Protein AF-0000000075453552 (afdb_homodimer)

InterPro domains:
  IPR003220 InsA N-terminal zinc ribbon domain [PF03811] (4-36)
  IPR005063 Transposase, IS1 [PF03400] (104-220)
  IPR051354 Transposase 27 family, IS1 element [PTHR33293] (7-219)

Sequence (466 aa):
MLITITLHCPNCQCTKIVKNGNKKNKKQNYLCKTCKRQFIGDHNLTYKGWASHMAAKILLLLARNVGIRDIAEIEKVSVKKVLSVLVNFNREIKPKQNKYKSLQVDELWTFVGKKKNKKWLIYAYCAETKEIVAWVWGKRNIKTAQKLREKLKKLGVSFDEICTDNWEAFASVFQEYTHKVGKKYTTDIEGNNTLLRHRIRRAVRKTCCFSKKFENHIKAFEIVFFYINFGWIMLITITLHCPNCQCTKIVKNGNKKNKKQNYLCKTCKRQFIGDHNLTYKGWASHMAAKILLLLARNVGIRDIAEIEKVSVKKVLSVLVNFNREIKPKQNKYKSLQVDELWTFVGKKKNKKWLIYAYCAETKEIVAWVWGKRNIKTAQKLREKLKKLGVSFDEICTDNWEAFASVFQEYTHKVGKKYTTDIEGNNTLLRHRIRRAVRKTCCFSKKFENHIKAFEIVFFYINFGWI

Radius of gyration: 28.23 Å; Cα contacts (8 Å, |Δi|>4): 791; chains: 2; bounding box: 71×66×53 Å

Organism: Capnocytophaga canimorsus (strain 5) (NCBI:txid860228)

Structure (mmCIF, N/CA/C/O backbone):
data_AF-0000000075453552-model_v1
#
loop_
_entity.id
_entity.type
_entity.pdbx_description
1 polymer 'Insertion element IS1 1/5/6 protein insB'
#
loop_
_atom_site.group_PDB
_atom_site.id
_atom_site.type_symbol
_atom_site.label_atom_id
_atom_site.label_alt_id
_atom_site.label_comp_id
_atom_site.label_asym_id
_atom_site.label_entity_id
_atom_site.label_seq_id
_atom_site.pdbx_PDB_ins_code
_atom_site.Cartn_x
_atom_site.Cartn_y
_atom_site.Cartn_z
_atom_site.occupancy
_atom_site.B_iso_or_equiv
_atom_site.auth_seq_id
_atom_site.auth_comp_id
_atom_site.auth_asym_id
_atom_site.auth_atom_id
_atom_site.pdbx_PDB_model_num
ATOM 1 N N . MET A 1 1 ? -44.406 4.773 19.406 1 23.64 1 MET A N 1
ATOM 2 C CA . MET A 1 1 ? -43.781 5.992 18.922 1 23.64 1 MET A CA 1
ATOM 3 C C . MET A 1 1 ? -43.375 5.863 17.453 1 23.64 1 MET A C 1
ATOM 5 O O . MET A 1 1 ? -42.719 4.898 17.078 1 23.64 1 MET A O 1
ATOM 9 N N . LEU A 1 2 ? -44.25 6.336 16.531 1 30.88 2 LEU A N 1
ATOM 10 C CA . LEU A 1 2 ? -44.062 6.352 15.078 1 30.88 2 LEU A CA 1
ATOM 11 C C . LEU A 1 2 ? -42.719 6.945 14.703 1 30.88 2 LEU A C 1
ATOM 13 O O . LEU A 1 2 ? -42.375 8.055 15.125 1 30.88 2 LEU A O 1
ATOM 17 N N . ILE A 1 3 ? -41.688 6.176 14.648 1 32.75 3 ILE A N 1
ATOM 18 C CA . ILE A 1 3 ? -40.438 6.699 14.164 1 32.75 3 ILE A CA 1
ATOM 19 C C . ILE A 1 3 ? -40.656 7.539 12.906 1 32.75 3 ILE A C 1
ATOM 21 O O . ILE A 1 3 ? -41.094 7.023 11.883 1 32.75 3 ILE A O 1
ATOM 25 N N . THR A 1 4 ? -41.094 8.805 12.992 1 38.81 4 THR A N 1
ATOM 26 C CA . THR A 1 4 ? -41.281 9.758 11.906 1 38.81 4 THR A CA 1
ATOM 27 C C . THR A 1 4 ? -39.969 10.047 11.195 1 38.81 4 THR A C 1
ATOM 29 O O . THR A 1 4 ? -39 10.523 11.82 1 38.81 4 THR A O 1
ATOM 32 N N . ILE A 1 5 ? -39.5 9.219 10.383 1 49.25 5 ILE A N 1
ATOM 33 C CA . ILE A 1 5 ? -38.344 9.555 9.547 1 49.25 5 ILE A CA 1
ATOM 34 C C . ILE A 1 5 ? -38.625 10.859 8.797 1 49.25 5 ILE A C 1
ATOM 36 O O . ILE A 1 5 ? -39.625 10.984 8.078 1 49.25 5 ILE A O 1
ATOM 40 N N . THR A 1 6 ? -38.156 11.953 9.258 1 54.62 6 THR A N 1
ATOM 41 C CA . THR A 1 6 ? -38.25 13.25 8.602 1 54.62 6 THR A CA 1
ATOM 42 C C . THR A 1 6 ? -37.469 13.25 7.293 1 54.62 6 THR A C 1
ATOM 44 O O . THR A 1 6 ? -36.25 13.023 7.289 1 54.62 6 THR A O 1
ATOM 47 N N . LEU A 1 7 ? -38.031 13.094 6.188 1 62.66 7 LEU A N 1
ATOM 48 C CA . LEU A 1 7 ? -37.469 13.109 4.848 1 62.66 7 LEU A CA 1
ATOM 49 C C . LEU A 1 7 ? -37.062 14.523 4.449 1 62.66 7 LEU A C 1
ATOM 51 O O . LEU A 1 7 ? -37.781 15.484 4.703 1 62.66 7 LEU A O 1
ATOM 55 N N . HIS A 1 8 ? -35.812 14.789 4.133 1 66.44 8 HIS A N 1
ATOM 56 C CA . HIS A 1 8 ? -35.344 16.062 3.604 1 66.44 8 HIS A CA 1
ATOM 57 C C . HIS A 1 8 ? -35.188 16 2.088 1 66.44 8 HIS A C 1
ATOM 59 O O . HIS A 1 8 ? -34.875 14.953 1.527 1 66.44 8 HIS A O 1
ATOM 65 N N . CYS A 1 9 ? -35.531 17.172 1.477 1 65.38 9 CYS A N 1
ATOM 66 C CA . CYS A 1 9 ? -35.344 17.281 0.034 1 65.38 9 CYS A CA 1
ATOM 67 C C . CYS A 1 9 ? -33.875 17.203 -0.334 1 65.38 9 CYS A C 1
ATOM 69 O O . CYS A 1 9 ? -33.031 17.922 0.236 1 65.38 9 CYS A O 1
ATOM 71 N N . PRO A 1 10 ? -33.469 16.344 -1.15 1 68.62 10 PRO A N 1
ATOM 72 C CA . PRO A 1 10 ? -32.062 16.219 -1.531 1 68.62 10 PRO A CA 1
ATOM 73 C C . PRO A 1 10 ? -31.516 17.484 -2.209 1 68.62 10 PRO A C 1
ATOM 75 O O . PRO A 1 10 ? -30.297 17.719 -2.205 1 68.62 10 PRO A O 1
ATOM 78 N N . ASN A 1 11 ? -32.375 18.281 -2.682 1 65.38 11 ASN A N 1
ATOM 79 C CA . ASN A 1 11 ? -31.953 19.484 -3.381 1 65.38 11 ASN A CA 1
ATOM 80 C C . ASN A 1 11 ? -31.906 20.688 -2.441 1 65.38 11 ASN A C 1
ATOM 82 O O . ASN A 1 11 ? -30.875 21.375 -2.354 1 65.38 11 ASN A O 1
ATOM 86 N N . CYS A 1 12 ? -32.969 21 -1.806 1 62.94 12 CYS A N 1
ATOM 87 C CA . CYS A 1 12 ? -33 22.219 -1.012 1 62.94 12 CYS A CA 1
ATOM 88 C C . CYS A 1 12 ? -33 21.906 0.479 1 62.94 12 CYS A C 1
ATOM 90 O O . CYS A 1 12 ? -33.062 22.812 1.311 1 62.94 12 CYS A O 1
ATOM 92 N N . GLN A 1 13 ? -32.906 20.703 0.905 1 71.31 13 GLN A N 1
ATOM 93 C CA . GLN A 1 13 ? -32.812 20.219 2.277 1 71.31 13 GLN A CA 1
ATOM 94 C C . GLN A 1 13 ? -33.969 20.734 3.135 1 71.31 13 GLN A C 1
ATOM 96 O O . GLN A 1 13 ? -33.875 20.703 4.363 1 71.31 13 GLN A O 1
ATOM 101 N N . CYS A 1 14 ? -35.062 21.109 2.52 1 70.75 14 CYS A N 1
ATOM 102 C CA . CYS A 1 14 ? -36.25 21.547 3.238 1 70.75 14 CYS A CA 1
ATOM 103 C C . CYS A 1 14 ? -37.062 20.359 3.74 1 70.75 14 CYS A C 1
ATOM 105 O O . CYS A 1 14 ? -36.969 19.266 3.184 1 70.75 14 CYS A O 1
ATOM 107 N N . THR A 1 15 ? -37.781 20.422 4.824 1 75.12 15 THR A N 1
ATOM 108 C CA . THR A 1 15 ? -38.531 19.344 5.457 1 75.12 15 THR A CA 1
ATOM 109 C C . THR A 1 15 ? -39.969 19.359 4.965 1 75.12 15 THR A C 1
ATOM 111 O O . THR A 1 15 ? -40.781 18.516 5.359 1 75.12 15 THR A O 1
ATOM 114 N N . LYS A 1 16 ? -40.406 20.281 4.195 1 80.56 16 LYS A N 1
ATOM 115 C CA . LYS A 1 16 ? -41.75 20.312 3.678 1 80.56 16 LYS A CA 1
ATOM 116 C C . LYS A 1 16 ? -41.906 19.359 2.5 1 80.56 16 LYS A C 1
ATOM 118 O O . LYS A 1 16 ? -41.906 19.781 1.343 1 80.56 16 LYS A O 1
ATOM 123 N N . ILE A 1 17 ? -41.938 18 2.762 1 76.56 17 ILE A N 1
ATOM 124 C CA . ILE A 1 17 ? -42.031 16.938 1.761 1 76.56 17 ILE A CA 1
ATOM 125 C C . ILE A 1 17 ? -43.375 16.234 1.865 1 76.56 17 ILE A C 1
ATOM 127 O O . ILE A 1 17 ? -43.844 15.938 2.967 1 76.56 17 ILE A O 1
ATOM 131 N N . VAL A 1 18 ? -44.188 16.156 0.805 1 81.94 18 VAL A N 1
ATOM 132 C CA . VAL A 1 18 ? -45.469 15.477 0.777 1 81.94 18 VAL A CA 1
ATOM 133 C C . VAL A 1 18 ? -45.406 14.242 -0.115 1 81.94 18 VAL A C 1
ATOM 135 O O . VAL A 1 18 ? -44.594 14.188 -1.038 1 81.94 18 VAL A O 1
ATOM 138 N N . LYS A 1 19 ? -46.156 13.156 0.148 1 77.56 19 LYS A N 1
ATOM 139 C CA . LYS A 1 19 ? -46.25 11.969 -0.692 1 77.56 19 LYS A CA 1
ATOM 140 C C . LYS A 1 19 ? -46.875 12.305 -2.047 1 77.56 19 LYS A C 1
ATOM 142 O O . LYS A 1 19 ? -47.875 13.039 -2.121 1 77.56 19 LYS A O 1
ATOM 147 N N . ASN A 1 20 ? -46.031 12.086 -2.963 1 78.69 20 ASN A N 1
ATOM 148 C CA . ASN A 1 20 ? -46.5 12.375 -4.312 1 78.69 20 ASN A CA 1
ATOM 149 C C . ASN A 1 20 ? -46.688 11.094 -5.129 1 78.69 20 ASN A C 1
ATOM 151 O O . ASN A 1 20 ? -46.062 10.938 -6.188 1 78.69 20 ASN A O 1
ATOM 155 N N . GLY A 1 21 ? -47.344 10.117 -4.641 1 76.62 21 GLY A N 1
ATOM 156 C CA . GLY A 1 21 ? -47.688 8.891 -5.355 1 76.62 21 GLY A CA 1
ATOM 157 C C . GLY A 1 21 ? -46.562 7.895 -5.402 1 76.62 21 GLY A C 1
ATOM 158 O O . GLY A 1 21 ? -45.562 8.055 -4.703 1 76.62 21 GLY A O 1
ATOM 159 N N . ASN A 1 22 ? -46.781 6.766 -5.969 1 72 22 ASN A N 1
ATOM 160 C CA . ASN A 1 22 ? -45.781 5.73 -6.207 1 72 22 ASN A CA 1
ATOM 161 C C . ASN A 1 22 ? -45.281 5.754 -7.648 1 72 22 ASN A C 1
ATOM 163 O O . ASN A 1 22 ? -46.031 6.062 -8.57 1 72 22 ASN A O 1
ATOM 167 N N . LYS A 1 23 ? -44 5.836 -7.789 1 69.88 23 LYS A N 1
ATOM 168 C CA . LYS A 1 23 ? -43.469 5.723 -9.141 1 69.88 23 LYS A CA 1
ATOM 169 C C . LYS A 1 23 ? -43.781 4.355 -9.742 1 69.88 23 LYS A C 1
ATOM 171 O O . LYS A 1 23 ? -44.312 3.479 -9.062 1 69.88 23 LYS A O 1
ATOM 176 N N . LYS A 1 24 ? -43.562 4.207 -11.016 1 67.38 24 LYS A N 1
ATOM 177 C CA . LYS A 1 24 ? -43.875 2.979 -11.742 1 67.38 24 LYS A CA 1
ATOM 178 C C . LYS A 1 24 ? -43.344 1.754 -11 1 67.38 24 LYS A C 1
ATOM 180 O O . LYS A 1 24 ? -43.969 0.68 -11.055 1 67.38 24 LYS A O 1
ATOM 185 N N . ASN A 1 25 ? -42.344 1.978 -10.281 1 62.12 25 ASN A N 1
ATOM 186 C CA . ASN A 1 25 ? -41.719 0.858 -9.578 1 62.12 25 ASN A CA 1
ATOM 187 C C . ASN A 1 25 ? -42.281 0.677 -8.18 1 62.12 25 ASN A C 1
ATOM 189 O O . ASN A 1 25 ? -41.688 0.03 -7.328 1 62.12 25 ASN A O 1
ATOM 193 N N . LYS A 1 26 ? -43.406 1.298 -7.789 1 67.12 26 LYS A N 1
ATOM 194 C CA . LYS A 1 26 ? -44.219 1.161 -6.574 1 67.12 26 LYS A CA 1
ATOM 195 C C . LYS A 1 26 ? -43.5 1.768 -5.371 1 67.12 26 LYS A C 1
ATOM 197 O O . LYS A 1 26 ? -43.844 1.486 -4.227 1 67.12 26 LYS A O 1
ATOM 202 N N . LYS A 1 27 ? -42.438 2.449 -5.688 1 70.69 27 LYS A N 1
ATOM 203 C CA . LYS A 1 27 ? -41.781 3.154 -4.586 1 70.69 27 LYS A CA 1
ATOM 204 C C . LYS A 1 27 ? -42.406 4.523 -4.359 1 70.69 27 LYS A C 1
ATOM 206 O O . LYS A 1 27 ? -42.875 5.168 -5.305 1 70.69 27 LYS A O 1
ATOM 211 N N . GLN A 1 28 ? -42.438 4.887 -3.125 1 70.56 28 GLN A N 1
ATOM 212 C CA . GLN A 1 28 ? -43.125 6.113 -2.717 1 70.56 28 GLN A CA 1
ATOM 213 C C . GLN A 1 28 ? -42.375 7.348 -3.215 1 70.56 28 GLN A C 1
ATOM 215 O O . GLN A 1 28 ? -41.188 7.508 -2.943 1 70.56 28 GLN A O 1
ATOM 220 N N . ASN A 1 29 ? -42.906 8.039 -4.164 1 76.06 29 ASN A N 1
ATOM 221 C CA . ASN A 1 29 ? -42.406 9.32 -4.66 1 76.06 29 ASN A CA 1
ATOM 222 C C . ASN A 1 29 ? -42.781 10.461 -3.721 1 76.06 29 ASN A C 1
ATOM 224 O O . ASN A 1 29 ? -43.875 10.5 -3.182 1 76.06 29 ASN A O 1
ATOM 228 N N . TYR A 1 30 ? -41.688 11.25 -3.41 1 77.69 30 TYR A N 1
ATOM 229 C CA . TYR A 1 30 ? -41.906 12.422 -2.566 1 77.69 30 TYR A CA 1
ATOM 230 C C . TYR A 1 30 ? -41.688 13.711 -3.355 1 77.69 30 TYR A C 1
ATOM 232 O O . TYR A 1 30 ? -40.938 13.727 -4.332 1 77.69 30 TYR A O 1
ATOM 240 N N . LEU A 1 31 ? -42.5 14.648 -3.053 1 80.5 31 LEU A N 1
ATOM 241 C CA . LEU A 1 31 ? -42.438 15.969 -3.664 1 80.5 31 LEU A CA 1
ATOM 242 C C . LEU A 1 31 ? -42.125 17.031 -2.623 1 80.5 31 LEU A C 1
ATOM 244 O O . LEU A 1 31 ? -42.75 17.094 -1.572 1 80.5 31 LEU A O 1
ATOM 248 N N . CYS A 1 32 ? -41 17.75 -2.947 1 76.75 32 CYS A N 1
ATOM 249 C CA . CYS A 1 32 ? -40.688 18.922 -2.123 1 76.75 32 CYS A CA 1
ATOM 250 C C . CYS A 1 32 ? -41.594 20.094 -2.477 1 76.75 32 CYS A C 1
ATOM 252 O O . CYS A 1 32 ? -41.656 20.5 -3.637 1 76.75 32 CYS A O 1
ATOM 254 N N . LYS A 1 33 ? -42.25 20.688 -1.575 1 84.12 33 LYS A N 1
ATOM 255 C CA . LYS A 1 33 ? -43.156 21.797 -1.823 1 84.12 33 LYS A CA 1
ATOM 256 C C . LYS A 1 33 ? -42.406 23.094 -2.061 1 84.12 33 LYS A C 1
ATOM 258 O O . LYS A 1 33 ? -42.938 24.031 -2.637 1 84.12 33 LYS A O 1
ATOM 263 N N . THR A 1 34 ? -41.156 23.031 -1.679 1 79.81 34 THR A N 1
ATOM 264 C CA . THR A 1 34 ? -40.375 24.25 -1.818 1 79.81 34 THR A CA 1
ATOM 265 C C . THR A 1 34 ? -39.75 24.328 -3.201 1 79.81 34 THR A C 1
ATOM 267 O O . THR A 1 34 ? -39.906 25.328 -3.908 1 79.81 34 THR A O 1
ATOM 270 N N . CYS A 1 35 ? -39 23.391 -3.557 1 74.5 35 CYS A N 1
ATOM 271 C CA . CYS A 1 35 ? -38.312 23.469 -4.84 1 74.5 35 CYS A CA 1
ATOM 272 C C . CYS A 1 35 ? -39.031 22.625 -5.895 1 74.5 35 CYS A C 1
ATOM 274 O O . CYS A 1 35 ? -38.625 22.625 -7.059 1 74.5 35 CYS A O 1
ATOM 276 N N . LYS A 1 36 ? -40.062 21.906 -5.523 1 81.31 36 LYS A N 1
ATOM 277 C CA . LYS A 1 36 ? -40.906 21.109 -6.41 1 81.31 36 LYS A CA 1
ATOM 278 C C . LYS A 1 36 ? -40.125 19.938 -6.996 1 81.31 36 LYS A C 1
ATOM 280 O O . LYS A 1 36 ? -40.531 19.375 -8.016 1 81.31 36 LYS A O 1
ATOM 285 N N . ARG A 1 37 ? -39 19.656 -6.395 1 78.19 37 ARG A N 1
ATOM 286 C CA . ARG A 1 37 ? -38.25 18.484 -6.836 1 78.19 37 ARG A CA 1
ATOM 287 C C . ARG A 1 37 ? -38.906 17.203 -6.352 1 78.19 37 ARG A C 1
ATOM 289 O O . ARG A 1 37 ? -39.344 17.125 -5.203 1 78.19 37 ARG A O 1
ATOM 296 N N . GLN A 1 38 ? -39.094 16.188 -7.246 1 77.81 38 GLN A N 1
ATOM 297 C CA . GLN A 1 38 ? -39.625 14.875 -6.883 1 77.81 38 GLN A CA 1
ATOM 298 C C . GLN A 1 38 ? -38.5 13.875 -6.625 1 77.81 38 GLN A C 1
ATOM 300 O O . GLN A 1 38 ? -37.438 13.945 -7.25 1 77.81 38 GLN A O 1
ATOM 305 N N . PHE A 1 39 ? -38.5 13.266 -5.523 1 71.94 39 PHE A N 1
ATOM 306 C CA . PHE A 1 39 ? -37.5 12.25 -5.242 1 71.94 39 PHE A CA 1
ATOM 307 C C . PHE A 1 39 ? -38.125 11.023 -4.59 1 71.94 39 PHE A C 1
ATOM 309 O O . PHE A 1 39 ? -39.25 11.102 -4.086 1 71.94 39 PHE A O 1
ATOM 316 N N . ILE A 1 40 ? -37.656 9.828 -4.77 1 66.62 40 ILE A N 1
ATOM 317 C CA . ILE A 1 40 ? -38.156 8.602 -4.164 1 66.62 40 ILE A CA 1
ATOM 318 C C . ILE A 1 40 ? -37.719 8.523 -2.707 1 66.62 40 ILE A C 1
ATOM 320 O O . ILE A 1 40 ? -36.594 8.867 -2.377 1 66.62 40 ILE A O 1
ATOM 324 N N . GLY A 1 41 ? -38.625 8.414 -1.752 1 56.62 41 GLY A N 1
ATOM 325 C CA . GLY A 1 41 ? -38.438 8.414 -0.31 1 56.62 41 GLY A CA 1
ATOM 326 C C . GLY A 1 41 ? -37.25 7.602 0.131 1 56.62 41 GLY A C 1
ATOM 327 O O . GLY A 1 41 ? -36.531 7.992 1.058 1 56.62 41 GLY A O 1
ATOM 328 N N . ASP A 1 42 ? -37.156 6.414 -0.288 1 50.19 42 ASP A N 1
ATOM 329 C CA . ASP A 1 42 ? -36.094 5.52 0.151 1 50.19 42 ASP A CA 1
ATOM 330 C C . ASP A 1 42 ? -34.719 6.043 -0.278 1 50.19 42 ASP A C 1
ATOM 332 O O . ASP A 1 42 ? -33.688 5.691 0.323 1 50.19 42 ASP A O 1
ATOM 336 N N . HIS A 1 43 ? -34.75 6.891 -1.245 1 46.94 43 HIS A N 1
ATOM 337 C CA . HIS A 1 43 ? -33.469 7.348 -1.804 1 46.94 43 HIS A CA 1
ATOM 338 C C . HIS A 1 43 ? -32.844 8.398 -0.906 1 46.94 43 HIS A C 1
ATOM 340 O O . HIS A 1 43 ? -31.594 8.492 -0.848 1 46.94 43 HIS A O 1
ATOM 346 N N . ASN A 1 44 ? -33.562 9.328 -0.44 1 43.97 44 ASN A N 1
ATOM 347 C CA . ASN A 1 44 ? -33.031 10.477 0.263 1 43.97 44 ASN A CA 1
ATOM 348 C C . ASN A 1 44 ? -32.281 10.055 1.538 1 43.97 44 ASN A C 1
ATOM 350 O O . ASN A 1 44 ? -31.234 10.602 1.863 1 43.97 44 ASN A O 1
ATOM 354 N N . LEU A 1 45 ? -33.031 9.406 2.391 1 42.19 45 LEU A N 1
ATOM 355 C CA . LEU A 1 45 ? -32.438 9.031 3.666 1 42.19 45 LEU A CA 1
ATOM 356 C C . LEU A 1 45 ? -31.234 8.133 3.449 1 42.19 45 LEU A C 1
ATOM 358 O O . LEU A 1 45 ? -30.234 8.25 4.16 1 42.19 45 LEU A O 1
ATOM 362 N N . THR A 1 46 ? -31.422 7.164 2.545 1 41.59 46 THR A N 1
ATOM 363 C CA . THR A 1 46 ? -30.438 6.098 2.365 1 41.59 46 THR A CA 1
ATOM 364 C C . THR A 1 46 ? -29.234 6.594 1.565 1 41.59 46 THR A C 1
ATOM 366 O O . THR A 1 46 ? -28.109 6.18 1.816 1 41.59 46 THR A O 1
ATOM 369 N N . TYR A 1 47 ? -29.609 7.539 0.723 1 40.22 47 TYR A N 1
ATOM 370 C CA . TYR A 1 47 ? -28.531 7.941 -0.165 1 40.22 47 TYR A CA 1
ATOM 371 C C . TYR A 1 47 ? -27.562 8.875 0.546 1 40.22 47 TYR A C 1
ATOM 373 O O . TYR A 1 47 ? -26.344 8.711 0.449 1 40.22 47 TYR A O 1
ATOM 381 N N . LYS A 1 48 ? -28.234 10 1.2 1 45.12 48 LYS A N 1
ATOM 382 C CA . LYS A 1 48 ? -27.312 10.906 1.867 1 45.12 48 LYS A CA 1
ATOM 383 C C . LYS A 1 48 ? -26.5 10.172 2.934 1 45.12 48 LYS A C 1
ATOM 385 O O . LYS A 1 48 ? -25.297 10.391 3.066 1 45.12 48 LYS A O 1
ATOM 390 N N . GLY A 1 49 ? -27.328 9.43 3.748 1 43.88 49 GLY A N 1
ATOM 391 C CA . GLY A 1 49 ? -26.625 8.617 4.73 1 43.88 49 GLY A CA 1
ATOM 392 C C . GLY A 1 49 ? -25.609 7.676 4.113 1 43.88 49 GLY A C 1
ATOM 393 O O . GLY A 1 49 ? -24.5 7.539 4.625 1 43.88 49 GLY A O 1
ATOM 394 N N . TRP A 1 50 ? -26.141 7.102 3.018 1 48.22 50 TRP A N 1
ATOM 395 C CA . TRP A 1 50 ? -25.25 6.215 2.293 1 48.22 50 TRP A CA 1
ATOM 396 C C . TRP A 1 50 ? -24.062 6.988 1.712 1 48.22 50 TRP A C 1
ATOM 398 O O . TRP A 1 50 ? -22.922 6.547 1.803 1 48.22 50 TRP A O 1
ATOM 408 N N . ALA A 1 51 ? -24.469 8.219 1.207 1 56.72 51 ALA A N 1
ATOM 409 C CA . ALA A 1 51 ? -23.406 9.023 0.625 1 56.72 51 ALA A CA 1
ATOM 410 C C . ALA A 1 51 ? -22.391 9.453 1.689 1 56.72 51 ALA A C 1
ATOM 412 O O . ALA A 1 51 ? -21.188 9.43 1.45 1 56.72 51 ALA A O 1
ATOM 413 N N . SER A 1 52 ? -23.062 9.789 2.84 1 70 52 SER A N 1
ATOM 414 C CA . SER A 1 52 ? -22.156 10.211 3.906 1 70 52 SER A CA 1
ATOM 415 C C . SER A 1 52 ? -21.328 9.047 4.422 1 70 52 SER A C 1
ATOM 417 O O . SER A 1 52 ? -20.125 9.188 4.648 1 70 52 SER A O 1
ATOM 419 N N . HIS A 1 53 ? -22 7.953 4.457 1 78.5 53 HIS A N 1
ATOM 420 C CA . HIS A 1 53 ? -21.281 6.777 4.93 1 78.5 53 HIS A CA 1
ATOM 421 C C . HIS A 1 53 ? -20.219 6.332 3.922 1 78.5 53 HIS A C 1
ATOM 423 O O . HIS A 1 53 ? -19.109 5.984 4.301 1 78.5 53 HIS A O 1
ATOM 429 N N . MET A 1 54 ? -20.531 6.539 2.732 1 87.81 54 MET A N 1
ATOM 430 C CA . MET A 1 54 ? -19.609 6.137 1.675 1 87.81 54 MET A CA 1
ATOM 431 C C . MET A 1 54 ? -18.391 7.059 1.635 1 87.81 54 MET A C 1
ATOM 433 O O . MET A 1 54 ? -17.25 6.59 1.495 1 87.81 54 MET A O 1
ATOM 437 N N . ALA A 1 55 ? -18.625 8.305 1.77 1 91.12 55 ALA A N 1
ATOM 438 C CA . ALA A 1 55 ? -17.531 9.258 1.775 1 91.12 55 ALA A CA 1
ATOM 439 C C . ALA A 1 55 ? -16.594 9.008 2.957 1 91.12 55 ALA A C 1
ATOM 441 O O . ALA A 1 55 ? -15.367 9.055 2.812 1 91.12 55 ALA A O 1
ATOM 442 N N . ALA A 1 56 ? -17.219 8.727 4.023 1 90.94 56 ALA A N 1
ATOM 443 C CA . ALA A 1 56 ? -16.422 8.453 5.219 1 90.94 56 ALA A CA 1
ATOM 444 C C . ALA A 1 56 ? -15.57 7.199 5.031 1 90.94 56 ALA A C 1
ATOM 446 O O . ALA A 1 56 ? -14.406 7.172 5.438 1 90.94 56 ALA A O 1
ATOM 447 N N . LYS A 1 57 ? -16.156 6.254 4.434 1 92.94 57 LYS A N 1
ATOM 448 C CA . LYS A 1 57 ? -15.43 5.016 4.18 1 92.94 57 LYS A CA 1
ATOM 449 C C . LYS A 1 57 ? -14.297 5.246 3.189 1 92.94 57 LYS A C 1
ATOM 451 O O . LYS A 1 57 ? -13.188 4.746 3.383 1 92.94 57 LYS A O 1
ATOM 456 N N . ILE A 1 58 ? -14.578 5.992 2.221 1 95.88 58 ILE A N 1
ATOM 457 C CA . ILE A 1 58 ? -13.562 6.305 1.22 1 95.88 58 ILE A CA 1
ATOM 458 C C . ILE A 1 58 ? -12.414 7.062 1.874 1 95.88 58 ILE A C 1
ATOM 460 O O . ILE A 1 58 ? -11.242 6.762 1.62 1 95.88 58 ILE A O 1
ATOM 464 N N . LEU A 1 59 ? -12.742 7.953 2.732 1 96.06 59 LEU A N 1
ATOM 465 C CA . LEU A 1 59 ? -11.711 8.727 3.416 1 96.06 59 LEU A CA 1
ATOM 466 C C . LEU A 1 59 ? -10.859 7.828 4.305 1 96.06 59 LEU A C 1
ATOM 468 O O . LEU A 1 59 ? -9.633 7.988 4.359 1 96.06 59 LEU A O 1
ATOM 472 N N . LEU A 1 60 ? -11.5 6.949 4.926 1 95.44 60 LEU A N 1
ATOM 473 C CA . LEU A 1 60 ? -10.758 6.027 5.781 1 95.44 60 LEU A CA 1
ATOM 474 C C . LEU A 1 60 ? -9.82 5.152 4.953 1 95.44 60 LEU A C 1
ATOM 476 O O . LEU A 1 60 ? -8.672 4.93 5.344 1 95.44 60 LEU A O 1
ATOM 480 N N . LEU A 1 61 ? -10.328 4.672 3.857 1 96.94 61 LEU A N 1
ATOM 481 C CA . LEU A 1 61 ? -9.5 3.863 2.969 1 96.94 61 LEU A CA 1
ATOM 482 C C . LEU A 1 61 ? -8.305 4.668 2.453 1 96.94 61 LEU A C 1
ATOM 484 O O . LEU A 1 61 ? -7.18 4.168 2.426 1 96.94 61 LEU A O 1
ATOM 488 N N . LEU A 1 62 ? -8.547 5.922 2.131 1 96.5 62 LEU A N 1
ATOM 489 C CA . LEU A 1 62 ? -7.469 6.793 1.667 1 96.5 62 LEU A CA 1
ATOM 490 C C . LEU A 1 62 ? -6.445 7.023 2.771 1 96.5 62 LEU A C 1
ATOM 492 O O . LEU A 1 62 ? -5.242 7.062 2.51 1 96.5 62 LEU A O 1
ATOM 496 N N . ALA A 1 63 ? -6.926 7.113 3.965 1 96.31 63 ALA A N 1
ATOM 497 C CA . ALA A 1 63 ? -6.051 7.375 5.105 1 96.31 63 ALA A CA 1
ATOM 498 C C . ALA A 1 63 ? -5.234 6.137 5.461 1 96.31 63 ALA A C 1
ATOM 500 O O . ALA A 1 63 ? -4.23 6.23 6.172 1 96.31 63 ALA A O 1
ATOM 501 N N . ARG A 1 64 ? -5.715 5.027 5.008 1 93.56 64 ARG A N 1
ATOM 502 C CA . ARG A 1 64 ? -5.059 3.777 5.367 1 93.56 64 ARG A CA 1
ATOM 503 C C . ARG A 1 64 ? -4.363 3.156 4.156 1 93.56 64 ARG A C 1
ATOM 505 O O . ARG A 1 64 ? -4.348 1.934 4.004 1 93.56 64 ARG A O 1
ATOM 512 N N . ASN A 1 65 ? -3.926 3.969 3.273 1 91.94 65 ASN A N 1
ATOM 513 C CA . ASN A 1 65 ? -2.975 3.621 2.225 1 91.94 65 ASN A CA 1
ATOM 514 C C . ASN A 1 65 ? -3.625 2.773 1.135 1 91.94 65 ASN A C 1
ATOM 516 O O . ASN A 1 65 ? -3.021 1.822 0.638 1 91.94 65 ASN A O 1
ATOM 520 N N . VAL A 1 66 ? -4.867 3.018 0.865 1 94.5 66 VAL A N 1
ATOM 521 C CA . VAL A 1 66 ? -5.504 2.326 -0.25 1 94.5 66 VAL A CA 1
ATOM 522 C C . VAL A 1 66 ? -5.57 3.252 -1.464 1 94.5 66 VAL A C 1
ATOM 524 O O . VAL A 1 66 ? -5.93 4.426 -1.339 1 94.5 66 VAL A O 1
ATOM 527 N N . GLY A 1 67 ? -5.238 2.746 -2.621 1 93.12 67 GLY A N 1
ATOM 528 C CA . GLY A 1 67 ? -5.219 3.537 -3.84 1 93.12 67 GLY A CA 1
ATOM 529 C C . GLY A 1 67 ? -6.602 3.871 -4.359 1 93.12 67 GLY A C 1
ATOM 530 O O . GLY A 1 67 ? -7.574 3.186 -4.035 1 93.12 67 GLY A O 1
ATOM 531 N N . ILE A 1 68 ? -6.602 4.855 -5.215 1 94.69 68 ILE A N 1
ATOM 532 C CA . ILE A 1 68 ? -7.859 5.367 -5.742 1 94.69 68 ILE A CA 1
ATOM 533 C C . ILE A 1 68 ? -8.57 4.273 -6.539 1 94.69 68 ILE A C 1
ATOM 535 O O . ILE A 1 68 ? -9.758 4.02 -6.328 1 94.69 68 ILE A O 1
ATOM 539 N N . ARG A 1 69 ? -7.84 3.613 -7.395 1 93.44 69 ARG A N 1
ATOM 540 C CA . ARG A 1 69 ? -8.445 2.564 -8.211 1 93.44 69 ARG A CA 1
ATOM 541 C C . ARG A 1 69 ? -8.852 1.369 -7.355 1 93.44 69 ARG A C 1
ATOM 543 O O . ARG A 1 69 ? -9.867 0.726 -7.617 1 93.44 69 ARG A O 1
ATOM 550 N N . ASP A 1 70 ? -8.055 1.093 -6.379 1 94.81 70 ASP A N 1
ATOM 551 C CA . ASP A 1 70 ? -8.375 -0.004 -5.473 1 94.81 70 ASP A CA 1
ATOM 552 C C . ASP A 1 70 ? -9.648 0.288 -4.68 1 94.81 70 ASP A C 1
ATOM 554 O O . ASP A 1 70 ? -10.492 -0.594 -4.504 1 94.81 70 ASP A O 1
ATOM 558 N N . ILE A 1 71 ? -9.75 1.479 -4.25 1 96.44 71 ILE A N 1
ATOM 559 C CA . ILE A 1 71 ? -10.945 1.863 -3.51 1 96.44 71 ILE A CA 1
ATOM 560 C C . ILE A 1 71 ? -12.18 1.725 -4.402 1 96.44 71 ILE A C 1
ATOM 562 O O . ILE A 1 71 ? -13.211 1.214 -3.971 1 96.44 71 ILE A O 1
ATOM 566 N N . ALA A 1 72 ? -12.023 2.188 -5.625 1 95.06 72 ALA A N 1
ATOM 567 C CA . ALA A 1 72 ? -13.133 2.098 -6.57 1 95.06 72 ALA A CA 1
ATOM 568 C C . ALA A 1 72 ? -13.586 0.65 -6.75 1 95.06 72 ALA A C 1
ATOM 570 O O . ALA A 1 72 ? -14.781 0.367 -6.773 1 95.06 72 ALA A O 1
ATOM 571 N N . GLU A 1 73 ? -12.641 -0.239 -6.809 1 93.5 73 GLU A N 1
ATOM 572 C CA . GLU A 1 73 ? -12.945 -1.653 -7 1 93.5 73 GLU A CA 1
ATOM 573 C C . GLU A 1 73 ? -13.531 -2.268 -5.73 1 93.5 73 GLU A C 1
ATOM 575 O O . GLU A 1 73 ? -14.539 -2.98 -5.785 1 93.5 73 GLU A O 1
ATOM 580 N N . ILE A 1 74 ? -12.953 -1.946 -4.621 1 92.81 74 ILE A N 1
ATOM 581 C CA . ILE A 1 74 ? -13.352 -2.535 -3.348 1 92.81 74 ILE A CA 1
ATOM 582 C C . ILE A 1 74 ? -14.758 -2.072 -2.979 1 92.81 74 ILE A C 1
ATOM 584 O O . ILE A 1 74 ? -15.594 -2.875 -2.547 1 92.81 74 ILE A O 1
ATOM 588 N N . GLU A 1 75 ? -15.023 -0.789 -3.193 1 92.19 75 GLU A N 1
ATOM 589 C CA . GLU A 1 75 ? -16.281 -0.211 -2.756 1 92.19 75 GLU A CA 1
ATOM 590 C C . GLU A 1 75 ? -17.297 -0.173 -3.896 1 92.19 75 GLU A C 1
ATOM 592 O O . GLU A 1 75 ? -18.453 0.234 -3.703 1 92.19 75 GLU A O 1
ATOM 597 N N . LYS A 1 76 ? -16.875 -0.649 -5.027 1 91.25 76 LYS A N 1
ATOM 598 C CA . LYS A 1 76 ? -17.75 -0.687 -6.203 1 91.25 76 LYS A CA 1
ATOM 599 C C . LYS A 1 76 ? -18.312 0.694 -6.508 1 91.25 76 LYS A C 1
ATOM 601 O O . LYS A 1 76 ? -19.531 0.844 -6.68 1 91.25 76 LYS A O 1
ATOM 606 N N . VAL A 1 77 ? -17.484 1.699 -6.52 1 92.25 77 VAL A N 1
ATOM 607 C CA . VAL A 1 77 ? -17.812 3.068 -6.902 1 92.25 77 VAL A CA 1
ATOM 608 C C . VAL A 1 77 ? -16.906 3.52 -8.039 1 92.25 77 VAL A C 1
ATOM 610 O O . VAL A 1 77 ? -15.93 2.846 -8.367 1 92.25 77 VAL A O 1
ATOM 613 N N . SER A 1 78 ? -17.297 4.543 -8.648 1 93.69 78 SER A N 1
ATOM 614 C CA . SER A 1 78 ? -16.484 5.055 -9.75 1 93.69 78 SER A CA 1
ATOM 615 C C . SER A 1 78 ? -15.234 5.746 -9.234 1 93.69 78 SER A C 1
ATOM 617 O O . SER A 1 78 ? -15.219 6.266 -8.117 1 93.69 78 SER A O 1
ATOM 619 N N . VAL A 1 79 ? -14.289 5.746 -10.047 1 95.31 79 VAL A N 1
ATOM 620 C CA . VAL A 1 79 ? -13.055 6.461 -9.75 1 95.31 79 VAL A CA 1
ATOM 621 C C . VAL A 1 79 ? -13.352 7.941 -9.523 1 95.31 79 VAL A C 1
ATOM 623 O O . VAL A 1 79 ? -12.766 8.57 -8.641 1 95.31 79 VAL A O 1
ATOM 626 N N . LYS A 1 80 ? -14.25 8.438 -10.25 1 94.69 80 LYS A N 1
ATOM 627 C CA . LYS A 1 80 ? -14.617 9.844 -10.148 1 94.69 80 LYS A CA 1
ATOM 628 C C . LYS A 1 80 ? -15.18 10.172 -8.766 1 94.69 80 LYS A C 1
ATOM 630 O O . LYS A 1 80 ? -14.914 11.242 -8.219 1 94.69 80 LYS A O 1
ATOM 635 N N . LYS A 1 81 ? -15.906 9.273 -8.297 1 93.06 81 LYS A N 1
ATOM 636 C CA . LYS A 1 81 ? -16.469 9.477 -6.965 1 93.06 81 LYS A CA 1
ATOM 637 C C . LYS A 1 81 ? -15.367 9.5 -5.906 1 93.06 81 LYS A C 1
ATOM 639 O O . LYS A 1 81 ? -15.383 10.352 -5.008 1 93.06 81 LYS A O 1
ATOM 644 N N . VAL A 1 82 ? -14.422 8.617 -5.992 1 95.94 82 VAL A N 1
ATOM 645 C CA . VAL A 1 82 ? -13.305 8.586 -5.055 1 95.94 82 VAL A CA 1
ATOM 646 C C . VAL A 1 82 ? -12.508 9.891 -5.152 1 95.94 82 VAL A C 1
ATOM 648 O O . VAL A 1 82 ? -12.172 10.492 -4.133 1 95.94 82 VAL A O 1
ATOM 651 N N . LEU A 1 83 ? -12.328 10.305 -6.355 1 95.56 83 LEU A N 1
ATOM 652 C CA . LEU A 1 83 ? -11.578 11.539 -6.578 1 95.56 83 LEU A CA 1
ATOM 653 C C . LEU A 1 83 ? -12.336 12.742 -6.012 1 95.56 83 LEU A C 1
ATOM 655 O O . LEU A 1 83 ? -11.727 13.656 -5.461 1 95.56 83 LEU A O 1
ATOM 659 N N . SER A 1 84 ? -13.57 12.672 -6.176 1 95.12 84 SER A N 1
ATOM 660 C CA . SER A 1 84 ? -14.391 13.758 -5.645 1 95.12 84 SER A CA 1
ATOM 661 C C . SER A 1 84 ? -14.266 13.852 -4.129 1 95.12 84 SER A C 1
ATOM 663 O O . SER A 1 84 ? -14.148 14.945 -3.576 1 95.12 84 SER A O 1
ATOM 665 N N . VAL A 1 85 ? -14.289 12.742 -3.521 1 94.94 85 VAL A N 1
ATOM 666 C CA . VAL A 1 85 ? -14.156 12.711 -2.07 1 94.94 85 VAL A CA 1
ATOM 667 C C . VAL A 1 85 ? -12.781 13.242 -1.67 1 94.94 85 VAL A C 1
ATOM 669 O O . VAL A 1 85 ? -12.656 14 -0.708 1 94.94 85 VAL A O 1
ATOM 672 N N . LEU A 1 86 ? -11.797 12.914 -2.412 1 95.94 86 LEU A N 1
ATOM 673 C CA . LEU A 1 86 ? -10.422 13.352 -2.158 1 95.94 86 LEU A CA 1
ATOM 674 C C . LEU A 1 86 ? -10.297 14.859 -2.293 1 95.94 86 LEU A C 1
ATOM 676 O O . LEU A 1 86 ? -9.781 15.531 -1.396 1 95.94 86 LEU A O 1
ATOM 680 N N . VAL A 1 87 ? -10.812 15.367 -3.322 1 94.75 87 VAL A N 1
ATOM 681 C CA . VAL A 1 87 ? -10.641 16.781 -3.652 1 94.75 87 VAL A CA 1
ATOM 682 C C . VAL A 1 87 ? -11.469 17.641 -2.697 1 94.75 87 VAL A C 1
ATOM 684 O O . VAL A 1 87 ? -11.07 18.75 -2.355 1 94.75 87 VAL A O 1
ATOM 687 N N . ASN A 1 88 ? -12.492 17.062 -2.203 1 93 88 ASN A N 1
ATOM 688 C CA . ASN A 1 88 ? -13.406 17.844 -1.375 1 93 88 ASN A CA 1
ATOM 689 C C . ASN A 1 88 ? -13.055 17.734 0.106 1 93 88 ASN A C 1
ATOM 691 O O . ASN A 1 88 ? -13.719 18.328 0.954 1 93 88 ASN A O 1
ATOM 695 N N . PHE A 1 89 ? -12.094 17 0.255 1 93.44 89 PHE A N 1
ATOM 696 C CA . PHE A 1 89 ? -11.656 16.969 1.645 1 93.44 89 PHE A CA 1
ATOM 697 C C . PHE A 1 89 ? -11.195 18.344 2.102 1 93.44 89 PHE A C 1
ATOM 699 O O . PHE A 1 89 ? -10.289 18.938 1.502 1 93.44 89 PHE A O 1
ATOM 706 N N . ASN A 1 90 ? -11.75 18.922 3.148 1 88.62 90 ASN A N 1
ATOM 707 C CA . ASN A 1 90 ? -11.414 20.281 3.574 1 88.62 90 ASN A CA 1
ATOM 708 C C . ASN A 1 90 ? -11.445 20.406 5.094 1 88.62 90 ASN A C 1
ATOM 710 O O . ASN A 1 90 ? -11.719 21.484 5.625 1 88.62 90 ASN A O 1
ATOM 714 N N . ARG A 1 91 ? -11.07 19.453 5.719 1 87.62 91 ARG A N 1
ATOM 715 C CA . ARG A 1 91 ? -11 19.562 7.172 1 87.62 91 ARG A CA 1
ATOM 716 C C . ARG A 1 91 ? -9.75 20.328 7.598 1 87.62 91 ARG A C 1
ATOM 718 O O . ARG A 1 91 ? -8.672 20.141 7.035 1 87.62 91 ARG A O 1
ATOM 725 N N . GLU A 1 92 ? -9.984 21.219 8.484 1 84.44 92 GLU A N 1
ATOM 726 C CA . GLU A 1 92 ? -8.883 22.047 8.961 1 84.44 92 GLU A CA 1
ATOM 727 C C . GLU A 1 92 ? -7.992 21.281 9.938 1 84.44 92 GLU A C 1
ATOM 729 O O . GLU A 1 92 ? -8.492 20.562 10.805 1 84.44 92 GLU A O 1
ATOM 734 N N . ILE A 1 93 ? -6.754 21.375 9.711 1 89.31 93 ILE A N 1
ATOM 735 C CA . ILE A 1 93 ? -5.766 20.781 10.609 1 89.31 93 ILE A CA 1
ATOM 736 C C . ILE A 1 93 ? -5.074 21.891 11.406 1 89.31 93 ILE A C 1
ATOM 738 O O . ILE A 1 93 ? -4.215 22.609 10.883 1 89.31 93 ILE A O 1
ATOM 742 N N . LYS A 1 94 ? -5.559 22.078 12.586 1 86.69 94 LYS A N 1
ATOM 743 C CA . LYS A 1 94 ? -4.965 23.078 13.477 1 86.69 94 LYS A CA 1
ATOM 744 C C . LYS A 1 94 ? -4.141 22.422 14.578 1 86.69 94 LYS A C 1
ATOM 746 O O . LYS A 1 94 ? -4.457 21.312 15.016 1 86.69 94 LYS A O 1
ATOM 751 N N . PRO A 1 95 ? -3.113 23.219 14.922 1 91.56 95 PRO A N 1
ATOM 752 C CA . PRO A 1 95 ? -2.326 22.688 16.031 1 91.56 95 PRO A CA 1
ATOM 753 C C . PRO A 1 95 ? -3.156 22.484 17.297 1 91.56 95 PRO A C 1
ATOM 755 O O . PRO A 1 95 ? -4.051 23.281 17.594 1 91.56 95 PRO A O 1
ATOM 758 N N . LYS A 1 96 ? -2.828 21.484 18 1 88.81 96 LYS A N 1
ATOM 759 C CA . LYS A 1 96 ? -3.568 21.125 19.219 1 88.81 96 LYS A CA 1
ATOM 760 C C . LYS A 1 96 ? -3.23 22.078 20.359 1 88.81 96 LYS A C 1
ATOM 762 O O . LYS A 1 96 ? -4.043 22.281 21.266 1 88.81 96 LYS A O 1
ATOM 767 N N . GLN A 1 97 ? -1.982 22.562 20.297 1 90.5 97 GLN A N 1
ATOM 768 C CA . GLN A 1 97 ? -1.499 23.469 21.344 1 90.5 97 GLN A CA 1
ATOM 769 C C . GLN A 1 97 ? -0.857 24.703 20.734 1 90.5 97 GLN A C 1
ATOM 771 O O . GLN A 1 97 ? -0.537 24.734 19.547 1 90.5 97 GLN A O 1
ATOM 776 N N . ASN A 1 98 ? -0.757 25.703 21.625 1 90.94 98 ASN A N 1
ATOM 777 C CA . ASN A 1 98 ? -0.131 26.938 21.172 1 90.94 98 ASN A CA 1
ATOM 778 C C . ASN A 1 98 ? 1.354 26.984 21.516 1 90.94 98 ASN A C 1
ATOM 780 O O . ASN A 1 98 ? 2.139 27.656 20.859 1 90.94 98 ASN A O 1
ATOM 784 N N . LYS A 1 99 ? 1.621 26.266 22.562 1 94.69 99 LYS A N 1
ATOM 785 C CA . LYS A 1 99 ? 3.02 26.234 22.984 1 94.69 99 LYS A CA 1
ATOM 786 C C . LYS A 1 99 ? 3.545 24.797 23.016 1 94.69 99 LYS A C 1
ATOM 788 O O . LYS A 1 99 ? 2.945 23.922 23.656 1 94.69 99 LYS A O 1
ATOM 793 N N . TYR A 1 100 ? 4.645 24.625 22.328 1 96.19 100 TYR A N 1
ATOM 794 C CA . TYR A 1 100 ? 5.297 23.328 22.312 1 96.19 100 TYR A CA 1
ATOM 795 C C . TYR A 1 100 ? 6.676 23.391 22.953 1 96.19 100 TYR A C 1
ATOM 797 O O . TYR A 1 100 ? 7.34 24.422 22.922 1 96.19 100 TYR A O 1
ATOM 805 N N . LYS A 1 101 ? 7.051 22.328 23.578 1 95.19 101 LYS A N 1
ATOM 806 C CA . LYS A 1 101 ? 8.391 22.297 24.156 1 95.19 101 LYS A CA 1
ATOM 807 C C . LYS A 1 101 ? 9.453 22.156 23.078 1 95.19 101 LYS A C 1
ATOM 809 O O . LYS A 1 101 ? 10.406 22.938 23.031 1 95.19 101 LYS A O 1
ATOM 814 N N . SER A 1 102 ? 9.234 21.141 22.266 1 96.44 102 SER A N 1
ATOM 815 C CA . SER A 1 102 ? 10.211 20.859 21.219 1 96.44 102 SER A CA 1
ATOM 816 C C . SER A 1 102 ? 9.523 20.484 19.906 1 96.44 102 SER A C 1
ATOM 818 O O . SER A 1 102 ? 8.531 19.75 19.906 1 96.44 102 SER A O 1
ATOM 820 N N . LEU A 1 103 ? 10.078 21.078 18.844 1 97.25 103 LEU A N 1
ATOM 821 C CA . LEU A 1 103 ? 9.617 20.734 17.516 1 97.25 103 LEU A CA 1
ATOM 822 C C . LEU A 1 103 ? 10.766 20.188 16.672 1 97.25 103 LEU A C 1
ATOM 824 O O . LEU A 1 103 ? 11.898 20.656 16.766 1 97.25 103 LEU A O 1
ATOM 828 N N . GLN A 1 104 ? 10.461 19.188 15.914 1 98 104 GLN A N 1
ATOM 829 C CA . GLN A 1 104 ? 11.422 18.641 14.961 1 98 104 GLN A CA 1
ATOM 830 C C . GLN A 1 104 ? 11.023 18.984 13.531 1 98 104 GLN A C 1
ATOM 832 O O . GLN A 1 104 ? 9.844 18.938 13.18 1 98 104 GLN A O 1
ATOM 837 N N . VAL A 1 105 ? 12.023 19.391 12.734 1 97.56 105 VAL A N 1
ATOM 838 C CA . VAL A 1 105 ? 11.758 19.75 11.344 1 97.56 105 VAL A CA 1
ATOM 839 C C . VAL A 1 105 ? 12.594 18.875 10.414 1 97.56 105 VAL A C 1
ATOM 841 O O . VAL A 1 105 ? 13.781 18.656 10.664 1 97.56 105 VAL A O 1
ATOM 844 N N . ASP A 1 106 ? 11.914 18.391 9.438 1 96.56 106 ASP A N 1
ATOM 845 C CA . ASP A 1 106 ? 12.602 17.594 8.422 1 96.56 106 ASP A CA 1
ATOM 846 C C . ASP A 1 106 ? 11.938 17.766 7.059 1 96.56 106 ASP A C 1
ATOM 848 O O . ASP A 1 106 ? 10.828 18.297 6.961 1 96.56 106 ASP A O 1
ATOM 852 N N . GLU A 1 107 ? 12.734 17.375 6.09 1 95.19 107 GLU A N 1
ATOM 853 C CA . GLU A 1 107 ? 12.234 17.453 4.719 1 95.19 107 GLU A CA 1
ATOM 854 C C . GLU A 1 107 ? 12.125 16.062 4.09 1 95.19 107 GLU A C 1
ATOM 856 O O . GLU A 1 107 ? 12.906 15.164 4.422 1 95.19 107 GLU A O 1
ATOM 861 N N . LEU A 1 108 ? 11.086 15.891 3.305 1 94.69 108 LEU A N 1
ATOM 862 C CA . LEU A 1 108 ? 10.938 14.703 2.469 1 94.69 108 LEU A CA 1
ATOM 863 C C . LEU A 1 108 ? 10.508 15.086 1.057 1 94.69 108 LEU A C 1
ATOM 865 O O . LEU A 1 108 ? 9.758 16.047 0.869 1 94.69 108 LEU A O 1
ATOM 869 N N . TRP A 1 109 ? 11.008 14.367 0.084 1 95.31 109 TRP A N 1
ATOM 870 C CA . TRP A 1 109 ? 10.602 14.734 -1.268 1 95.31 109 TRP A CA 1
ATOM 871 C C . TRP A 1 109 ? 9.773 13.625 -1.908 1 95.31 109 TRP A C 1
ATOM 873 O O . TRP A 1 109 ? 9.938 12.445 -1.575 1 95.31 109 TRP A O 1
ATOM 883 N N . THR A 1 110 ? 8.875 14.031 -2.594 1 96.75 110 THR A N 1
ATOM 884 C CA . THR A 1 110 ? 8.016 13.211 -3.445 1 96.75 110 THR A CA 1
ATOM 885 C C . THR A 1 110 ? 7.984 13.766 -4.867 1 96.75 110 THR A C 1
ATOM 887 O O . THR A 1 110 ? 8.789 14.633 -5.223 1 96.75 110 THR A O 1
ATOM 890 N N . PHE A 1 111 ? 7.188 13.125 -5.723 1 96.94 111 PHE A N 1
ATOM 891 C CA . PHE A 1 111 ? 7.109 13.625 -7.09 1 96.94 111 PHE A CA 1
ATOM 892 C C . PHE A 1 111 ? 5.688 13.539 -7.621 1 96.94 111 PHE A C 1
ATOM 894 O O . PHE A 1 111 ? 4.867 12.781 -7.094 1 96.94 111 PHE A O 1
ATOM 901 N N . VAL A 1 112 ? 5.434 14.406 -8.57 1 96.25 112 VAL A N 1
ATOM 902 C CA . VAL A 1 112 ? 4.137 14.43 -9.242 1 96.25 112 VAL A CA 1
ATOM 903 C C . VAL A 1 112 ? 4.324 14.227 -10.742 1 96.25 112 VAL A C 1
ATOM 905 O O . VAL A 1 112 ? 5.109 14.938 -11.375 1 96.25 112 VAL A O 1
ATOM 908 N N . GLY A 1 113 ? 3.621 13.297 -11.328 1 94.19 113 GLY A N 1
ATOM 909 C CA . GLY A 1 113 ? 3.717 13.008 -12.75 1 94.19 113 GLY A CA 1
ATOM 910 C C . GLY A 1 113 ? 4.973 12.242 -13.125 1 94.19 113 GLY A C 1
ATOM 911 O O . GLY A 1 113 ? 4.914 11.047 -13.414 1 94.19 113 GLY A O 1
ATOM 912 N N . LYS A 1 114 ? 6.098 12.922 -13.078 1 94.69 114 LYS A N 1
ATOM 913 C CA . LYS A 1 114 ? 7.395 12.32 -13.367 1 94.69 114 LYS A CA 1
ATOM 914 C C . LYS A 1 114 ? 8.383 12.57 -12.234 1 94.69 114 LYS A C 1
ATOM 916 O O . LYS A 1 114 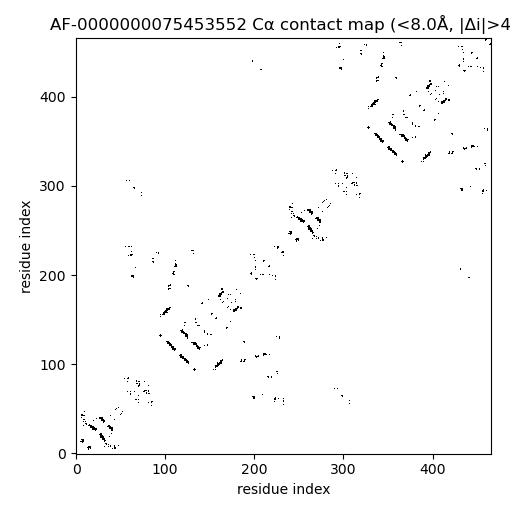? 8.289 13.586 -11.531 1 94.69 114 LYS A O 1
ATOM 921 N N . LYS A 1 115 ? 9.359 11.742 -12.133 1 93.12 115 LYS A N 1
ATOM 922 C CA . LYS A 1 115 ? 10.297 11.797 -11.016 1 93.12 115 LYS A CA 1
ATOM 923 C C . LYS A 1 115 ? 11.102 13.094 -11.031 1 93.12 115 LYS A C 1
ATOM 925 O O . LYS A 1 115 ? 11.523 13.578 -9.984 1 93.12 115 LYS A O 1
ATOM 930 N N . LYS A 1 116 ? 11.281 13.609 -12.125 1 94.25 116 LYS A N 1
ATOM 931 C CA . LYS A 1 116 ? 12.039 14.852 -12.242 1 94.25 116 LYS A CA 1
ATOM 932 C C . LYS A 1 116 ? 11.289 16.016 -11.594 1 94.25 116 LYS A C 1
ATOM 934 O O . LYS A 1 116 ? 11.906 17 -11.18 1 94.25 116 LYS A O 1
ATOM 939 N N . ASN A 1 117 ? 9.969 15.891 -11.539 1 95.69 117 ASN A N 1
ATOM 940 C CA . ASN A 1 117 ? 9.148 16.922 -10.906 1 95.69 117 ASN A CA 1
ATOM 941 C C . ASN A 1 117 ? 9.031 16.688 -9.406 1 95.69 117 ASN A C 1
ATOM 943 O O . ASN A 1 117 ? 7.941 16.391 -8.898 1 95.69 117 ASN A O 1
ATOM 947 N N . LYS A 1 118 ? 10.102 17.016 -8.789 1 96.44 118 LYS A N 1
ATOM 948 C CA . LYS A 1 118 ? 10.195 16.766 -7.355 1 96.44 118 LYS A CA 1
ATOM 949 C C . LYS A 1 118 ? 9.398 17.781 -6.562 1 96.44 118 LYS A C 1
ATOM 951 O O . LYS A 1 118 ? 9.398 18.984 -6.891 1 96.44 118 LYS A O 1
ATOM 956 N N . LYS A 1 119 ? 8.625 17.312 -5.641 1 97.06 119 LYS A N 1
ATOM 957 C CA . LYS A 1 119 ? 7.922 18.141 -4.668 1 97.06 119 LYS A CA 1
ATOM 958 C C . LYS A 1 119 ? 8.43 17.875 -3.254 1 97.06 119 LYS A C 1
ATOM 960 O O . LYS A 1 119 ? 8.359 16.75 -2.764 1 97.06 119 LYS A O 1
ATOM 965 N N . TRP A 1 120 ? 8.883 18.984 -2.646 1 97.06 120 TRP A N 1
ATOM 966 C CA . TRP A 1 120 ? 9.477 18.844 -1.317 1 97.06 120 TRP A CA 1
ATOM 967 C C . TRP A 1 120 ? 8.477 19.266 -0.237 1 97.06 120 TRP A C 1
ATOM 969 O O . TRP A 1 120 ? 7.816 20.297 -0.354 1 97.06 120 TRP A O 1
ATOM 979 N N . LEU A 1 121 ? 8.383 18.375 0.715 1 97.75 121 LEU A N 1
ATOM 980 C CA . LEU A 1 121 ? 7.578 18.625 1.909 1 97.75 121 LEU A CA 1
ATOM 981 C C . LEU A 1 121 ? 8.469 18.938 3.104 1 97.75 121 LEU A C 1
ATOM 983 O O . LEU A 1 121 ? 9.367 18.156 3.441 1 97.75 121 LEU A O 1
ATOM 987 N N . ILE A 1 122 ? 8.297 20.109 3.664 1 97.75 122 ILE A N 1
ATOM 988 C CA . ILE A 1 122 ? 8.93 20.453 4.934 1 97.75 122 ILE A CA 1
ATOM 989 C C . ILE A 1 122 ? 7.863 20.594 6.02 1 97.75 122 ILE A C 1
ATOM 991 O O . ILE A 1 122 ? 6.848 21.25 5.816 1 97.75 122 ILE A O 1
ATOM 995 N N . TYR A 1 123 ? 8.078 19.875 7.062 1 97.88 123 TYR A N 1
ATOM 996 C CA . TYR A 1 123 ? 7.027 19.969 8.07 1 97.88 123 TYR A CA 1
ATOM 997 C C . TYR A 1 123 ? 7.609 19.906 9.477 1 97.88 123 TYR A C 1
ATOM 999 O O . TYR A 1 123 ? 8.75 19.469 9.664 1 97.88 123 TYR A O 1
ATOM 1007 N N . ALA A 1 124 ? 6.863 20.438 10.383 1 97.88 124 ALA A N 1
ATOM 1008 C CA . ALA A 1 124 ? 7.199 20.438 11.805 1 97.88 124 ALA A CA 1
ATOM 1009 C C . ALA A 1 124 ? 6.395 19.391 12.562 1 97.88 124 ALA A C 1
ATOM 1011 O O . ALA A 1 124 ? 5.184 19.266 12.375 1 97.88 124 ALA A O 1
ATOM 1012 N N . TYR A 1 125 ? 7.148 18.672 13.359 1 98.19 125 TYR A N 1
ATOM 1013 C CA . TYR A 1 125 ? 6.574 17.531 14.062 1 98.19 125 TYR A CA 1
ATOM 1014 C C . TYR A 1 125 ? 6.844 17.609 15.562 1 98.19 125 TYR A C 1
ATOM 1016 O O . TYR A 1 125 ? 7.945 17.984 15.984 1 98.19 125 TYR A O 1
ATOM 1024 N N . CYS A 1 126 ? 5.793 17.406 16.328 1 97.69 126 CYS A N 1
ATOM 1025 C CA . CYS A 1 126 ? 5.949 17.328 17.766 1 97.69 126 CYS A CA 1
ATOM 1026 C C . CYS A 1 126 ? 5.961 15.875 18.234 1 97.69 126 CYS A C 1
ATOM 1028 O O . CYS A 1 126 ? 4.957 15.172 18.125 1 97.69 126 CYS A O 1
ATOM 1030 N N . ALA A 1 127 ? 7.008 15.461 18.812 1 96 127 ALA A N 1
ATOM 1031 C CA . ALA A 1 127 ? 7.18 14.078 19.25 1 96 127 ALA A CA 1
ATOM 1032 C C . ALA A 1 127 ? 6.297 13.773 20.453 1 96 127 ALA A C 1
ATOM 1034 O O . ALA A 1 127 ? 5.77 12.664 20.578 1 96 127 ALA A O 1
ATOM 1035 N N . GLU A 1 128 ? 6.184 14.68 21.297 1 94.5 128 GLU A N 1
ATOM 1036 C CA . GLU A 1 128 ? 5.43 14.477 22.531 1 94.5 128 GLU A CA 1
ATOM 1037 C C . GLU A 1 128 ? 3.963 14.164 22.25 1 94.5 128 GLU A C 1
ATOM 1039 O O . GLU A 1 128 ? 3.398 13.227 22.812 1 94.5 128 GLU A O 1
ATOM 1044 N N . THR A 1 129 ? 3.391 14.914 21.391 1 94.06 129 THR A N 1
ATOM 1045 C CA . THR A 1 129 ? 1.976 14.742 21.094 1 94.06 129 THR A CA 1
ATOM 1046 C C . THR A 1 129 ? 1.793 13.914 19.828 1 94.06 129 THR A C 1
ATOM 1048 O O . THR A 1 129 ? 0.665 13.609 19.438 1 94.06 129 THR A O 1
ATOM 1051 N N . LYS A 1 130 ? 2.861 13.539 19.125 1 95.06 130 LYS A N 1
ATOM 1052 C CA . LYS A 1 130 ? 2.818 12.812 17.859 1 95.06 130 LYS A CA 1
ATOM 1053 C C . LYS A 1 130 ? 1.917 13.516 16.844 1 95.06 130 LYS A C 1
ATOM 1055 O O . LYS A 1 130 ? 1.024 12.891 16.266 1 95.06 130 LYS A O 1
ATOM 1060 N N . GLU A 1 131 ? 2.285 14.742 16.719 1 95.75 131 GLU A N 1
ATOM 1061 C CA . GLU A 1 131 ? 1.437 15.617 15.914 1 95.75 131 GLU A CA 1
ATOM 1062 C C . GLU A 1 131 ? 2.248 16.344 14.852 1 95.75 131 GLU A C 1
ATOM 1064 O O . GLU A 1 131 ? 3.365 16.797 15.109 1 95.75 131 GLU A O 1
ATOM 1069 N N . ILE A 1 132 ? 1.611 16.391 13.695 1 97.69 132 ILE A N 1
ATOM 1070 C CA . ILE A 1 132 ? 2.141 17.266 12.648 1 97.69 132 ILE A CA 1
ATOM 1071 C C . ILE A 1 132 ? 1.571 18.672 12.812 1 97.69 132 ILE A C 1
ATOM 1073 O O . ILE A 1 132 ? 0.383 18.906 12.57 1 97.69 132 ILE A O 1
ATOM 1077 N N . VAL A 1 133 ? 2.402 19.562 13.125 1 97.31 133 VAL A N 1
ATOM 1078 C CA . VAL A 1 133 ? 1.956 20.875 13.578 1 97.31 133 VAL A CA 1
ATOM 1079 C C . VAL A 1 133 ? 1.739 21.797 12.375 1 97.31 133 VAL A C 1
ATOM 1081 O O . VAL A 1 133 ? 0.752 22.531 12.32 1 97.31 133 VAL A O 1
ATOM 1084 N N . ALA A 1 134 ? 2.662 21.766 11.453 1 97.19 134 ALA A N 1
ATOM 1085 C CA . ALA A 1 134 ? 2.594 22.578 10.25 1 97.19 134 ALA A CA 1
ATOM 1086 C C . ALA A 1 134 ? 3.434 21.984 9.125 1 97.19 134 ALA A C 1
ATOM 1088 O O . ALA A 1 134 ? 4.352 21.203 9.383 1 97.19 134 ALA A O 1
ATOM 1089 N N . TRP A 1 135 ? 3.066 22.297 7.941 1 97.88 135 TRP A N 1
ATOM 1090 C CA . TRP A 1 135 ? 3.811 21.781 6.789 1 97.88 135 TRP A CA 1
ATOM 1091 C C . TRP A 1 135 ? 3.721 22.75 5.617 1 97.88 135 TRP A C 1
ATOM 1093 O O . TRP A 1 135 ? 2.824 23.594 5.566 1 97.88 135 TRP A O 1
ATOM 1103 N N . VAL A 1 136 ? 4.703 22.656 4.723 1 97.81 136 VAL A N 1
ATOM 1104 C CA . VAL A 1 136 ? 4.734 23.453 3.5 1 97.81 136 VAL A CA 1
ATOM 1105 C C . VAL A 1 136 ? 5.285 22.609 2.352 1 97.81 136 VAL A C 1
ATOM 1107 O O . VAL A 1 136 ? 6.027 21.656 2.578 1 97.81 136 VAL A O 1
ATOM 1110 N N . TRP A 1 137 ? 4.805 22.969 1.198 1 97.81 137 TRP A N 1
ATOM 1111 C CA . TRP A 1 137 ? 5.293 22.328 -0.016 1 97.81 137 TRP A CA 1
ATOM 1112 C C . TRP A 1 137 ? 6.141 23.281 -0.841 1 97.81 137 TRP A C 1
ATOM 1114 O O . TRP A 1 137 ? 5.867 24.484 -0.875 1 97.81 137 TRP A O 1
ATOM 1124 N N . GLY A 1 138 ? 7.137 22.797 -1.511 1 96.25 138 GLY A N 1
ATOM 1125 C CA . GLY A 1 138 ? 7.949 23.625 -2.381 1 96.25 138 GLY A CA 1
ATOM 1126 C C . GLY A 1 138 ? 9.211 22.938 -2.871 1 96.25 138 GLY A C 1
ATOM 1127 O O . GLY A 1 138 ? 9.195 21.734 -3.156 1 96.25 138 GLY A O 1
ATOM 1128 N N . LYS A 1 139 ? 10.203 23.766 -3.182 1 95.12 139 LYS A N 1
ATOM 1129 C CA . LYS A 1 139 ? 11.516 23.25 -3.555 1 95.12 139 LYS A CA 1
ATOM 1130 C C . LYS A 1 139 ? 12.422 23.109 -2.334 1 95.12 139 LYS A C 1
ATOM 1132 O O . LYS A 1 139 ? 12.055 23.531 -1.234 1 95.12 139 LYS A O 1
ATOM 1137 N N . ARG A 1 140 ? 13.516 22.453 -2.672 1 92.75 140 ARG A N 1
ATOM 1138 C CA . ARG A 1 140 ? 14.484 22.312 -1.588 1 92.75 140 ARG A CA 1
ATOM 1139 C C . ARG A 1 140 ? 15.359 23.562 -1.48 1 92.75 140 ARG A C 1
ATOM 1141 O O . ARG A 1 140 ? 16.547 23.531 -1.817 1 92.75 140 ARG A O 1
ATOM 1148 N N . ASN A 1 141 ? 14.789 24.594 -0.997 1 93.81 141 ASN A N 1
ATOM 1149 C CA . ASN A 1 141 ? 15.523 25.844 -0.859 1 93.81 141 ASN A CA 1
ATOM 1150 C C . ASN A 1 141 ? 15.133 26.578 0.422 1 93.81 141 ASN A C 1
ATOM 1152 O O . ASN A 1 141 ? 14.258 26.125 1.159 1 93.81 141 ASN A O 1
ATOM 1156 N N . ILE A 1 142 ? 15.875 27.625 0.634 1 94.75 142 ILE A N 1
ATOM 1157 C CA . ILE A 1 142 ? 15.711 28.406 1.861 1 94.75 142 ILE A CA 1
ATOM 1158 C C . ILE A 1 142 ? 14.336 29.062 1.875 1 94.75 142 ILE A C 1
ATOM 1160 O O . ILE A 1 142 ? 13.719 29.203 2.932 1 94.75 142 ILE A O 1
ATOM 1164 N N . LYS A 1 143 ? 13.891 29.375 0.729 1 95.56 143 LYS A N 1
ATOM 1165 C CA . LYS A 1 143 ? 12.586 30.031 0.627 1 95.56 143 LYS A CA 1
ATOM 1166 C C . LYS A 1 143 ? 11.484 29.125 1.187 1 95.56 143 LYS A C 1
ATOM 1168 O O . LYS A 1 143 ? 10.594 29.609 1.897 1 95.56 143 LYS A O 1
ATOM 1173 N N . THR A 1 144 ? 11.578 27.891 0.893 1 95.94 144 THR A N 1
ATOM 1174 C CA . THR A 1 144 ? 10.578 26.953 1.383 1 95.94 144 THR A CA 1
ATOM 1175 C C . THR A 1 144 ? 10.672 26.812 2.9 1 95.94 144 THR A C 1
ATOM 1177 O O . THR A 1 144 ? 9.648 26.719 3.582 1 95.94 144 THR A O 1
ATOM 1180 N N . ALA A 1 145 ? 11.812 26.797 3.4 1 95.62 145 ALA A N 1
ATOM 1181 C CA . ALA A 1 145 ? 12.016 26.719 4.844 1 95.62 145 ALA A CA 1
ATOM 1182 C C . ALA A 1 145 ? 11.453 27.969 5.539 1 95.62 145 ALA A C 1
ATOM 1184 O O . ALA A 1 145 ? 10.867 27.859 6.621 1 95.62 145 ALA A O 1
ATOM 1185 N N . GLN A 1 146 ? 11.648 29.078 4.922 1 96.81 146 GLN A N 1
ATOM 1186 C CA . GLN A 1 146 ? 11.125 30.328 5.469 1 96.81 146 GLN A CA 1
ATOM 1187 C C . GLN A 1 146 ? 9.602 30.312 5.504 1 96.81 146 GLN A C 1
ATOM 1189 O O . GLN A 1 146 ? 8.992 30.844 6.43 1 96.81 146 GLN A O 1
ATOM 1194 N N . LYS A 1 147 ? 9.086 29.734 4.48 1 97.38 147 LYS A N 1
ATOM 1195 C CA . LYS A 1 147 ? 7.633 29.609 4.438 1 97.38 147 LYS A CA 1
ATOM 1196 C C . LYS A 1 147 ? 7.105 28.828 5.637 1 97.38 147 LYS A C 1
ATOM 1198 O O . LYS A 1 147 ? 6.031 29.141 6.16 1 97.38 147 LYS A O 1
ATOM 1203 N N . LEU A 1 148 ? 7.836 27.844 6.039 1 97.06 148 LEU A N 1
ATOM 1204 C CA . LEU A 1 148 ? 7.414 27.078 7.203 1 97.06 148 LEU A CA 1
ATOM 1205 C C . LEU A 1 148 ? 7.441 27.938 8.461 1 97.06 148 LEU A C 1
ATOM 1207 O O . LEU A 1 148 ? 6.508 27.891 9.266 1 97.06 148 LEU A O 1
ATOM 1211 N N . ARG A 1 149 ? 8.508 28.641 8.648 1 96.06 149 ARG A N 1
ATOM 1212 C CA . ARG A 1 149 ? 8.617 29.531 9.812 1 96.06 149 ARG A CA 1
ATOM 1213 C C . ARG A 1 149 ? 7.473 30.531 9.844 1 96.06 149 ARG A C 1
ATOM 1215 O O . ARG A 1 149 ? 6.871 30.766 10.891 1 96.06 149 ARG A O 1
ATOM 1222 N N . GLU A 1 150 ? 7.18 31.125 8.727 1 96.56 150 GLU A N 1
ATOM 1223 C CA . GLU A 1 150 ? 6.09 32.094 8.625 1 96.56 150 GLU A CA 1
ATOM 1224 C C . GLU A 1 150 ? 4.746 31.453 8.953 1 96.56 150 GLU A C 1
ATOM 1226 O O . GLU A 1 150 ? 3.904 32.062 9.609 1 96.56 150 GLU A O 1
ATOM 1231 N N . LYS A 1 151 ? 4.621 30.281 8.469 1 96.56 151 LYS A N 1
ATOM 1232 C CA . LYS A 1 151 ? 3.373 29.578 8.742 1 96.56 151 LYS A CA 1
ATOM 1233 C C . LYS A 1 151 ? 3.223 29.281 10.234 1 96.56 151 LYS A C 1
ATOM 1235 O O . LYS A 1 151 ? 2.133 29.422 10.789 1 96.56 151 LYS A O 1
ATOM 1240 N N . LEU A 1 152 ? 4.242 28.875 10.875 1 95.56 152 LEU A N 1
ATOM 1241 C CA . LEU A 1 152 ? 4.219 28.625 12.312 1 95.56 152 LEU A CA 1
ATOM 1242 C C . LEU A 1 152 ? 3.84 29.891 13.078 1 95.56 152 LEU A C 1
ATOM 1244 O O . LEU A 1 152 ? 3.049 29.828 14.023 1 95.56 152 LEU A O 1
ATOM 1248 N N . LYS A 1 153 ? 4.391 30.984 12.633 1 94.75 153 LYS A N 1
ATOM 1249 C CA . LYS A 1 153 ? 4.082 32.281 13.258 1 94.75 153 LYS A CA 1
ATOM 1250 C C . LYS A 1 153 ? 2.617 32.625 13.055 1 94.75 153 LYS A C 1
ATOM 1252 O O . LYS A 1 153 ? 1.943 33.062 13.992 1 94.75 153 LYS A O 1
ATOM 1257 N N . LYS A 1 154 ? 2.172 32.438 11.891 1 95.19 154 LYS A N 1
ATOM 1258 C CA . LYS A 1 154 ? 0.792 32.781 11.555 1 95.19 154 LYS A CA 1
ATOM 1259 C C . LYS A 1 154 ? -0.195 31.953 12.359 1 95.19 154 LYS A C 1
ATOM 1261 O O . LYS A 1 154 ? -1.278 32.406 12.711 1 95.19 154 LYS A O 1
ATOM 1266 N N . LEU A 1 155 ? 0.213 30.75 12.609 1 94.25 155 LEU A N 1
ATOM 1267 C CA . LEU A 1 155 ? -0.642 29.844 13.367 1 94.25 155 LEU A CA 1
ATOM 1268 C C . LEU A 1 155 ? -0.574 30.141 14.859 1 94.25 155 LEU A C 1
ATOM 1270 O O . LEU A 1 155 ? -1.335 29.578 15.648 1 94.25 155 LEU A O 1
ATOM 1274 N N . GLY A 1 156 ? 0.29 30.953 15.234 1 92.94 156 GLY A N 1
ATOM 1275 C CA . GLY A 1 156 ? 0.437 31.328 16.625 1 92.94 156 GLY A CA 1
ATOM 1276 C C . GLY A 1 156 ? 1.137 30.266 17.469 1 92.94 156 GLY A C 1
ATOM 1277 O O . GLY A 1 156 ? 0.852 30.109 18.656 1 92.94 156 GLY A O 1
ATOM 1278 N N . VAL A 1 157 ? 1.977 29.531 16.828 1 94.44 157 VAL A N 1
ATOM 1279 C CA . VAL A 1 157 ? 2.654 28.438 17.516 1 94.44 157 VAL A CA 1
ATOM 1280 C C . VAL A 1 157 ? 3.998 28.906 18.062 1 94.44 157 VAL A C 1
ATOM 1282 O O . VAL A 1 157 ? 4.789 29.516 17.328 1 94.44 157 VAL A O 1
ATOM 1285 N N . SER A 1 158 ? 4.172 28.734 19.344 1 94.75 158 SER A N 1
ATOM 1286 C CA . SER A 1 158 ? 5.461 29 19.969 1 94.75 158 SER A CA 1
ATOM 1287 C C . SER A 1 158 ? 6.121 27.703 20.438 1 94.75 158 SER A C 1
ATOM 1289 O O . SER A 1 158 ? 5.438 26.703 20.672 1 94.75 158 SER A O 1
ATOM 1291 N N . PHE A 1 159 ? 7.457 27.719 20.469 1 95.12 159 PHE A N 1
ATOM 1292 C CA . PHE A 1 159 ? 8.203 26.547 20.906 1 95.12 159 PHE A CA 1
ATOM 1293 C C . PHE A 1 159 ? 9.492 26.953 21.609 1 95.12 159 PHE A C 1
ATOM 1295 O O . PHE A 1 159 ? 10.039 28.031 21.344 1 95.12 159 PHE A O 1
ATOM 1302 N N . ASP A 1 160 ? 9.93 26.094 22.469 1 95.12 160 ASP A N 1
ATOM 1303 C CA . ASP A 1 160 ? 11.141 26.391 23.234 1 95.12 160 ASP A CA 1
ATOM 1304 C C . ASP A 1 160 ? 12.391 26.047 22.422 1 95.12 160 ASP A C 1
ATOM 1306 O O . ASP A 1 160 ? 13.398 26.75 22.516 1 95.12 160 ASP A O 1
ATOM 1310 N N . GLU A 1 161 ? 12.289 24.953 21.734 1 96.31 161 GLU A N 1
ATOM 1311 C CA . GLU A 1 161 ? 13.438 24.531 20.938 1 96.31 161 GLU A CA 1
ATOM 1312 C C . GLU A 1 161 ? 12.992 23.906 19.625 1 96.31 161 GLU A C 1
ATOM 1314 O O . GLU A 1 161 ? 11.891 23.359 19.531 1 96.31 161 GLU A O 1
ATOM 1319 N N . ILE A 1 162 ? 13.883 24.031 18.703 1 96.5 162 ILE A N 1
ATOM 1320 C CA . ILE A 1 162 ? 13.648 23.453 17.391 1 96.5 162 ILE A CA 1
ATOM 1321 C C . ILE A 1 162 ? 14.812 22.547 17.016 1 96.5 162 ILE A C 1
ATOM 1323 O O . ILE A 1 162 ? 15.977 22.891 17.219 1 96.5 162 ILE A O 1
ATOM 1327 N N . CYS A 1 163 ? 14.461 21.359 16.594 1 96.88 163 CYS A N 1
ATOM 1328 C CA . CYS A 1 163 ? 15.469 20.375 16.234 1 96.88 163 CYS A CA 1
ATOM 1329 C C . CYS A 1 163 ? 15.461 20.109 14.734 1 96.88 163 CYS A C 1
ATOM 1331 O O . CYS A 1 163 ? 14.414 19.875 14.148 1 96.88 163 CYS A O 1
ATOM 1333 N N . THR A 1 164 ? 16.641 20.188 14.102 1 95.38 164 THR A N 1
ATOM 1334 C CA . THR A 1 164 ? 16.75 19.938 12.672 1 95.38 164 THR A CA 1
ATOM 1335 C C . THR A 1 164 ? 18 19.125 12.359 1 95.38 164 THR A C 1
ATOM 1337 O O . THR A 1 164 ? 18.859 18.922 13.234 1 95.38 164 THR A O 1
ATOM 1340 N N . ASP A 1 165 ? 17.938 18.594 11.133 1 91.75 165 ASP A N 1
ATOM 1341 C CA . ASP A 1 165 ? 19.188 18 10.656 1 91.75 165 ASP A CA 1
ATOM 1342 C C . ASP A 1 165 ? 20.188 19.078 10.234 1 91.75 165 ASP A C 1
ATOM 1344 O O . ASP A 1 165 ? 19.953 20.266 10.453 1 91.75 165 ASP A O 1
ATOM 1348 N N . ASN A 1 166 ? 21.344 18.703 9.648 1 87.75 166 ASN A N 1
ATOM 1349 C CA . ASN A 1 166 ? 22.438 19.641 9.359 1 87.75 166 ASN A CA 1
ATOM 1350 C C . ASN A 1 166 ? 22.219 20.328 8.016 1 87.75 166 ASN A C 1
ATOM 1352 O O . ASN A 1 166 ? 23.188 20.703 7.344 1 87.75 166 ASN A O 1
ATOM 1356 N N . TRP A 1 167 ? 21.062 20.578 7.668 1 87.69 167 TRP A N 1
ATOM 1357 C CA . TRP A 1 167 ? 20.812 21.328 6.449 1 87.69 167 TRP A CA 1
ATOM 1358 C C . TRP A 1 167 ? 21 22.828 6.691 1 87.69 167 TRP A C 1
ATOM 1360 O O . TRP A 1 167 ? 20.391 23.391 7.609 1 87.69 167 TRP A O 1
ATOM 1370 N N . GLU A 1 168 ? 21.766 23.484 5.941 1 89.19 168 GLU A N 1
ATOM 1371 C CA . GLU A 1 168 ? 22.172 24.875 6.129 1 89.19 168 GLU A CA 1
ATOM 1372 C C . GLU A 1 168 ? 20.953 25.797 6.105 1 89.19 168 GLU A C 1
ATOM 1374 O O . GLU A 1 168 ? 20.922 26.797 6.82 1 89.19 168 GLU A O 1
ATOM 1379 N N . ALA A 1 169 ? 20.047 25.547 5.297 1 90.62 169 ALA A N 1
ATOM 1380 C CA . ALA A 1 169 ? 18.844 26.391 5.199 1 90.62 169 ALA A CA 1
ATOM 1381 C C . ALA A 1 169 ? 18.125 26.469 6.543 1 90.62 169 ALA A C 1
ATOM 1383 O O . ALA A 1 169 ? 17.641 27.531 6.922 1 90.62 169 ALA A O 1
ATOM 1384 N N . PHE A 1 170 ? 18.141 25.422 7.293 1 93.12 170 PHE A N 1
ATOM 1385 C CA . PHE A 1 170 ? 17.469 25.406 8.586 1 93.12 170 PHE A CA 1
ATOM 1386 C C . PHE A 1 170 ? 18.203 26.281 9.594 1 93.12 170 PHE A C 1
ATOM 1388 O O . PHE A 1 170 ? 17.578 26.969 10.398 1 93.12 170 PHE A O 1
ATOM 1395 N N . ALA A 1 171 ? 19.453 26.203 9.5 1 89.38 171 ALA A N 1
ATOM 1396 C CA . ALA A 1 171 ? 20.266 27 10.414 1 89.38 171 ALA A CA 1
ATOM 1397 C C . ALA A 1 171 ? 19.984 28.484 10.219 1 89.38 171 ALA A C 1
ATOM 1399 O O . ALA A 1 171 ? 19.906 29.234 11.195 1 89.38 171 ALA A O 1
ATOM 1400 N N . SER A 1 172 ? 19.828 28.828 9 1 91.88 172 SER A N 1
ATOM 1401 C CA . SER A 1 172 ? 19.594 30.234 8.68 1 91.88 172 SER A CA 1
ATOM 1402 C C . SER A 1 172 ? 18.188 30.672 9.07 1 91.88 172 SER A C 1
ATOM 1404 O O . SER A 1 172 ? 17.984 31.766 9.609 1 91.88 172 SER A O 1
ATOM 1406 N N . VAL A 1 173 ? 17.234 29.844 8.82 1 94.19 173 VAL A N 1
ATOM 1407 C CA . VAL A 1 173 ? 15.836 30.188 8.984 1 94.19 173 VAL A CA 1
ATOM 1408 C C . VAL A 1 173 ? 15.469 30.203 10.461 1 94.19 173 VAL A C 1
ATOM 1410 O O . VAL A 1 173 ? 14.672 31.031 10.906 1 94.19 173 VAL A O 1
ATOM 1413 N N . PHE A 1 174 ? 16.156 29.328 11.234 1 93.25 174 PHE A N 1
ATOM 1414 C CA . PHE A 1 174 ? 15.758 29.188 12.633 1 93.25 174 PHE A CA 1
ATOM 1415 C C . PHE A 1 174 ? 16.844 29.734 13.555 1 93.25 174 PHE A C 1
ATOM 1417 O O . PHE A 1 174 ? 16.953 29.297 14.703 1 93.25 174 PHE A O 1
ATOM 1424 N N . GLN A 1 175 ? 17.547 30.641 13.148 1 89 175 GLN A N 1
ATOM 1425 C CA . GLN A 1 175 ? 18.672 31.203 13.883 1 89 175 GLN A CA 1
ATOM 1426 C C . GLN A 1 175 ? 18.203 31.922 15.148 1 89 175 GLN A C 1
ATOM 1428 O O . GLN A 1 175 ? 18.922 31.953 16.156 1 89 175 GLN A O 1
ATOM 1433 N N . GLU A 1 176 ? 17.016 32.438 15.148 1 89.12 176 GLU A N 1
ATOM 1434 C CA . GLU A 1 176 ? 16.516 33.219 16.266 1 89.12 176 GLU A CA 1
ATOM 1435 C C . GLU A 1 176 ? 15.992 32.344 17.391 1 89.12 176 GLU A C 1
ATOM 1437 O O . GLU A 1 176 ? 15.695 32.812 18.484 1 89.12 176 GLU A O 1
ATOM 1442 N N . TYR A 1 177 ? 15.969 31.109 17.125 1 91.69 177 TYR A N 1
ATOM 1443 C CA . TYR A 1 177 ? 15.414 30.172 18.109 1 91.69 177 TYR A CA 1
ATOM 1444 C C . TYR A 1 177 ? 16.516 29.297 18.719 1 91.69 177 TYR A C 1
ATOM 1446 O O . TYR A 1 177 ? 17.641 29.297 18.219 1 91.69 177 TYR A O 1
ATOM 1454 N N . THR A 1 178 ? 16.141 28.719 19.906 1 93 178 THR A N 1
ATOM 1455 C CA . THR A 1 178 ? 17.016 27.672 20.406 1 93 178 THR A CA 1
ATOM 1456 C C . THR A 1 178 ? 17.047 26.484 19.453 1 93 178 THR A C 1
ATOM 1458 O O . THR A 1 178 ? 16.062 25.734 19.359 1 93 178 THR A O 1
ATOM 1461 N N . HIS A 1 179 ? 18.141 26.359 18.828 1 92.94 179 HIS A N 1
ATOM 1462 C CA . HIS A 1 179 ? 18.234 25.422 17.719 1 92.94 179 HIS A CA 1
ATOM 1463 C C . HIS A 1 179 ? 19.172 24.266 18.047 1 92.94 179 HIS A C 1
ATOM 1465 O O . HIS A 1 179 ? 20.359 24.484 18.312 1 92.94 179 HIS A O 1
ATOM 1471 N N . LYS A 1 180 ? 18.625 23.109 18.062 1 92.56 180 LYS A N 1
ATOM 1472 C CA . LYS A 1 180 ? 19.422 21.891 18.25 1 92.56 180 LYS A CA 1
ATOM 1473 C C . LYS A 1 180 ? 19.625 21.156 16.922 1 92.56 180 LYS A C 1
ATOM 1475 O O . LYS A 1 180 ? 18.656 20.703 16.297 1 92.56 180 LYS A O 1
ATOM 1480 N N . VAL A 1 181 ? 20.859 21.016 16.594 1 91.94 181 VAL A N 1
ATOM 1481 C CA . VAL A 1 181 ? 21.172 20.453 15.281 1 91.94 181 VAL A CA 1
ATOM 1482 C C . VAL A 1 181 ? 21.812 19.078 15.461 1 91.94 181 VAL A C 1
ATOM 1484 O O . VAL A 1 181 ? 22.688 18.906 16.297 1 91.94 181 VAL A O 1
ATOM 1487 N N . GLY A 1 182 ? 21.281 18.094 14.734 1 90.75 182 GLY A N 1
ATOM 1488 C CA . GLY A 1 182 ? 21.875 16.766 14.773 1 90.75 182 GLY A CA 1
ATOM 1489 C C . GLY A 1 182 ? 20.875 15.656 14.516 1 90.75 182 GLY A C 1
ATOM 1490 O O . GLY A 1 182 ? 19.688 15.805 14.82 1 90.75 182 GLY A O 1
ATOM 1491 N N . LYS A 1 183 ? 21.406 14.57 14.031 1 89.62 183 LYS A N 1
ATOM 1492 C CA . LYS A 1 183 ? 20.562 13.422 13.711 1 89.62 183 LYS A CA 1
ATOM 1493 C C . LYS A 1 183 ? 19.938 12.836 14.969 1 89.62 183 LYS A C 1
ATOM 1495 O O . LYS A 1 183 ? 18.844 12.266 14.922 1 89.62 183 LYS A O 1
ATOM 1500 N N . LYS A 1 184 ? 20.594 13 16.016 1 92.56 184 LYS A N 1
ATOM 1501 C CA . LYS A 1 184 ? 20.109 12.445 17.281 1 92.56 184 LYS A CA 1
ATOM 1502 C C . LYS A 1 184 ? 18.844 13.156 17.75 1 92.56 184 LYS A C 1
ATOM 1504 O O . LYS A 1 184 ? 18.031 12.578 18.484 1 92.56 184 LYS A O 1
ATOM 1509 N N . TYR A 1 185 ? 18.688 14.391 17.312 1 93.5 185 TYR A N 1
ATOM 1510 C CA . TYR A 1 185 ? 17.562 15.195 17.766 1 93.5 185 TYR A CA 1
ATOM 1511 C C . TYR A 1 185 ? 16.375 15.094 16.812 1 93.5 185 TYR A C 1
ATOM 1513 O O . TYR A 1 185 ? 15.336 15.719 17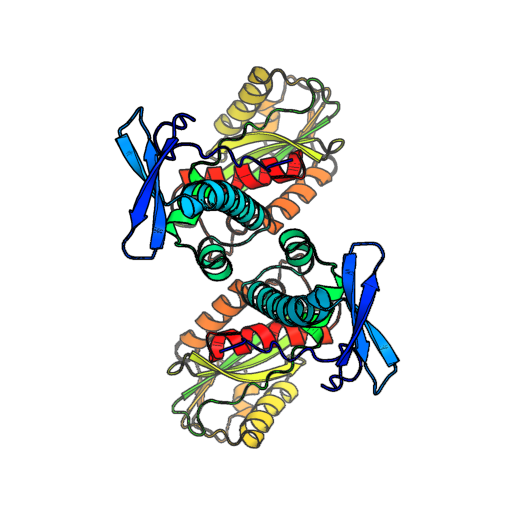.031 1 93.5 185 TYR A O 1
ATOM 1521 N N . THR A 1 186 ? 16.5 14.336 15.711 1 95.25 186 THR A N 1
ATOM 1522 C CA . THR A 1 186 ? 15.438 14.266 14.711 1 95.25 186 THR A CA 1
ATOM 1523 C C . THR A 1 186 ? 14.969 12.828 14.523 1 95.25 186 THR A C 1
ATOM 1525 O O . THR A 1 186 ? 14.398 12.484 13.484 1 95.25 186 THR A O 1
ATOM 1528 N N . THR A 1 187 ? 15.094 11.938 15.477 1 96.31 187 THR A N 1
ATOM 1529 C CA . THR A 1 187 ? 14.758 10.523 15.359 1 96.31 187 THR A CA 1
ATOM 1530 C C . THR A 1 187 ? 13.25 10.328 15.273 1 96.31 187 THR A C 1
ATOM 1532 O O . THR A 1 187 ? 12.773 9.469 14.523 1 96.31 187 THR A O 1
ATOM 1535 N N . ASP A 1 188 ? 12.555 11.141 15.977 1 96.94 188 ASP A N 1
ATOM 1536 C CA . ASP A 1 188 ? 11.109 10.961 16.031 1 96.94 188 ASP A CA 1
ATOM 1537 C C . ASP A 1 188 ? 10.461 11.352 14.703 1 96.94 188 ASP A C 1
ATOM 1539 O O . ASP A 1 188 ? 9.539 10.68 14.227 1 96.94 188 ASP A O 1
ATOM 1543 N N . ILE A 1 189 ? 10.938 12.398 14.148 1 97.62 189 ILE A N 1
ATOM 1544 C CA . ILE A 1 189 ? 10.352 12.812 12.875 1 97.62 189 ILE A CA 1
ATOM 1545 C C . ILE A 1 189 ? 10.742 11.828 11.781 1 97.62 189 ILE A C 1
ATOM 1547 O O . ILE A 1 189 ? 9.984 11.617 10.828 1 97.62 189 ILE A O 1
ATOM 1551 N N . GLU A 1 190 ? 11.922 11.305 11.938 1 95.31 190 GLU A N 1
ATOM 1552 C CA . GLU A 1 190 ? 12.297 10.242 11.016 1 95.31 190 GLU A CA 1
ATOM 1553 C C . GLU A 1 190 ? 11.336 9.062 11.125 1 95.31 190 GLU A C 1
ATOM 1555 O O . GLU A 1 190 ? 10.977 8.453 10.109 1 95.31 190 GLU A O 1
ATOM 1560 N N . GLY A 1 191 ? 10.977 8.711 12.312 1 96.06 191 GLY A N 1
ATOM 1561 C CA . GLY A 1 191 ? 9.953 7.699 12.508 1 96.06 191 GLY A CA 1
ATOM 1562 C C . GLY A 1 191 ? 8.625 8.062 11.867 1 96.06 191 GLY A C 1
ATOM 1563 O O . GLY A 1 191 ? 7.973 7.207 11.258 1 96.06 191 GLY A O 1
ATOM 1564 N N . ASN A 1 192 ? 8.297 9.312 11.953 1 96.94 192 ASN A N 1
ATOM 1565 C CA . ASN A 1 192 ? 7.051 9.75 11.328 1 96.94 192 ASN A CA 1
ATOM 1566 C C . ASN A 1 192 ? 7.145 9.711 9.805 1 96.94 192 ASN A C 1
ATOM 1568 O O . ASN A 1 192 ? 6.152 9.461 9.125 1 96.94 192 ASN A O 1
ATOM 1572 N N . ASN A 1 193 ? 8.344 10.039 9.289 1 96.5 193 ASN A N 1
ATOM 1573 C CA . ASN A 1 193 ? 8.539 9.898 7.848 1 96.5 193 ASN A CA 1
ATOM 1574 C C . ASN A 1 193 ? 8.25 8.477 7.379 1 96.5 193 ASN A C 1
ATOM 1576 O O . ASN A 1 193 ? 7.637 8.273 6.328 1 96.5 193 ASN A O 1
ATOM 1580 N N . THR A 1 194 ? 8.711 7.562 8.156 1 94.94 194 THR A N 1
ATOM 1581 C CA . THR A 1 194 ? 8.438 6.16 7.852 1 94.94 194 THR A CA 1
ATOM 1582 C C . THR A 1 194 ? 6.941 5.879 7.891 1 94.94 194 THR A C 1
ATOM 1584 O O . THR A 1 194 ? 6.414 5.188 7.02 1 94.94 194 THR A O 1
ATOM 1587 N N . LEU A 1 195 ? 6.32 6.469 8.852 1 95.31 195 LEU A N 1
ATOM 1588 C CA . LEU A 1 195 ? 4.879 6.305 8.969 1 95.31 195 LEU A CA 1
ATOM 1589 C C . LEU A 1 195 ? 4.16 6.898 7.762 1 95.31 195 LEU A C 1
ATOM 1591 O O . LEU A 1 195 ? 3.213 6.305 7.242 1 95.31 195 LEU A O 1
ATOM 1595 N N . LEU A 1 196 ? 4.586 8.016 7.355 1 96.38 196 LEU A N 1
ATOM 1596 C CA . LEU A 1 196 ? 3.979 8.648 6.188 1 96.38 196 LEU A CA 1
ATOM 1597 C C . LEU A 1 196 ? 4.121 7.762 4.953 1 96.38 196 LEU A C 1
ATOM 1599 O O . LEU A 1 196 ? 3.178 7.621 4.176 1 96.38 196 LEU A O 1
ATOM 1603 N N . ARG A 1 197 ? 5.242 7.141 4.832 1 93.12 197 ARG A N 1
ATOM 1604 C CA . ARG A 1 197 ? 5.457 6.258 3.689 1 93.12 197 ARG A CA 1
ATOM 1605 C C . ARG A 1 197 ? 4.605 5 3.803 1 93.12 197 ARG A C 1
ATOM 1607 O O . ARG A 1 197 ? 4.184 4.438 2.791 1 93.12 197 ARG A O 1
ATOM 1614 N N . HIS A 1 198 ? 4.367 4.684 4.996 1 92.25 198 HIS A N 1
ATOM 1615 C CA . HIS A 1 198 ? 3.516 3.521 5.238 1 92.25 198 HIS A CA 1
ATOM 1616 C C . HIS A 1 198 ? 2.055 3.834 4.934 1 92.25 198 HIS A C 1
ATOM 1618 O O . HIS A 1 198 ? 1.319 2.971 4.449 1 92.25 198 HIS A O 1
ATOM 1624 N N . ARG A 1 199 ? 1.735 5.051 5.141 1 94 199 ARG A N 1
ATOM 1625 C CA . ARG A 1 199 ? 0.327 5.422 5.051 1 94 199 ARG A CA 1
ATOM 1626 C C . ARG A 1 199 ? -0.003 5.992 3.678 1 94 199 ARG A C 1
ATOM 1628 O O . ARG A 1 199 ? -1.17 6.035 3.281 1 94 199 ARG A O 1
ATOM 1635 N N . ILE A 1 200 ? 1.026 6.453 3.012 1 94.75 200 ILE A N 1
ATOM 1636 C CA . ILE A 1 200 ? 0.809 7.125 1.736 1 94.75 200 ILE A CA 1
ATOM 1637 C C . ILE A 1 200 ? 1.684 6.488 0.66 1 94.75 200 ILE A C 1
ATOM 1639 O O . ILE A 1 200 ? 2.889 6.746 0.596 1 94.75 200 ILE A O 1
ATOM 1643 N N . ARG A 1 201 ? 1.072 5.871 -0.243 1 90.81 201 ARG A N 1
ATOM 1644 C CA . ARG A 1 201 ? 1.816 5.184 -1.294 1 90.81 201 ARG A CA 1
ATOM 1645 C C . ARG A 1 201 ? 2.6 6.176 -2.148 1 90.81 201 ARG A C 1
ATOM 1647 O O . ARG A 1 201 ? 3.688 5.859 -2.635 1 90.81 201 ARG A O 1
ATOM 1654 N N . ARG A 1 202 ? 2.002 7.32 -2.297 1 92.94 202 ARG A N 1
ATOM 1655 C CA . ARG A 1 202 ? 2.643 8.305 -3.162 1 92.94 202 ARG A CA 1
ATOM 1656 C C . ARG A 1 202 ? 3.822 8.969 -2.457 1 92.94 202 ARG A C 1
ATOM 1658 O O . ARG A 1 202 ? 4.578 9.719 -3.074 1 92.94 202 ARG A O 1
ATOM 1665 N N . ALA A 1 203 ? 4.039 8.656 -1.194 1 94.12 203 ALA A N 1
ATOM 1666 C CA . ALA A 1 203 ? 5.199 9.172 -0.469 1 94.12 203 ALA A CA 1
ATOM 1667 C C . ALA A 1 203 ? 6.434 8.312 -0.734 1 94.12 203 ALA A C 1
ATOM 1669 O O . ALA A 1 203 ? 7.555 8.719 -0.424 1 94.12 203 ALA A O 1
ATOM 1670 N N . VAL A 1 204 ? 6.18 7.113 -1.26 1 91.06 204 VAL A N 1
ATOM 1671 C CA . VAL A 1 204 ? 7.285 6.23 -1.612 1 91.06 204 VAL A CA 1
ATOM 1672 C C . VAL A 1 204 ? 7.812 6.59 -3 1 91.06 204 VAL A C 1
ATOM 1674 O O . VAL A 1 204 ? 7.035 6.758 -3.941 1 91.06 204 VAL A O 1
ATOM 1677 N N . ARG A 1 205 ? 9.039 6.656 -3.125 1 86.56 205 ARG A N 1
ATOM 1678 C CA . ARG A 1 205 ? 9.633 7.164 -4.359 1 86.56 205 ARG A CA 1
ATOM 1679 C C . ARG A 1 205 ? 9.578 6.117 -5.465 1 86.56 205 ARG A C 1
ATOM 1681 O O . ARG A 1 205 ? 9.32 6.445 -6.625 1 86.56 205 ARG A O 1
ATOM 1688 N N . LYS A 1 206 ? 9.844 4.895 -5.082 1 87.25 206 LYS A N 1
ATOM 1689 C CA . LYS A 1 206 ? 9.727 3.816 -6.059 1 87.25 206 LYS A CA 1
ATOM 1690 C C . LYS A 1 206 ? 8.312 3.248 -6.086 1 87.25 206 LYS A C 1
ATOM 1692 O O . LYS A 1 206 ? 8.055 2.191 -5.504 1 87.25 206 LYS A O 1
ATOM 1697 N N . THR A 1 207 ? 7.441 4.016 -6.629 1 87.5 207 THR A N 1
ATOM 1698 C CA . THR A 1 207 ? 6.031 3.639 -6.629 1 87.5 207 THR A CA 1
ATOM 1699 C C . THR A 1 207 ? 5.402 3.881 -7.996 1 87.5 207 THR A C 1
ATOM 1701 O O . THR A 1 207 ? 5.863 4.742 -8.75 1 87.5 207 THR A O 1
ATOM 1704 N N . CYS A 1 208 ? 4.418 3.033 -8.211 1 86.44 208 CYS A N 1
ATOM 1705 C CA . CYS A 1 208 ? 3.604 3.264 -9.398 1 86.44 208 CYS A CA 1
ATOM 1706 C C . CYS A 1 208 ? 2.359 4.078 -9.062 1 86.44 208 CYS A C 1
ATOM 1708 O O . CYS A 1 208 ? 1.604 4.465 -9.953 1 86.44 208 CYS A O 1
ATOM 1710 N N . CYS A 1 209 ? 2.182 4.348 -7.809 1 89.38 209 CYS A N 1
ATOM 1711 C CA . CYS A 1 209 ? 0.99 5.047 -7.344 1 89.38 209 CYS A CA 1
ATOM 1712 C C . CYS A 1 209 ? 1.292 6.52 -7.082 1 89.38 209 CYS A C 1
ATOM 1714 O O . CYS A 1 209 ? 1.001 7.031 -6 1 89.38 209 CYS A O 1
ATOM 1716 N N . PHE A 1 210 ? 1.763 7.176 -8.07 1 91.69 210 PHE A N 1
ATOM 1717 C CA . PHE A 1 210 ? 2.094 8.586 -7.91 1 91.69 210 PHE A CA 1
ATOM 1718 C C . PHE A 1 210 ? 0.933 9.469 -8.352 1 91.69 210 PHE A C 1
ATOM 1720 O O . PHE A 1 210 ? 0.057 9.023 -9.094 1 91.69 210 PHE A O 1
ATOM 1727 N N . SER A 1 211 ? 0.97 10.664 -7.852 1 94.25 211 SER A N 1
ATOM 1728 C CA . SER A 1 211 ? -0.06 11.625 -8.219 1 94.25 211 SER A CA 1
ATOM 1729 C C . SER A 1 211 ? 0.221 12.242 -9.586 1 94.25 211 SER A C 1
ATOM 1731 O O . SER A 1 211 ? 1.375 12.516 -9.922 1 94.25 211 SER A O 1
ATOM 1733 N N . LYS A 1 212 ? -0.831 12.461 -10.258 1 92.81 212 LYS A N 1
ATOM 1734 C CA . LYS A 1 212 ? -0.692 13.086 -11.57 1 92.81 212 LYS A CA 1
ATOM 1735 C C . LYS A 1 212 ? -0.912 14.594 -11.477 1 92.81 212 LYS A C 1
ATOM 1737 O O . LYS A 1 212 ? -0.422 15.352 -12.32 1 92.81 212 LYS A O 1
ATOM 1742 N N . LYS A 1 213 ? -1.688 14.992 -10.523 1 95.38 213 LYS A N 1
ATOM 1743 C CA . LYS A 1 213 ? -1.971 16.406 -10.266 1 95.38 213 LYS A CA 1
ATOM 1744 C C . LYS A 1 213 ? -1.502 16.812 -8.867 1 95.38 213 LYS A C 1
ATOM 1746 O O . LYS A 1 213 ? -1.749 16.094 -7.891 1 95.38 213 LYS A O 1
ATOM 1751 N N . PHE A 1 214 ? -0.917 18 -8.852 1 96.69 214 PHE A N 1
ATOM 1752 C CA . PHE A 1 214 ? -0.354 18.453 -7.586 1 96.69 214 PHE A CA 1
ATOM 1753 C C . PHE A 1 214 ? -1.455 18.719 -6.566 1 96.69 214 PHE A C 1
ATOM 1755 O O . PHE A 1 214 ? -1.286 18.422 -5.379 1 96.69 214 PHE A O 1
ATOM 1762 N N . GLU A 1 215 ? -2.561 19.203 -6.93 1 95.44 215 GLU A N 1
ATOM 1763 C CA . GLU A 1 215 ? -3.666 19.469 -6.016 1 95.44 215 GLU A CA 1
ATOM 1764 C C . GLU A 1 215 ? -4.133 18.203 -5.316 1 95.44 215 GLU A C 1
ATOM 1766 O O . GLU A 1 215 ? -4.355 18.203 -4.105 1 95.44 215 GLU A O 1
ATOM 1771 N N . ASN A 1 216 ? -4.25 17.156 -6.125 1 94.88 216 ASN A N 1
ATOM 1772 C CA . ASN A 1 216 ? -4.645 15.883 -5.547 1 94.88 216 ASN A CA 1
ATOM 1773 C C . ASN A 1 216 ? -3.578 15.344 -4.602 1 94.88 216 ASN A C 1
ATOM 1775 O O . ASN A 1 216 ? -3.9 14.703 -3.594 1 94.88 216 ASN A O 1
ATOM 1779 N N . HIS A 1 217 ? -2.355 15.625 -4.973 1 96.88 217 HIS A N 1
ATOM 1780 C CA . HIS A 1 217 ? -1.22 15.203 -4.16 1 96.88 217 HIS A CA 1
ATOM 1781 C C . HIS A 1 217 ? -1.285 15.82 -2.766 1 96.88 217 HIS A C 1
ATOM 1783 O O . HIS A 1 217 ? -1.193 15.109 -1.763 1 96.88 217 HIS A O 1
ATOM 1789 N N . ILE A 1 218 ? -1.593 17.016 -2.775 1 96.75 218 ILE A N 1
ATOM 1790 C CA . ILE A 1 218 ? -1.67 17.766 -1.523 1 96.75 218 ILE A CA 1
ATOM 1791 C C . ILE A 1 218 ? -2.828 17.234 -0.679 1 96.75 218 ILE A C 1
ATOM 1793 O O . ILE A 1 218 ? -2.672 17 0.522 1 96.75 218 ILE A O 1
ATOM 1797 N N . LYS A 1 219 ? -3.891 17 -1.307 1 96.94 219 LYS A N 1
ATOM 1798 C CA . LYS A 1 219 ? -5.078 16.531 -0.596 1 96.94 219 LYS A CA 1
ATOM 1799 C C . LYS A 1 219 ? -4.859 15.148 0.007 1 96.94 219 LYS A C 1
ATOM 1801 O O . LYS A 1 219 ? -5.309 14.875 1.121 1 96.94 219 LYS A O 1
ATOM 1806 N N . ALA A 1 220 ? -4.199 14.344 -0.708 1 96.88 220 ALA A N 1
ATOM 1807 C CA . ALA A 1 220 ? -3.908 13 -0.21 1 96.88 220 ALA A CA 1
ATOM 1808 C C . ALA A 1 220 ? -3.082 13.055 1.071 1 96.88 220 ALA A C 1
ATOM 1810 O O . ALA A 1 220 ? -3.344 12.312 2.02 1 96.88 220 ALA A O 1
ATOM 1811 N N . PHE A 1 221 ? -2.119 13.961 1.113 1 97.81 221 PHE A N 1
ATOM 1812 C CA . PHE A 1 221 ? -1.285 14.102 2.301 1 97.81 221 PHE A CA 1
ATOM 1813 C C . PHE A 1 221 ? -2.08 14.703 3.453 1 97.81 221 PHE A C 1
ATOM 1815 O O . PHE A 1 221 ? -1.938 14.281 4.602 1 97.81 221 PHE A O 1
ATOM 1822 N N . GLU A 1 222 ? -2.91 15.617 3.119 1 97.44 222 GLU A N 1
ATOM 1823 C CA . GLU A 1 222 ? -3.699 16.281 4.156 1 97.44 222 GLU A CA 1
ATOM 1824 C C . GLU A 1 222 ? -4.621 15.289 4.859 1 97.44 222 GLU A C 1
ATOM 1826 O O . GLU A 1 222 ? -4.832 15.375 6.07 1 97.44 222 GLU A O 1
ATOM 1831 N N . ILE A 1 223 ? -5.156 14.422 4.121 1 97.31 223 ILE A N 1
ATOM 1832 C CA . ILE A 1 223 ? -6.023 13.398 4.691 1 97.31 223 ILE A CA 1
ATOM 1833 C C . ILE A 1 223 ? -5.25 12.586 5.73 1 97.31 223 ILE A C 1
ATOM 1835 O O . ILE A 1 223 ? -5.746 12.352 6.836 1 97.31 223 ILE A O 1
ATOM 1839 N N . VAL A 1 224 ? -4.051 12.25 5.414 1 97.69 224 VAL A N 1
ATOM 1840 C CA . VAL A 1 224 ? -3.248 11.422 6.301 1 97.69 224 VAL A CA 1
ATOM 1841 C C . VAL A 1 224 ? -2.754 12.25 7.484 1 97.69 224 VAL A C 1
ATOM 1843 O O . VAL A 1 224 ? -2.693 11.758 8.617 1 97.69 224 VAL A O 1
ATOM 1846 N N . PHE A 1 225 ? -2.402 13.539 7.215 1 97.81 225 PHE A N 1
ATOM 1847 C CA . PHE A 1 225 ? -2.023 14.422 8.32 1 97.81 225 PHE A CA 1
ATOM 1848 C C . PHE A 1 225 ? -3.146 14.508 9.344 1 97.81 225 PHE A C 1
ATOM 1850 O O . PHE A 1 225 ? -2.904 14.391 10.547 1 97.81 225 PHE A O 1
ATOM 1857 N N . PHE A 1 226 ? -4.301 14.695 8.836 1 96.62 226 PHE A N 1
ATOM 1858 C CA . PHE A 1 226 ? -5.465 14.773 9.711 1 96.62 226 PHE A CA 1
ATOM 1859 C C . PHE A 1 226 ? -5.633 13.492 10.516 1 96.62 226 PHE A C 1
ATOM 1861 O O . PHE A 1 226 ? -5.84 13.531 11.727 1 96.62 226 PHE A O 1
ATOM 1868 N N . TYR A 1 227 ? -5.527 12.43 9.805 1 95.94 227 TYR A N 1
ATOM 1869 C CA . TYR A 1 227 ? -5.711 11.133 10.438 1 95.94 227 TYR A CA 1
ATOM 1870 C C . TYR A 1 227 ? -4.656 10.898 11.516 1 95.94 227 TYR A C 1
ATOM 1872 O O . TYR A 1 227 ? -4.957 10.359 12.586 1 95.94 227 TYR A O 1
ATOM 1880 N N . ILE A 1 228 ? -3.473 11.266 11.266 1 95.56 228 ILE A N 1
ATOM 1881 C CA . ILE A 1 228 ? -2.387 11.102 12.227 1 95.56 228 ILE A CA 1
ATOM 1882 C C . ILE A 1 228 ? -2.641 11.977 13.453 1 95.56 228 ILE A C 1
ATOM 1884 O O . ILE A 1 228 ? -2.482 11.523 14.586 1 95.56 228 ILE A O 1
ATOM 1888 N N . ASN A 1 229 ? -3.064 13.188 13.219 1 94.75 229 ASN A N 1
ATOM 1889 C CA . ASN A 1 229 ? -3.23 14.148 14.305 1 94.75 229 ASN A CA 1
ATOM 1890 C C . ASN A 1 229 ? -4.441 13.812 15.172 1 94.75 229 ASN A C 1
ATOM 1892 O O . ASN A 1 229 ? -4.418 14.016 16.391 1 94.75 229 ASN A O 1
ATOM 1896 N N . PHE A 1 230 ? -5.496 13.273 14.555 1 91.69 230 PHE A N 1
ATOM 1897 C CA . PHE A 1 230 ? -6.742 13.18 15.305 1 91.69 230 PHE A CA 1
ATOM 1898 C C . PHE A 1 230 ? -7.145 11.727 15.523 1 91.69 230 PHE A C 1
ATOM 1900 O O . PHE A 1 230 ? -7.965 11.422 16.391 1 91.69 230 PHE A O 1
ATOM 1907 N N . GLY A 1 231 ? -6.699 10.82 14.727 1 86.12 231 GLY A N 1
ATOM 1908 C CA . GLY A 1 231 ? -6.961 9.398 14.914 1 86.12 231 GLY A CA 1
ATOM 1909 C C . GLY A 1 231 ? -8.273 8.953 14.289 1 86.12 231 GLY A C 1
ATOM 1910 O O . GLY A 1 231 ? -8.648 7.785 14.406 1 86.12 231 GLY A O 1
ATOM 1911 N N . TRP A 1 232 ? -8.953 9.906 13.82 1 84.62 232 TRP A N 1
ATOM 1912 C CA . TRP A 1 232 ? -10.203 9.602 13.125 1 84.62 232 TRP A CA 1
ATOM 1913 C C . TRP A 1 232 ? -10.305 10.398 11.828 1 84.62 232 TRP A C 1
ATOM 1915 O O . TRP A 1 232 ? -9.539 11.336 11.602 1 84.62 232 TRP A O 1
ATOM 1925 N N . ILE A 1 233 ? -11.227 9.852 10.984 1 85.75 233 ILE A N 1
ATOM 1926 C CA . ILE A 1 233 ? -11.414 10.617 9.758 1 85.75 233 ILE A CA 1
ATOM 1927 C C . ILE A 1 233 ? -12.844 10.445 9.25 1 85.75 233 ILE A C 1
ATOM 1929 O O . ILE A 1 233 ? -13.477 9.414 9.508 1 85.75 233 ILE A O 1
ATOM 1933 N N . MET B 1 1 ? -45.781 -17 -2.871 1 23.34 1 MET B N 1
ATOM 1934 C CA . MET B 1 1 ? -44.719 -17.969 -2.609 1 23.34 1 MET B CA 1
ATOM 1935 C C . MET B 1 1 ? -43.906 -17.578 -1.37 1 23.34 1 MET B C 1
ATOM 1937 O O . MET B 1 1 ? -43.438 -16.438 -1.267 1 23.34 1 MET B O 1
ATOM 1941 N N . LEU B 1 2 ? -44.281 -18.125 -0.178 1 31.56 2 LEU B N 1
ATOM 1942 C CA . LEU B 1 2 ? -43.625 -17.922 1.117 1 31.56 2 LEU B CA 1
ATOM 1943 C C . LEU B 1 2 ? -42.125 -18.141 1.018 1 31.56 2 LEU B C 1
ATOM 1945 O O . LEU B 1 2 ? -41.688 -19.156 0.489 1 31.56 2 LEU B O 1
ATOM 1949 N N . ILE B 1 3 ? -41.375 -17.156 0.72 1 33.09 3 ILE B N 1
ATOM 1950 C CA . ILE B 1 3 ? -39.906 -17.312 0.751 1 33.09 3 ILE B CA 1
ATOM 1951 C C . ILE B 1 3 ? -39.5 -18.062 2.016 1 33.09 3 ILE B C 1
ATOM 1953 O O . ILE B 1 3 ? -39.719 -17.578 3.129 1 33.09 3 ILE B O 1
ATOM 1957 N N . THR B 1 4 ? -39.562 -19.406 2.092 1 39.31 4 THR B N 1
ATOM 1958 C CA . THR B 1 4 ? -39.156 -20.266 3.182 1 39.31 4 THR B CA 1
ATOM 1959 C C . THR B 1 4 ? -37.625 -20.156 3.396 1 39.31 4 THR B C 1
ATOM 1961 O O . THR B 1 4 ? -36.844 -20.422 2.486 1 39.31 4 THR B O 1
ATOM 1964 N N . ILE B 1 5 ? -37.188 -19.156 4.02 1 49.72 5 ILE B N 1
ATOM 1965 C CA . ILE B 1 5 ? -35.812 -19.109 4.41 1 49.72 5 ILE B CA 1
ATOM 1966 C C . ILE B 1 5 ? -35.438 -20.359 5.219 1 49.72 5 ILE B C 1
ATOM 1968 O O . ILE B 1 5 ? -36.062 -20.641 6.242 1 49.72 5 ILE B O 1
ATOM 1972 N N . THR B 1 6 ? -34.875 -21.344 4.629 1 54.94 6 THR B N 1
ATOM 1973 C CA . THR B 1 6 ? -34.375 -22.547 5.301 1 54.94 6 THR B CA 1
ATOM 1974 C C . THR B 1 6 ? -33.25 -22.219 6.27 1 54.94 6 THR B C 1
ATOM 1976 O O . THR B 1 6 ? -32.219 -21.703 5.859 1 54.94 6 THR B O 1
ATOM 1979 N N . LEU B 1 7 ? -33.469 -22.078 7.512 1 62.88 7 LEU B N 1
ATOM 1980 C CA . LEU B 1 7 ? -32.531 -21.812 8.57 1 62.88 7 LEU B CA 1
ATOM 1981 C C . LEU B 1 7 ? -31.641 -23.031 8.844 1 62.88 7 LEU B C 1
ATOM 1983 O O . LEU B 1 7 ? -32.156 -24.156 8.891 1 62.88 7 LEU B O 1
ATOM 1987 N N . HIS B 1 8 ? -30.344 -22.969 8.695 1 66.81 8 HIS B N 1
ATOM 1988 C CA . HIS B 1 8 ? -29.406 -24.016 9.055 1 66.81 8 HIS B CA 1
ATOM 1989 C C . HIS B 1 8 ? -28.797 -23.75 10.43 1 66.81 8 HIS B C 1
ATOM 1991 O O . HIS B 1 8 ? -28.609 -22.594 10.82 1 66.81 8 HIS B O 1
ATOM 1997 N N . CYS B 1 9 ? -28.625 -24.875 11.156 1 65.56 9 CYS B N 1
ATOM 1998 C CA . CYS B 1 9 ? -27.953 -24.781 12.445 1 65.56 9 CYS B CA 1
ATOM 1999 C C . CYS B 1 9 ? -26.516 -24.312 12.289 1 65.56 9 CYS B C 1
ATOM 2001 O O . CYS B 1 9 ? -25.766 -24.875 11.484 1 65.56 9 CYS B O 1
ATOM 2003 N N . PRO B 1 10 ? -26.094 -23.281 12.898 1 68.75 10 PRO B N 1
ATOM 2004 C CA . PRO B 1 10 ? -24.734 -22.797 12.773 1 68.75 10 PRO B CA 1
ATOM 2005 C C . PRO B 1 10 ? -23.688 -23.797 13.25 1 68.75 10 PRO B C 1
ATOM 2007 O O . PRO B 1 10 ? -22.531 -23.734 12.836 1 68.75 10 PRO B O 1
ATOM 2010 N N . ASN B 1 11 ? -24.109 -24.703 14.008 1 65.38 11 ASN B N 1
ATOM 2011 C CA . ASN B 1 11 ? -23.172 -25.688 14.547 1 65.38 11 ASN B CA 1
ATOM 2012 C C . ASN B 1 11 ? -23.125 -26.938 13.68 1 65.38 11 ASN B C 1
ATOM 2014 O O . ASN B 1 11 ? -22.031 -27.359 13.266 1 65.38 11 ASN B O 1
ATOM 2018 N N . CYS B 1 12 ? -24.203 -27.578 13.453 1 63.25 12 CYS B N 1
ATOM 2019 C CA . CYS B 1 12 ? -24.188 -28.859 12.75 1 63.25 12 CYS B CA 1
ATOM 2020 C C . CYS B 1 12 ? -24.734 -28.719 11.336 1 63.25 12 CYS B C 1
ATOM 2022 O O . CYS B 1 12 ? -24.828 -29.703 10.602 1 63.25 12 CYS B O 1
ATOM 2024 N N . GLN B 1 13 ? -25.141 -27.594 10.883 1 71.44 13 GLN B N 1
ATOM 2025 C CA . GLN B 1 13 ? -25.609 -27.25 9.539 1 71.44 13 GLN B CA 1
ATOM 2026 C C . GLN B 1 13 ? -26.797 -28.125 9.141 1 71.44 13 GLN B C 1
ATOM 2028 O O . GLN B 1 13 ? -27.125 -28.234 7.957 1 71.44 13 GLN B O 1
ATOM 2033 N N . CYS B 1 14 ? -27.484 -28.688 10.094 1 71.19 14 CYS B N 1
ATOM 2034 C CA . CYS B 1 14 ? -28.672 -29.484 9.828 1 71.19 14 CYS B CA 1
ATOM 2035 C C . CYS B 1 14 ? -29.891 -28.578 9.602 1 71.19 14 CYS B C 1
ATOM 2037 O O . CYS B 1 14 ? -29.922 -27.438 10.062 1 71.19 14 CYS B O 1
ATOM 2039 N N . THR B 1 15 ? -30.891 -28.953 8.844 1 75.44 15 THR B N 1
ATOM 2040 C CA . THR B 1 15 ? -32.062 -28.172 8.484 1 75.44 15 THR B CA 1
ATOM 2041 C C . THR B 1 15 ? -33.219 -28.484 9.438 1 75.44 15 THR B C 1
ATOM 2043 O O . THR B 1 15 ? -34.312 -27.891 9.32 1 75.44 15 THR B O 1
ATOM 2046 N N . LYS B 1 16 ? -33.094 -29.359 10.32 1 80.62 16 LYS B N 1
ATOM 2047 C CA . LYS B 1 16 ? -34.156 -29.672 11.266 1 80.62 16 LYS B CA 1
ATOM 2048 C C . LYS B 1 16 ? -34.188 -28.656 12.406 1 80.62 16 LYS B C 1
ATOM 2050 O O . LYS B 1 16 ? -33.688 -28.938 13.5 1 80.62 16 LYS B O 1
ATOM 2055 N N . ILE B 1 17 ? -34.625 -27.375 12.125 1 76.56 17 ILE B N 1
ATOM 2056 C CA . ILE B 1 17 ? -34.656 -26.281 13.07 1 76.56 17 ILE B CA 1
ATOM 2057 C C . ILE B 1 17 ? -36.094 -25.938 13.414 1 76.56 17 ILE B C 1
ATOM 2059 O O . ILE B 1 17 ? -36.969 -25.875 12.531 1 76.56 17 ILE B O 1
ATOM 2063 N N . VAL B 1 18 ? -36.531 -25.922 14.703 1 82.31 18 VAL B N 1
ATOM 2064 C CA . VAL B 1 18 ? -37.875 -25.578 15.148 1 82.31 18 VAL B CA 1
ATOM 2065 C C . VAL B 1 18 ? -37.844 -24.266 15.93 1 82.31 18 VAL B C 1
ATOM 2067 O O . VAL B 1 18 ? -36.844 -23.922 16.516 1 82.31 18 VAL B O 1
ATOM 2070 N N . LYS B 1 19 ? -38.906 -23.438 15.914 1 77.94 19 LYS B N 1
ATOM 2071 C CA . LYS B 1 19 ? -39.062 -22.219 16.703 1 77.94 19 LYS B CA 1
ATOM 2072 C C . LYS B 1 19 ? -39.094 -22.531 18.203 1 77.94 19 LYS B C 1
ATOM 2074 O O . LYS B 1 19 ? -39.781 -23.469 18.625 1 77.94 19 LYS B O 1
ATOM 2079 N N . ASN B 1 20 ? -38.094 -22.031 18.781 1 78.69 20 ASN B N 1
ATOM 2080 C CA . ASN B 1 20 ? -38 -22.266 20.219 1 78.69 20 ASN B CA 1
ATOM 2081 C C . ASN B 1 20 ? -38.25 -20.984 21.016 1 78.69 20 ASN B C 1
ATOM 2083 O O . ASN B 1 20 ? -37.375 -20.562 21.797 1 78.69 20 ASN B O 1
ATOM 2087 N N . GLY B 1 21 ? -39.281 -20.25 20.719 1 76.38 21 GLY B N 1
ATOM 2088 C CA . GLY B 1 21 ? -39.688 -19.078 21.484 1 76.38 21 GLY B CA 1
ATOM 2089 C C . GLY B 1 21 ? -38.875 -17.828 21.125 1 76.38 21 GLY B C 1
ATOM 2090 O O . GLY B 1 21 ? -38.156 -17.812 20.141 1 76.38 21 GLY B O 1
ATOM 2091 N N . ASN B 1 22 ? -39.219 -16.75 21.703 1 73 22 ASN B N 1
ATOM 2092 C CA . ASN B 1 22 ? -38.5 -15.484 21.578 1 73 22 ASN B CA 1
ATOM 2093 C C . ASN B 1 22 ? -37.562 -15.227 22.75 1 73 22 ASN B C 1
ATOM 2095 O O . ASN B 1 22 ? -37.875 -15.594 23.891 1 73 22 ASN B O 1
ATOM 2099 N N . LYS B 1 23 ? -36.375 -15 22.438 1 69.44 23 LYS B N 1
ATOM 2100 C CA . LYS B 1 23 ? -35.5 -14.609 23.531 1 69.44 23 LYS B CA 1
ATOM 2101 C C . LYS B 1 23 ? -35.938 -13.289 24.156 1 69.44 23 LYS B C 1
ATOM 2103 O O . LYS B 1 23 ? -36.875 -12.656 23.672 1 69.44 23 LYS B O 1
ATOM 2108 N N . LYS B 1 24 ? -35.344 -12.961 25.266 1 67.94 24 LYS B N 1
ATOM 2109 C CA . LYS B 1 24 ? -35.75 -11.781 26.031 1 67.94 24 LYS B CA 1
ATOM 2110 C C . LYS B 1 24 ? -35.812 -10.547 25.141 1 67.94 24 LYS B C 1
ATOM 2112 O O . LYS B 1 24 ? -36.656 -9.656 25.391 1 67.94 24 LYS B O 1
ATOM 2117 N N . ASN B 1 25 ? -35.031 -10.57 24.141 1 63.69 25 ASN B N 1
ATOM 2118 C CA . ASN B 1 25 ? -35 -9.422 23.25 1 63.69 25 ASN B CA 1
ATOM 2119 C C . ASN B 1 25 ? -36 -9.547 22.125 1 63.69 25 ASN B C 1
ATOM 2121 O O . ASN B 1 25 ? -35.906 -8.844 21.109 1 63.69 25 ASN B O 1
ATOM 2125 N N . LYS B 1 26 ? -36.969 -10.422 22.188 1 69.31 26 LYS B N 1
ATOM 2126 C CA . LYS B 1 26 ? -38.125 -10.609 21.312 1 69.31 26 LYS B CA 1
ATOM 2127 C C . LYS B 1 26 ? -37.688 -11.148 19.953 1 69.31 26 LYS B C 1
ATOM 2129 O O . LYS B 1 26 ? -38.438 -11.062 18.984 1 69.31 26 LYS B O 1
ATOM 2134 N N . LYS B 1 27 ? -36.469 -11.523 19.922 1 71.06 27 LYS B N 1
ATOM 2135 C CA . LYS B 1 27 ? -36.031 -12.18 18.688 1 71.06 27 LYS B CA 1
ATOM 2136 C C . LYS B 1 27 ? -36.344 -13.672 18.734 1 71.06 27 LYS B C 1
ATOM 2138 O O . LYS B 1 27 ? -36.281 -14.297 19.797 1 71.06 27 LYS B O 1
ATOM 2143 N N . GLN B 1 28 ? -36.656 -14.188 17.547 1 71.38 28 GLN B N 1
ATOM 2144 C CA . GLN B 1 28 ? -37.062 -15.578 17.422 1 71.38 28 GLN B CA 1
ATOM 2145 C C . GLN B 1 28 ? -35.906 -16.531 17.672 1 71.38 28 GLN B C 1
ATOM 2147 O O . GLN B 1 28 ? -34.875 -16.438 17 1 71.38 28 GLN B O 1
ATOM 2152 N N . ASN B 1 29 ? -35.906 -17.234 18.75 1 76.25 29 ASN B N 1
ATOM 2153 C CA . ASN B 1 29 ? -34.969 -18.297 19.062 1 76.25 29 ASN B CA 1
ATOM 2154 C C . ASN B 1 29 ? -35.312 -19.594 18.328 1 76.25 29 ASN B C 1
ATOM 2156 O O . ASN B 1 29 ? -36.469 -19.953 18.188 1 76.25 29 ASN B O 1
ATOM 2160 N N . TYR B 1 30 ? -34.188 -20.109 17.6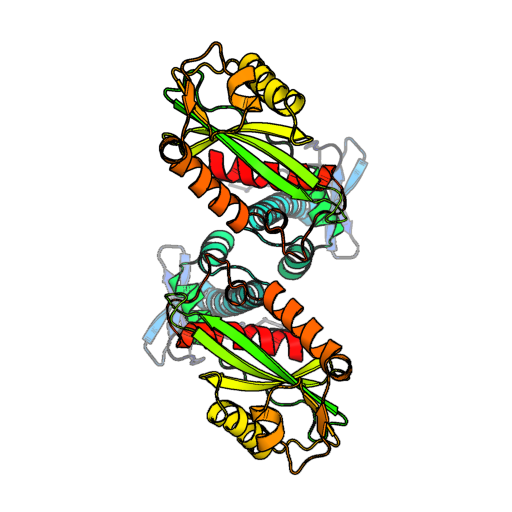88 1 77.94 30 TYR B N 1
ATOM 2161 C CA . TYR B 1 30 ? -34.344 -21.391 17 1 77.94 30 TYR B CA 1
ATOM 2162 C C . TYR B 1 30 ? -33.562 -22.484 17.703 1 77.94 30 TYR B C 1
ATOM 2164 O O . TYR B 1 30 ? -32.562 -22.219 18.375 1 77.94 30 TYR B O 1
ATOM 2172 N N . LEU B 1 31 ? -34.156 -23.641 17.719 1 80.44 31 LEU B N 1
ATOM 2173 C CA . LEU B 1 31 ? -33.531 -24.828 18.312 1 80.44 31 LEU B CA 1
ATOM 2174 C C . LEU B 1 31 ? -33.312 -25.891 17.25 1 80.44 31 LEU B C 1
ATOM 2176 O O . LEU B 1 31 ? -34.219 -26.234 16.469 1 80.44 31 LEU B O 1
ATOM 2180 N N . CYS B 1 32 ? -32 -26.266 17.203 1 76.81 32 CYS B N 1
ATOM 2181 C CA . CYS B 1 32 ? -31.688 -27.406 16.344 1 76.81 32 CYS B CA 1
ATOM 2182 C C . CYS B 1 32 ? -32.062 -28.719 17.016 1 76.81 32 CYS B C 1
ATOM 2184 O O . CYS B 1 32 ? -31.656 -29 18.141 1 76.81 32 CYS B O 1
ATOM 2186 N N . LYS B 1 33 ? -32.812 -29.547 16.406 1 84.06 33 LYS B N 1
ATOM 2187 C CA . LYS B 1 33 ? -33.281 -30.812 16.969 1 84.06 33 LYS B CA 1
ATOM 2188 C C . LYS B 1 33 ? -32.156 -31.859 16.969 1 84.06 33 LYS B C 1
ATOM 2190 O O . LYS B 1 33 ? -32.219 -32.844 17.703 1 84.06 33 LYS B O 1
ATOM 2195 N N . THR B 1 34 ? -31.172 -31.531 16.172 1 79.88 34 THR B N 1
ATOM 2196 C CA . THR B 1 34 ? -30.094 -32.531 16.062 1 79.88 34 THR B CA 1
ATOM 2197 C C . THR B 1 34 ? -29.047 -32.281 17.141 1 79.88 34 THR B C 1
ATOM 2199 O O . THR B 1 34 ? -28.688 -33.219 17.891 1 79.88 34 THR B O 1
ATOM 2202 N N . CYS B 1 35 ? -28.516 -31.141 17.234 1 74.81 35 CYS B N 1
ATOM 2203 C CA . CYS B 1 35 ? -27.453 -30.906 18.203 1 74.81 35 CYS B CA 1
ATOM 2204 C C . CYS B 1 35 ? -27.984 -30.156 19.406 1 74.81 35 CYS B C 1
ATOM 2206 O O . CYS B 1 35 ? -27.234 -29.906 20.375 1 74.81 35 CYS B O 1
ATOM 2208 N N . LYS B 1 36 ? -29.234 -29.781 19.406 1 81.31 36 LYS B N 1
ATOM 2209 C CA . LYS B 1 36 ? -29.938 -29.109 20.516 1 81.31 36 LYS B CA 1
ATOM 2210 C C . LYS B 1 36 ? -29.344 -27.719 20.766 1 81.31 36 LYS B C 1
ATOM 2212 O O . LYS B 1 36 ? -29.531 -27.156 21.859 1 81.31 36 LYS B O 1
ATOM 2217 N N . ARG B 1 37 ? -28.578 -27.25 19.781 1 78.31 37 ARG B N 1
ATOM 2218 C CA . ARG B 1 37 ? -28.078 -25.891 19.922 1 78.31 37 ARG B CA 1
ATOM 2219 C C . ARG B 1 37 ? -29.188 -24.859 19.672 1 78.31 37 ARG B C 1
ATOM 2221 O O . ARG B 1 37 ? -29.984 -25.031 18.75 1 78.31 37 ARG B O 1
ATOM 2228 N N . GLN B 1 38 ? -29.312 -23.844 20.547 1 77.88 38 GLN B N 1
ATOM 2229 C CA . GLN B 1 38 ? -30.266 -22.75 20.359 1 77.88 38 GLN B CA 1
ATOM 2230 C C . GLN B 1 38 ? -29.594 -21.531 19.719 1 77.88 38 GLN B C 1
ATOM 2232 O O . GLN B 1 38 ? -28.406 -21.281 19.953 1 77.88 38 GLN B O 1
ATOM 2237 N N . PHE B 1 39 ? -30.094 -21.078 18.641 1 72 39 PHE B N 1
ATOM 2238 C CA . PHE B 1 39 ? -29.547 -19.891 18.016 1 72 39 PHE B CA 1
ATOM 2239 C C . PHE B 1 39 ? -30.656 -18.938 17.594 1 72 39 PHE B C 1
ATOM 2241 O O . PHE B 1 39 ? -31.828 -19.328 17.5 1 72 39 PHE B O 1
ATOM 2248 N N . ILE B 1 40 ? -30.469 -17.641 17.547 1 66.75 40 ILE B N 1
ATOM 2249 C CA . ILE B 1 40 ? -31.453 -16.641 17.125 1 66.75 40 ILE B CA 1
ATOM 2250 C C . ILE B 1 40 ? -31.547 -16.625 15.602 1 66.75 40 ILE B C 1
ATOM 2252 O O . ILE B 1 40 ? -30.516 -16.719 14.914 1 66.75 40 ILE B O 1
ATOM 2256 N N . GLY B 1 41 ? -32.688 -16.859 15.016 1 57.16 41 GLY B N 1
ATOM 2257 C CA . GLY B 1 41 ? -32.969 -16.984 13.594 1 57.16 41 GLY B CA 1
ATOM 2258 C C . GLY B 1 41 ? -32.25 -15.969 12.75 1 57.16 41 GLY B C 1
ATOM 2259 O O . GLY B 1 41 ? -31.781 -16.281 11.648 1 57.16 41 GLY B O 1
ATOM 2260 N N . ASP B 1 42 ? -32.344 -14.75 13.07 1 50.47 42 ASP B N 1
ATOM 2261 C CA . ASP B 1 42 ? -31.734 -13.68 12.273 1 50.47 42 ASP B CA 1
ATOM 2262 C C . ASP B 1 42 ? -30.219 -13.797 12.25 1 50.47 42 ASP B C 1
ATOM 2264 O O . ASP B 1 42 ? -29.562 -13.258 11.359 1 50.47 42 ASP B O 1
ATOM 2268 N N . HIS B 1 43 ? -29.703 -14.531 13.203 1 47.22 43 HIS B N 1
ATOM 2269 C CA . HIS B 1 43 ? -28.266 -14.602 13.32 1 47.22 43 HIS B CA 1
ATOM 2270 C C . HIS B 1 43 ? -27.672 -15.539 12.281 1 47.22 43 HIS B C 1
ATOM 2272 O O . HIS B 1 43 ? -26.547 -15.32 11.805 1 47.22 43 HIS B O 1
ATOM 2278 N N . ASN B 1 44 ? -28.25 -16.672 12.102 1 44.41 44 ASN B N 1
ATOM 2279 C CA . ASN B 1 44 ? -27.656 -17.703 11.258 1 44.41 44 ASN B CA 1
ATOM 2280 C C . ASN B 1 44 ? -27.531 -17.25 9.805 1 44.41 44 ASN B C 1
ATOM 2282 O O . ASN B 1 44 ? -26.547 -17.531 9.141 1 44.41 44 ASN B O 1
ATOM 2286 N N . LEU B 1 45 ? -28.688 -16.859 9.273 1 42.97 45 LEU B N 1
ATOM 2287 C CA . LEU B 1 45 ? -28.656 -16.453 7.871 1 42.97 45 LEU B CA 1
ATOM 2288 C C . LEU B 1 45 ? -27.719 -15.266 7.668 1 42.97 45 LEU B C 1
ATOM 2290 O O . LEU B 1 45 ? -27.016 -15.195 6.664 1 42.97 45 LEU B O 1
ATOM 2294 N N . THR B 1 46 ? -27.844 -14.305 8.602 1 41.91 46 THR B N 1
ATOM 2295 C CA . THR B 1 46 ? -27.156 -13.023 8.445 1 41.91 46 THR B CA 1
ATOM 2296 C C . THR B 1 46 ? -25.656 -13.172 8.766 1 41.91 46 THR B C 1
ATOM 2298 O O . THR B 1 46 ? -24.828 -12.531 8.141 1 41.91 46 THR B O 1
ATOM 2301 N N . TYR B 1 47 ? -25.5 -14.125 9.688 1 40.34 47 TYR B N 1
ATOM 2302 C CA . TYR B 1 47 ? -24.109 -14.219 10.109 1 40.34 47 TYR B CA 1
ATOM 2303 C C . TYR B 1 47 ? -23.266 -14.953 9.07 1 40.34 47 TYR B C 1
ATOM 2305 O O . TYR B 1 47 ? -22.156 -14.516 8.727 1 40.34 47 TYR B O 1
ATOM 2313 N N . LYS B 1 48 ? -23.859 -16.219 8.656 1 45.53 48 LYS B N 1
ATOM 2314 C CA . LYS B 1 48 ? -23.062 -16.922 7.664 1 45.53 48 LYS B CA 1
ATOM 2315 C C . LYS B 1 48 ? -22.859 -16.078 6.406 1 45.53 48 LYS B C 1
ATOM 2317 O O . LYS B 1 48 ? -21.766 -16.031 5.84 1 45.53 48 LYS B O 1
ATOM 2322 N N . GLY B 1 49 ? -24.062 -15.57 5.977 1 44.12 49 GLY B N 1
ATOM 2323 C CA . GLY B 1 49 ? -23.969 -14.664 4.844 1 44.12 49 GLY B CA 1
ATOM 2324 C C . GLY B 1 49 ? -23.031 -13.5 5.082 1 44.12 49 GLY B C 1
ATOM 2325 O O . GLY B 1 49 ? -22.234 -13.148 4.215 1 44.12 49 GLY B O 1
ATOM 2326 N N . TRP B 1 50 ? -23.25 -13.008 6.324 1 47.94 50 TRP B N 1
ATOM 2327 C CA . TRP B 1 50 ? -22.359 -11.906 6.695 1 47.94 50 TRP B CA 1
ATOM 2328 C C . TRP B 1 50 ? -20.906 -12.375 6.777 1 47.94 50 TRP B C 1
ATOM 2330 O O . TRP B 1 50 ? -20 -11.703 6.289 1 47.94 50 TRP B O 1
ATOM 2340 N N . ALA B 1 51 ? -20.828 -13.641 7.336 1 57.66 51 ALA B N 1
ATOM 2341 C CA . ALA B 1 51 ? -19.469 -14.164 7.461 1 57.66 51 ALA B CA 1
ATOM 2342 C C . ALA B 1 51 ? -18.844 -14.406 6.09 1 57.66 51 ALA B C 1
ATOM 2344 O O . ALA B 1 51 ? -17.672 -14.109 5.875 1 57.66 51 ALA B O 1
ATOM 2345 N N . SER B 1 52 ? -19.797 -14.93 5.246 1 70.62 52 SER B N 1
ATOM 2346 C CA . SER B 1 52 ? -19.266 -15.188 3.91 1 70.62 52 SER B CA 1
ATOM 2347 C C . SER B 1 52 ? -18.969 -13.891 3.172 1 70.62 52 SER B C 1
ATOM 2349 O O . SER B 1 52 ? -17.922 -13.773 2.52 1 70.62 52 SER B O 1
ATOM 2351 N N . HIS B 1 53 ? -19.812 -12.977 3.41 1 78.5 53 HIS B N 1
ATOM 2352 C CA . HIS B 1 53 ? -19.594 -11.695 2.754 1 78.5 53 HIS B CA 1
ATOM 2353 C C . HIS B 1 53 ? -18.375 -10.984 3.324 1 78.5 53 HIS B C 1
ATOM 2355 O O . HIS B 1 53 ? -17.562 -10.422 2.574 1 78.5 53 HIS B O 1
ATOM 2361 N N . MET B 1 54 ? -18.172 -11.188 4.543 1 87.81 54 MET B N 1
ATOM 2362 C CA . MET B 1 54 ? -17.047 -10.547 5.203 1 87.81 54 MET B CA 1
ATOM 2363 C C . MET B 1 54 ? -15.727 -11.18 4.762 1 87.81 54 MET B C 1
ATOM 2365 O O . MET B 1 54 ? -14.75 -10.477 4.504 1 87.81 54 MET B O 1
ATOM 2369 N N . ALA B 1 55 ? -15.719 -12.453 4.672 1 91.19 55 ALA B N 1
ATOM 2370 C CA . ALA B 1 55 ? -14.508 -13.141 4.23 1 91.19 55 ALA B CA 1
ATOM 2371 C C . ALA B 1 55 ? -14.141 -12.75 2.801 1 91.19 55 ALA B C 1
ATOM 2373 O O . ALA B 1 55 ? -12.969 -12.523 2.492 1 91.19 55 ALA B O 1
ATOM 2374 N N . ALA B 1 56 ? -15.148 -12.664 2.039 1 91 56 ALA B N 1
ATOM 2375 C CA . ALA B 1 56 ? -14.922 -12.273 0.65 1 91 56 ALA B CA 1
ATOM 2376 C C . ALA B 1 56 ? -14.352 -10.859 0.563 1 91 56 ALA B C 1
ATOM 2378 O O . ALA B 1 56 ? -13.453 -10.594 -0.234 1 91 56 ALA B O 1
ATOM 2379 N N . LYS B 1 57 ? -14.891 -10.039 1.375 1 93 57 LYS B N 1
ATOM 2380 C CA . LYS B 1 57 ? -14.398 -8.664 1.396 1 93 57 LYS B CA 1
ATOM 2381 C C . LYS B 1 57 ? -12.961 -8.594 1.899 1 93 57 LYS B C 1
ATOM 2383 O O . LYS B 1 57 ? -12.133 -7.871 1.338 1 93 57 LYS B O 1
ATOM 2388 N N . ILE B 1 58 ? -12.711 -9.344 2.875 1 95.88 58 ILE B N 1
ATOM 2389 C CA . ILE B 1 58 ? -11.359 -9.383 3.43 1 95.88 58 ILE B CA 1
ATOM 2390 C C . ILE B 1 58 ? -10.383 -9.898 2.375 1 95.88 58 ILE B C 1
ATOM 2392 O O . ILE B 1 58 ? -9.297 -9.344 2.201 1 95.88 58 ILE B O 1
ATOM 2396 N N . LEU B 1 59 ? -10.805 -10.883 1.664 1 96.12 59 LEU B N 1
ATOM 2397 C CA . LEU B 1 59 ? -9.945 -11.445 0.626 1 96.12 59 LEU B CA 1
ATOM 2398 C C . LEU B 1 59 ? -9.688 -10.422 -0.474 1 96.12 59 LEU B C 1
ATOM 2400 O O . LEU B 1 59 ? -8.562 -10.312 -0.972 1 96.12 59 LEU B O 1
ATOM 2404 N N . LEU B 1 60 ? -10.688 -9.719 -0.792 1 95.44 60 LEU B N 1
ATOM 2405 C CA . LEU B 1 60 ? -10.523 -8.695 -1.82 1 95.44 60 LEU B CA 1
ATOM 2406 C C . LEU B 1 60 ? -9.562 -7.602 -1.355 1 95.44 60 LEU B C 1
ATOM 2408 O O . LEU B 1 60 ? -8.711 -7.152 -2.123 1 95.44 60 LEU B O 1
ATOM 2412 N N . LEU B 1 61 ? -9.727 -7.203 -0.13 1 96.94 61 LEU B N 1
ATOM 2413 C CA . LEU B 1 61 ? -8.828 -6.199 0.433 1 96.94 61 LEU B CA 1
ATOM 2414 C C . LEU B 1 61 ? -7.391 -6.703 0.45 1 96.94 61 LEU B C 1
ATOM 2416 O O . LEU B 1 61 ? -6.469 -5.973 0.089 1 96.94 61 LEU B O 1
ATOM 2420 N N . LEU B 1 62 ? -7.223 -7.969 0.783 1 96.5 62 LEU B N 1
ATOM 2421 C CA . LEU B 1 62 ? -5.891 -8.562 0.793 1 96.5 62 LEU B CA 1
ATOM 2422 C C . LEU B 1 62 ? -5.309 -8.617 -0.616 1 96.5 62 LEU B C 1
ATOM 2424 O O . LEU B 1 62 ? -4.113 -8.383 -0.808 1 96.5 62 LEU B O 1
ATOM 2428 N N . ALA B 1 63 ? -6.156 -8.852 -1.556 1 96.38 63 ALA B N 1
ATOM 2429 C CA . ALA B 1 63 ? -5.715 -8.961 -2.943 1 96.38 63 ALA B CA 1
ATOM 2430 C C . ALA B 1 63 ? -5.371 -7.594 -3.521 1 96.38 63 ALA B C 1
ATOM 2432 O O . ALA B 1 63 ? -4.695 -7.5 -4.551 1 96.38 63 ALA B O 1
ATOM 2433 N N . ARG B 1 64 ? -5.879 -6.602 -2.879 1 93.69 64 ARG B N 1
ATOM 2434 C CA . ARG B 1 64 ? -5.684 -5.254 -3.4 1 93.69 64 ARG B CA 1
ATOM 2435 C C . ARG B 1 64 ? -4.754 -4.445 -2.498 1 93.69 64 ARG B C 1
ATOM 2437 O O . ARG B 1 64 ? -4.953 -3.244 -2.311 1 93.69 64 ARG B O 1
ATOM 2444 N N . ASN B 1 65 ? -3.863 -5.105 -1.859 1 91.88 65 ASN B N 1
ATOM 2445 C CA . ASN B 1 65 ? -2.693 -4.516 -1.215 1 91.88 65 ASN B CA 1
ATOM 2446 C C . ASN B 1 65 ? -3.07 -3.797 0.078 1 91.88 65 ASN B C 1
ATOM 2448 O O . ASN B 1 65 ? -2.529 -2.732 0.381 1 91.88 65 ASN B O 1
ATOM 2452 N N . VAL B 1 66 ? -4.062 -4.281 0.758 1 94.5 66 VAL B N 1
ATOM 2453 C CA . VAL B 1 66 ? -4.391 -3.699 2.057 1 94.5 66 VAL B CA 1
ATOM 2454 C C . VAL B 1 66 ? -3.803 -4.562 3.17 1 94.5 66 VAL B C 1
ATOM 2456 O O . VAL B 1 66 ? -3.916 -5.789 3.139 1 94.5 66 VAL B O 1
ATOM 2459 N N . GLY B 1 67 ? -3.189 -3.945 4.141 1 93.12 67 GLY B N 1
ATOM 2460 C CA . GLY B 1 67 ? -2.553 -4.66 5.234 1 93.12 67 GLY B CA 1
ATOM 2461 C C . GLY B 1 67 ? -3.547 -5.27 6.207 1 93.12 67 GLY B C 1
ATOM 2462 O O . GLY B 1 67 ? -4.695 -4.832 6.281 1 93.12 67 GLY B O 1
ATOM 2463 N N . ILE B 1 68 ? -3.025 -6.188 6.961 1 94.69 68 ILE B N 1
ATOM 2464 C CA . ILE B 1 68 ? -3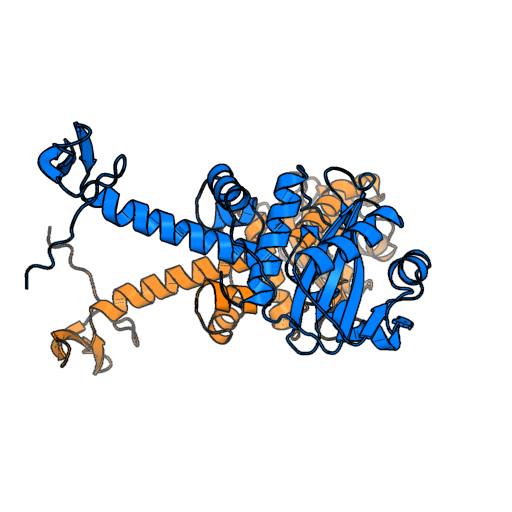.865 -6.941 7.887 1 94.69 68 ILE B CA 1
ATOM 2465 C C . ILE B 1 68 ? -4.457 -5.996 8.93 1 94.69 68 ILE B C 1
ATOM 2467 O O . ILE B 1 68 ? -5.664 -6.016 9.18 1 94.69 68 ILE B O 1
ATOM 2471 N N . ARG B 1 69 ? -3.631 -5.16 9.5 1 93.44 69 ARG B N 1
ATOM 2472 C CA . ARG B 1 69 ? -4.109 -4.234 10.523 1 93.44 69 ARG B CA 1
ATOM 2473 C C . ARG B 1 69 ? -5.047 -3.193 9.922 1 93.44 69 ARG B C 1
ATOM 2475 O O . ARG B 1 69 ? -6.016 -2.777 10.562 1 93.44 69 ARG B O 1
ATOM 2482 N N . ASP B 1 70 ? -4.73 -2.791 8.742 1 94.88 70 ASP B N 1
ATOM 2483 C CA . ASP B 1 70 ? -5.586 -1.827 8.055 1 94.88 70 ASP B CA 1
ATOM 2484 C C . ASP B 1 70 ? -6.965 -2.422 7.77 1 94.88 70 ASP B C 1
ATOM 2486 O O . ASP B 1 70 ? -7.984 -1.753 7.949 1 94.88 70 ASP B O 1
ATOM 2490 N N . ILE B 1 71 ? -6.965 -3.629 7.355 1 96.44 71 ILE B N 1
ATOM 2491 C CA . ILE B 1 71 ? -8.234 -4.293 7.078 1 96.44 71 ILE B CA 1
ATOM 2492 C C . ILE B 1 71 ? -9.055 -4.391 8.367 1 96.44 71 ILE B C 1
ATOM 2494 O O . ILE B 1 71 ? -10.266 -4.137 8.359 1 96.44 71 ILE B O 1
ATOM 2498 N N . ALA B 1 72 ? -8.367 -4.754 9.422 1 94.94 72 ALA B N 1
ATOM 2499 C CA . ALA B 1 72 ? -9.055 -4.867 10.711 1 94.94 72 ALA B CA 1
ATOM 2500 C C . ALA B 1 72 ? -9.711 -3.547 11.102 1 94.94 72 ALA B C 1
ATOM 2502 O O . ALA B 1 72 ? -10.852 -3.529 11.57 1 94.94 72 ALA B O 1
ATOM 2503 N N . GLU B 1 73 ? -9.023 -2.475 10.852 1 93.5 73 GLU B N 1
ATOM 2504 C CA . GLU B 1 73 ? -9.547 -1.155 11.195 1 93.5 73 GLU B CA 1
ATOM 2505 C C . GLU B 1 73 ? -10.664 -0.735 10.25 1 93.5 73 GLU B C 1
ATOM 2507 O O . GLU B 1 73 ? -11.711 -0.262 10.695 1 93.5 73 GLU B O 1
ATOM 2512 N N . ILE B 1 74 ? -10.469 -0.958 9 1 92.75 74 ILE B N 1
ATOM 2513 C CA . ILE B 1 74 ? -11.414 -0.523 7.98 1 92.75 74 ILE B CA 1
ATOM 2514 C C . ILE B 1 74 ? -12.727 -1.293 8.125 1 92.75 74 ILE B C 1
ATOM 2516 O O . ILE B 1 74 ? -13.805 -0.708 8.055 1 92.75 74 ILE B O 1
ATOM 2520 N N . GLU B 1 75 ? -12.609 -2.598 8.375 1 92.12 75 GLU B N 1
ATOM 2521 C CA . GLU B 1 75 ? -13.797 -3.453 8.398 1 92.12 75 GLU B CA 1
ATOM 2522 C C . GLU B 1 75 ? -14.289 -3.668 9.82 1 92.12 75 GLU B C 1
ATOM 2524 O O . GLU B 1 75 ? -15.312 -4.324 10.039 1 92.12 75 GLU B O 1
ATOM 2529 N N . LYS B 1 76 ? -13.609 -3.068 10.742 1 91 76 LYS B N 1
ATOM 2530 C CA . LYS B 1 76 ? -13.969 -3.172 12.148 1 91 76 LYS B CA 1
ATOM 2531 C C . LYS B 1 76 ? -14.078 -4.629 12.586 1 91 76 LYS B C 1
ATOM 2533 O O . LYS B 1 76 ? -15.086 -5.035 13.18 1 91 76 LYS B O 1
ATOM 2538 N N . VAL B 1 77 ? -13.117 -5.434 12.258 1 92.19 77 VAL B N 1
ATOM 2539 C CA . VAL B 1 77 ? -12.977 -6.824 12.672 1 92.19 77 VAL B CA 1
ATOM 2540 C C . VAL B 1 77 ? -11.641 -7.02 13.391 1 92.19 77 VAL B C 1
ATOM 2542 O O . VAL B 1 77 ? -10.781 -6.137 13.367 1 92.19 77 VAL B O 1
ATOM 2545 N N . SER B 1 78 ? -11.562 -8.078 14.055 1 93.44 78 SER B N 1
ATOM 2546 C CA . SER B 1 78 ? -10.32 -8.352 14.766 1 93.44 78 SER B CA 1
ATOM 2547 C C . SER B 1 78 ? -9.211 -8.781 13.805 1 93.44 78 SER B C 1
ATOM 2549 O O . SER B 1 78 ? -9.484 -9.328 12.734 1 93.44 78 SER B O 1
ATOM 2551 N N . VAL B 1 79 ? -8.062 -8.539 14.211 1 95.25 79 VAL B N 1
ATOM 2552 C CA . VAL B 1 79 ? -6.891 -8.977 13.453 1 95.25 79 VAL B CA 1
ATOM 2553 C C . VAL B 1 79 ? -6.918 -10.5 13.297 1 95.25 79 VAL B C 1
ATOM 2555 O O . VAL B 1 79 ? -6.566 -11.023 12.234 1 95.25 79 VAL B O 1
ATOM 2558 N N . LYS B 1 80 ? -7.367 -11.148 14.281 1 94.62 80 LYS B N 1
ATOM 2559 C CA . LYS B 1 80 ? -7.43 -12.609 14.258 1 94.62 80 LYS B CA 1
ATOM 2560 C C . LYS B 1 80 ? -8.367 -13.102 13.156 1 94.62 80 LYS B C 1
ATOM 2562 O O . LYS B 1 80 ? -8.086 -14.109 12.508 1 94.62 80 LYS B O 1
ATOM 2567 N N . LYS B 1 81 ? -9.391 -12.398 13.023 1 93 81 LYS B N 1
ATOM 2568 C CA . LYS B 1 81 ? -10.336 -12.773 11.977 1 93 81 LYS B CA 1
ATOM 2569 C C . LYS B 1 81 ? -9.719 -12.609 10.594 1 93 81 LYS B C 1
ATOM 2571 O O . LYS B 1 81 ? -9.875 -13.477 9.727 1 93 81 LYS B O 1
ATOM 2576 N N . VAL B 1 82 ? -9.031 -11.539 10.375 1 95.94 82 VAL B N 1
ATOM 2577 C CA . VAL B 1 82 ? -8.367 -11.305 9.094 1 95.94 82 VAL B CA 1
ATOM 2578 C C . VAL B 1 82 ? -7.328 -12.398 8.844 1 95.94 82 VAL B C 1
ATOM 2580 O O . VAL B 1 82 ? -7.258 -12.961 7.75 1 95.94 82 VAL B O 1
ATOM 2583 N N . LEU B 1 83 ? -6.625 -12.719 9.875 1 95.62 83 LEU B N 1
ATOM 2584 C CA . LEU B 1 83 ? -5.602 -13.75 9.758 1 95.62 83 LEU B CA 1
ATOM 2585 C C . LEU B 1 83 ? -6.23 -15.109 9.461 1 95.62 83 LEU B C 1
ATOM 2587 O O . LEU B 1 83 ? -5.68 -15.891 8.688 1 95.62 83 LEU B O 1
ATOM 2591 N N . SER B 1 84 ? -7.305 -15.297 10.062 1 95.12 84 SER B N 1
ATOM 2592 C CA . SER B 1 84 ? -8 -16.547 9.828 1 95.12 84 SER B CA 1
ATOM 2593 C C . SER B 1 84 ? -8.422 -16.688 8.367 1 95.12 84 SER B C 1
ATOM 2595 O O . SER B 1 84 ? -8.281 -17.75 7.762 1 95.12 84 SER B O 1
ATOM 2597 N N . VAL B 1 85 ? -8.898 -15.633 7.859 1 94.88 85 VAL B N 1
ATOM 2598 C CA . VAL B 1 85 ? -9.305 -15.641 6.457 1 94.88 85 VAL B CA 1
ATOM 2599 C C . VAL B 1 85 ? -8.086 -15.867 5.566 1 94.88 85 VAL B C 1
ATOM 2601 O O . VAL B 1 85 ? -8.156 -16.625 4.598 1 94.88 85 VAL B O 1
ATOM 2604 N N . LEU B 1 86 ? -7 -15.297 5.91 1 95.88 86 LEU B N 1
ATOM 2605 C CA . LEU B 1 86 ? -5.758 -15.43 5.16 1 95.88 86 LEU B CA 1
ATOM 2606 C C . LEU B 1 86 ? -5.266 -16.875 5.184 1 95.88 86 LEU B C 1
ATOM 2608 O O . LEU B 1 86 ? -4.973 -17.453 4.133 1 95.88 86 LEU B O 1
ATOM 2612 N N . VAL B 1 87 ? -5.258 -17.453 6.312 1 94.69 87 VAL B N 1
ATOM 2613 C CA . VAL B 1 87 ? -4.672 -18.781 6.5 1 94.69 87 VAL B CA 1
ATOM 2614 C C . VAL B 1 87 ? -5.582 -19.828 5.879 1 94.69 87 VAL B C 1
ATOM 2616 O O . VAL B 1 87 ? -5.102 -20.844 5.371 1 94.69 87 VAL B O 1
ATOM 2619 N N . ASN B 1 88 ? -6.812 -19.516 5.824 1 93 88 ASN B N 1
ATOM 2620 C CA . ASN B 1 88 ? -7.766 -20.516 5.352 1 93 88 ASN B CA 1
ATOM 2621 C C . ASN B 1 88 ? -8.008 -20.391 3.85 1 93 88 ASN B C 1
ATOM 2623 O O . ASN B 1 88 ? -8.781 -21.156 3.277 1 93 88 ASN B O 1
ATOM 2627 N N . PHE B 1 89 ? -7.344 -19.469 3.381 1 93.56 89 PHE B N 1
ATOM 2628 C CA . PHE B 1 89 ? -7.453 -19.406 1.928 1 93.56 89 PHE B CA 1
ATOM 2629 C C . PHE B 1 89 ? -6.891 -20.656 1.28 1 93.56 89 PHE B C 1
ATOM 2631 O O . PHE B 1 89 ? -5.723 -21 1.481 1 93.56 89 PHE B O 1
ATOM 2638 N N . ASN B 1 90 ? -7.656 -21.391 0.489 1 88.75 90 ASN B N 1
ATOM 2639 C CA . ASN B 1 90 ? -7.207 -22.656 -0.083 1 88.75 90 ASN B CA 1
ATOM 2640 C C . ASN B 1 90 ? -7.754 -22.859 -1.493 1 88.75 90 ASN B C 1
ATOM 2642 O O . ASN B 1 90 ? -7.938 -24 -1.935 1 88.75 90 ASN B O 1
ATOM 2646 N N . ARG B 1 91 ? -7.863 -21.875 -2.164 1 87.69 91 ARG B N 1
ATOM 2647 C CA . ARG B 1 91 ? -8.297 -22.031 -3.549 1 87.69 91 ARG B CA 1
ATOM 2648 C C . ARG B 1 91 ? -7.152 -22.531 -4.426 1 87.69 91 ARG B C 1
ATOM 2650 O O . ARG B 1 91 ? -6.016 -22.078 -4.289 1 87.69 91 ARG B O 1
ATOM 2657 N N . GLU B 1 92 ? -7.488 -23.484 -5.199 1 84.31 92 GLU B N 1
ATOM 2658 C CA . GLU B 1 92 ? -6.477 -24.062 -6.078 1 84.31 92 GLU B CA 1
ATOM 2659 C C . GLU B 1 92 ? -6.203 -23.172 -7.277 1 84.31 92 GLU B C 1
ATOM 2661 O O . GLU B 1 92 ? -7.129 -22.625 -7.879 1 84.31 92 GLU B O 1
ATOM 2666 N N . ILE B 1 93 ? -4.977 -22.984 -7.527 1 89.38 93 ILE B N 1
ATOM 2667 C CA . ILE B 1 93 ? -4.543 -22.25 -8.703 1 89.38 93 ILE B CA 1
ATOM 2668 C C . ILE B 1 93 ? -3.963 -23.203 -9.742 1 89.38 93 ILE B C 1
ATOM 2670 O O . ILE B 1 93 ? -2.844 -23.703 -9.578 1 89.38 93 ILE B O 1
ATOM 2674 N N . LYS B 1 94 ? -4.7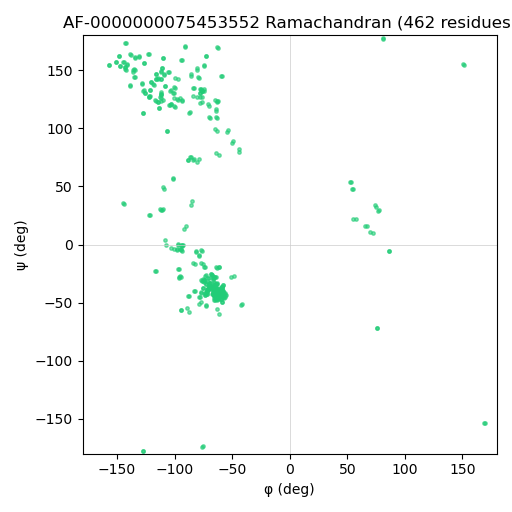89 -23.547 -10.672 1 86.88 94 LYS B N 1
ATOM 2675 C CA . LYS B 1 94 ? -4.355 -24.438 -11.75 1 86.88 94 LYS B CA 1
ATOM 2676 C C . LYS B 1 94 ? -4.152 -23.656 -13.055 1 86.88 94 LYS B C 1
ATOM 2678 O O . LYS B 1 94 ? -4.84 -22.672 -13.305 1 86.88 94 LYS B O 1
ATOM 2683 N N . PRO B 1 95 ? -3.174 -24.219 -13.781 1 91.62 95 PRO B N 1
ATOM 2684 C CA . PRO B 1 95 ? -2.979 -23.578 -15.078 1 91.62 95 PRO B CA 1
ATOM 2685 C C . PRO B 1 95 ? -4.234 -23.609 -15.953 1 91.62 95 PRO B C 1
ATOM 2687 O O . PRO B 1 95 ? -4.977 -24.594 -15.93 1 91.62 95 PRO B O 1
ATOM 2690 N N . LYS B 1 96 ? -4.41 -22.594 -16.688 1 88.81 96 LYS B N 1
ATOM 2691 C CA . LYS B 1 96 ? -5.594 -22.469 -17.531 1 88.81 96 LYS B CA 1
ATOM 2692 C C . LYS B 1 96 ? -5.492 -23.375 -18.766 1 88.81 96 LYS B C 1
ATOM 2694 O O . LYS B 1 96 ? -6.512 -23.781 -19.328 1 88.81 96 LYS B O 1
ATOM 2699 N N . GLN B 1 97 ? -4.238 -23.578 -19.172 1 90.44 97 GLN B N 1
ATOM 2700 C CA . GLN B 1 97 ? -3.98 -24.391 -20.344 1 90.44 97 GLN B CA 1
ATOM 2701 C C . GLN B 1 97 ? -2.898 -25.438 -20.078 1 90.44 97 GLN B C 1
ATOM 2703 O O . GLN B 1 97 ? -2.164 -25.328 -19.094 1 90.44 97 GLN B O 1
ATOM 2708 N N . ASN B 1 98 ? -2.908 -26.422 -20.953 1 91 98 ASN B N 1
ATOM 2709 C CA . ASN B 1 98 ? -1.901 -27.469 -20.812 1 91 98 ASN B CA 1
ATOM 2710 C C . ASN B 1 98 ? -0.677 -27.203 -21.672 1 91 98 ASN B C 1
ATOM 2712 O O . ASN B 1 98 ? 0.427 -27.641 -21.359 1 91 98 ASN B O 1
ATOM 2716 N N . LYS B 1 99 ? -0.973 -26.5 -22.719 1 94.75 99 LYS B N 1
ATOM 2717 C CA . LYS B 1 99 ? 0.135 -26.172 -23.625 1 94.75 99 LYS B CA 1
ATOM 2718 C C . LYS B 1 99 ? 0.281 -24.656 -23.797 1 94.75 99 LYS B C 1
ATOM 2720 O O . LYS B 1 99 ? -0.684 -23.969 -24.125 1 94.75 99 LYS B O 1
ATOM 2725 N N . TYR B 1 100 ? 1.495 -24.234 -23.547 1 96.19 100 TYR B N 1
ATOM 2726 C CA . TYR B 1 100 ? 1.811 -22.812 -23.703 1 96.19 100 TYR B CA 1
ATOM 2727 C C . TYR B 1 100 ? 2.836 -22.609 -24.812 1 96.19 100 TYR B C 1
ATOM 2729 O O . TYR B 1 100 ? 3.678 -23.484 -25.062 1 96.19 100 TYR B O 1
ATOM 2737 N N . LYS B 1 101 ? 2.717 -21.516 -25.484 1 95.19 101 LYS B N 1
ATOM 2738 C CA . LYS B 1 101 ? 3.709 -21.203 -26.516 1 95.19 101 LYS B CA 1
ATOM 2739 C C . LYS B 1 101 ? 5.039 -20.797 -25.891 1 95.19 101 LYS B C 1
ATOM 2741 O O . LYS B 1 101 ? 6.086 -21.359 -26.219 1 95.19 101 LYS B O 1
ATOM 2746 N N . SER B 1 102 ? 4.906 -19.828 -25.016 1 96.44 102 SER B N 1
ATOM 2747 C CA . SER B 1 102 ? 6.113 -19.297 -24.375 1 96.44 102 SER B CA 1
ATOM 2748 C C . SER B 1 102 ? 5.879 -19.031 -22.891 1 96.44 102 SER B C 1
ATOM 2750 O O . SER B 1 102 ? 4.82 -18.531 -22.516 1 96.44 102 SER B O 1
ATOM 2752 N N . LEU B 1 103 ? 6.902 -19.438 -22.141 1 97.31 103 LEU B N 1
ATOM 2753 C CA . LEU B 1 103 ? 6.891 -19.141 -20.703 1 97.31 103 LEU B CA 1
ATOM 2754 C C . LEU B 1 103 ? 8.109 -18.312 -20.312 1 97.31 103 LEU B C 1
ATOM 2756 O O . LEU B 1 103 ? 9.211 -18.531 -20.828 1 97.31 103 LEU B O 1
ATOM 2760 N N . GLN B 1 104 ? 7.895 -17.375 -19.469 1 98 104 GLN B N 1
ATOM 2761 C CA . GLN B 1 104 ? 8.984 -16.594 -18.906 1 98 104 GLN B CA 1
ATOM 2762 C C . GLN B 1 104 ? 9.219 -16.953 -17.438 1 98 104 GLN B C 1
ATOM 2764 O O . GLN B 1 104 ? 8.266 -17.156 -16.688 1 98 104 GLN B O 1
ATOM 2769 N N . VAL B 1 105 ? 10.508 -17.094 -17.078 1 97.56 105 VAL B N 1
ATOM 2770 C CA . VAL B 1 105 ? 10.852 -17.453 -15.703 1 97.56 105 VAL B CA 1
ATOM 2771 C C . VAL B 1 105 ? 11.758 -16.375 -15.102 1 97.56 105 VAL B C 1
ATOM 2773 O O . VAL B 1 105 ? 12.695 -15.914 -15.75 1 97.56 105 VAL B O 1
ATOM 2776 N N . ASP B 1 106 ? 11.391 -16 -13.922 1 96.62 106 ASP B N 1
ATOM 2777 C CA . ASP B 1 106 ? 12.203 -15.031 -13.195 1 96.62 106 ASP B CA 1
ATOM 2778 C C . ASP B 1 106 ? 12.133 -15.281 -11.688 1 96.62 106 ASP B C 1
ATOM 2780 O O . ASP B 1 106 ? 11.297 -16.047 -11.219 1 96.62 106 ASP B O 1
ATOM 2784 N N . GLU B 1 107 ? 13.125 -14.68 -11.07 1 95.19 107 GLU B N 1
ATOM 2785 C CA . GLU B 1 107 ? 13.188 -14.805 -9.617 1 95.19 107 GLU B CA 1
ATOM 2786 C C . GLU B 1 107 ? 13.008 -13.445 -8.938 1 95.19 107 GLU B C 1
ATOM 2788 O O . GLU B 1 107 ? 13.398 -12.414 -9.484 1 95.19 107 GLU B O 1
ATOM 2793 N N . LEU B 1 108 ? 12.312 -13.477 -7.824 1 94.69 108 LEU B N 1
ATOM 2794 C CA . LEU B 1 108 ? 12.227 -12.32 -6.945 1 94.69 108 LEU B CA 1
ATOM 2795 C C . LEU B 1 108 ? 12.422 -12.727 -5.488 1 94.69 108 LEU B C 1
ATOM 2797 O O . LEU B 1 108 ? 12.023 -13.812 -5.082 1 94.69 108 LEU B O 1
ATOM 2801 N N . TRP B 1 109 ? 13.07 -11.867 -4.734 1 95.38 109 TRP B N 1
ATOM 2802 C CA . TRP B 1 109 ? 13.266 -12.266 -3.344 1 95.38 109 TRP B CA 1
ATOM 2803 C C . TRP B 1 109 ? 12.508 -11.336 -2.404 1 95.38 109 TRP B C 1
ATOM 2805 O O . TRP B 1 109 ? 12.273 -10.164 -2.729 1 95.38 109 TRP B O 1
ATOM 2815 N N . THR B 1 110 ? 12.031 -11.898 -1.448 1 96.75 110 THR B N 1
ATOM 2816 C CA . THR B 1 110 ? 11.383 -11.258 -0.311 1 96.75 110 THR B CA 1
ATOM 2817 C C . THR B 1 110 ? 12 -11.734 1.003 1 96.75 110 THR B C 1
ATOM 2819 O O . THR B 1 110 ? 13.047 -12.391 1.005 1 96.75 110 THR B O 1
ATOM 2822 N N . PHE B 1 111 ? 11.445 -11.234 2.109 1 96.94 111 PHE B N 1
ATOM 2823 C CA . PHE B 1 111 ? 11.984 -11.68 3.391 1 96.94 111 PHE B CA 1
ATOM 2824 C C . PHE B 1 111 ? 10.867 -11.875 4.406 1 96.94 111 PHE B C 1
ATOM 2826 O O . PHE B 1 111 ? 9.773 -11.336 4.246 1 96.94 111 PHE B O 1
ATOM 2833 N N . VAL B 1 112 ? 11.172 -12.734 5.359 1 96.25 112 VAL B N 1
ATOM 2834 C CA . VAL B 1 112 ? 10.25 -13.008 6.453 1 96.25 112 VAL B CA 1
ATOM 2835 C C . VAL B 1 112 ? 10.914 -12.703 7.789 1 96.25 112 VAL B C 1
ATOM 2837 O O . VAL B 1 112 ? 12.008 -13.195 8.07 1 96.25 112 VAL B O 1
ATOM 2840 N N . GLY B 1 113 ? 10.289 -11.922 8.609 1 94.19 113 GLY B N 1
ATOM 2841 C CA . GLY B 1 113 ? 10.828 -11.555 9.914 1 94.19 113 GLY B CA 1
ATOM 2842 C C . GLY B 1 113 ? 11.93 -10.523 9.828 1 94.19 113 GLY B C 1
ATOM 2843 O O . GLY B 1 113 ? 11.727 -9.352 10.172 1 94.19 113 GLY B O 1
ATOM 2844 N N . LYS B 1 114 ? 13.086 -10.938 9.352 1 94.62 114 LYS B N 1
ATOM 2845 C CA . LYS B 1 114 ? 14.234 -10.055 9.172 1 94.62 114 LYS B CA 1
ATOM 2846 C C . LYS B 1 114 ? 14.773 -10.141 7.746 1 94.62 114 LYS B C 1
ATOM 2848 O O . LYS B 1 114 ? 14.656 -11.18 7.094 1 94.62 114 LYS B O 1
ATOM 2853 N N . LYS B 1 115 ? 15.43 -9.125 7.328 1 93.12 115 LYS B N 1
ATOM 2854 C CA . LYS B 1 115 ? 15.891 -9.031 5.945 1 93.12 115 LYS B CA 1
ATOM 2855 C C . LYS B 1 115 ? 16.906 -10.117 5.621 1 93.12 115 LYS B C 1
ATOM 2857 O O . LYS B 1 115 ? 17.016 -10.547 4.469 1 93.12 115 LYS B O 1
ATOM 2862 N N . LYS B 1 116 ? 17.578 -10.531 6.555 1 94.31 116 LYS B N 1
ATOM 2863 C CA . LYS B 1 116 ? 18.578 -11.57 6.34 1 94.31 116 LYS B CA 1
ATOM 2864 C C . LYS B 1 116 ? 17.922 -12.898 5.965 1 94.31 116 LYS B C 1
ATOM 2866 O O . LYS B 1 116 ? 18.531 -13.742 5.316 1 94.31 116 LYS B O 1
ATOM 2871 N N . ASN B 1 117 ? 16.672 -13.055 6.406 1 95.75 117 ASN B N 1
ATOM 2872 C CA . ASN B 1 117 ? 15.922 -14.266 6.074 1 95.75 117 ASN B CA 1
ATOM 2873 C C . ASN B 1 117 ? 15.219 -14.141 4.727 1 95.75 117 ASN B C 1
ATOM 2875 O O . ASN B 1 117 ? 13.984 -14.102 4.668 1 95.75 117 ASN B O 1
ATOM 2879 N N . LYS B 1 118 ? 16.047 -14.258 3.746 1 96.5 118 LYS B N 1
ATOM 2880 C CA . LYS B 1 118 ? 15.555 -14.055 2.385 1 96.5 118 LYS B CA 1
ATOM 2881 C C . LYS B 1 118 ? 14.766 -15.258 1.899 1 96.5 118 LYS B C 1
ATOM 2883 O O . LYS B 1 118 ? 15.141 -16.406 2.16 1 96.5 118 LYS B O 1
ATOM 2888 N N . LYS B 1 119 ? 13.633 -15.008 1.345 1 97.06 119 LYS B N 1
ATOM 2889 C CA . LYS B 1 119 ? 12.82 -16.016 0.663 1 97.06 119 LYS B CA 1
ATOM 2890 C C . LYS B 1 119 ? 12.711 -15.719 -0.829 1 97.06 119 LYS B C 1
ATOM 2892 O O . LYS B 1 119 ? 12.219 -14.648 -1.217 1 97.06 119 LYS B O 1
ATOM 2897 N N . TRP B 1 120 ? 13.148 -16.719 -1.602 1 97.12 120 TRP B N 1
ATOM 2898 C CA . TRP B 1 120 ? 13.172 -16.516 -3.047 1 97.12 120 TRP B CA 1
ATOM 2899 C C . TRP B 1 120 ? 11.969 -17.188 -3.709 1 97.12 120 TRP B C 1
ATOM 2901 O O . TRP B 1 120 ? 11.641 -18.328 -3.404 1 97.12 120 TRP B O 1
ATOM 2911 N N . LEU B 1 121 ? 11.344 -16.375 -4.52 1 97.81 121 LEU B N 1
ATOM 2912 C CA . LEU B 1 121 ? 10.234 -16.844 -5.352 1 97.81 121 LEU B CA 1
ATOM 2913 C C . LEU B 1 121 ? 10.68 -17.016 -6.801 1 97.81 121 LEU B C 1
ATOM 2915 O O . LEU B 1 121 ? 11.203 -16.062 -7.406 1 97.81 121 LEU B O 1
ATOM 2919 N N . ILE B 1 122 ? 10.578 -18.203 -7.309 1 97.75 122 ILE B N 1
ATOM 2920 C CA . ILE B 1 122 ? 10.766 -18.453 -8.734 1 97.75 122 ILE B CA 1
ATOM 2921 C C . ILE B 1 122 ? 9.438 -18.875 -9.359 1 97.75 122 ILE B C 1
ATOM 2923 O O . ILE B 1 122 ? 8.734 -19.734 -8.836 1 97.75 122 ILE B O 1
ATOM 2927 N N . TYR B 1 123 ? 9.102 -18.188 -10.383 1 97.88 123 TYR B N 1
ATOM 2928 C CA . TYR B 1 123 ? 7.805 -18.547 -10.945 1 97.88 123 TYR B CA 1
ATOM 2929 C C . TYR B 1 123 ? 7.809 -18.422 -12.461 1 97.88 123 TYR B C 1
ATOM 2931 O O . TYR B 1 123 ? 8.68 -17.766 -13.031 1 97.88 123 TYR B O 1
ATOM 2939 N N . ALA B 1 124 ? 6.918 -19.125 -13.055 1 97.88 124 ALA B N 1
ATOM 2940 C CA . ALA B 1 124 ? 6.707 -19.125 -14.508 1 97.88 124 ALA B CA 1
ATOM 2941 C C . ALA B 1 124 ? 5.473 -18.312 -14.875 1 97.88 124 ALA B C 1
ATOM 2943 O O . ALA B 1 124 ? 4.418 -18.438 -14.258 1 97.88 124 ALA B O 1
ATOM 2944 N N . TYR B 1 125 ? 5.703 -17.469 -15.859 1 98.12 125 TYR B N 1
ATOM 2945 C CA . TYR B 1 125 ? 4.68 -16.516 -16.266 1 98.12 125 TYR B CA 1
ATOM 2946 C C . TYR B 1 125 ? 4.402 -16.609 -17.766 1 98.12 125 TYR B C 1
ATOM 2948 O O . TYR B 1 125 ? 5.328 -16.75 -18.562 1 98.12 125 TYR B O 1
ATOM 2956 N N . CYS B 1 126 ? 3.135 -16.656 -18.078 1 97.69 126 CYS B N 1
ATOM 2957 C CA . CYS B 1 126 ? 2.73 -16.609 -19.484 1 97.69 126 CYS B CA 1
ATOM 2958 C C . CYS B 1 126 ? 2.254 -15.211 -19.859 1 97.69 126 CYS B C 1
ATOM 2960 O O . CYS B 1 126 ? 1.239 -14.734 -19.359 1 97.69 126 CYS B O 1
ATOM 2962 N N . ALA B 1 127 ? 2.9 -14.625 -20.766 1 95.94 127 ALA B N 1
ATOM 2963 C CA . ALA B 1 127 ? 2.594 -13.258 -21.188 1 95.94 127 ALA B CA 1
ATOM 2964 C C . ALA B 1 127 ? 1.29 -13.203 -21.969 1 95.94 127 ALA B C 1
ATOM 2966 O O . ALA B 1 127 ? 0.521 -12.25 -21.844 1 95.94 127 ALA B O 1
ATOM 2967 N N . GLU B 1 128 ? 1.078 -14.141 -22.75 1 94.56 128 GLU B N 1
ATOM 2968 C CA . GLU B 1 128 ? -0.097 -14.156 -23.625 1 94.56 128 GLU B CA 1
ATOM 2969 C C . GLU B 1 128 ? -1.386 -14.156 -22.797 1 94.56 128 GLU B C 1
ATOM 2971 O O . GLU B 1 128 ? -2.305 -13.383 -23.078 1 94.56 128 GLU B O 1
ATOM 2976 N N . THR B 1 129 ? -1.43 -14.984 -21.828 1 94.12 129 THR B N 1
ATOM 2977 C CA . THR B 1 129 ? -2.639 -15.117 -21.031 1 94.12 129 THR B CA 1
ATOM 2978 C C . THR B 1 129 ? -2.523 -14.297 -19.75 1 94.12 129 THR B C 1
ATOM 2980 O O . THR B 1 129 ? -3.469 -14.227 -18.953 1 94.12 129 THR B O 1
ATOM 2983 N N . LYS B 1 130 ? -1.379 -13.664 -19.469 1 95 130 LYS B N 1
ATOM 2984 C CA . LYS B 1 130 ? -1.119 -12.906 -18.25 1 95 130 LYS B CA 1
ATOM 2985 C C . LYS B 1 130 ? -1.42 -13.742 -17 1 95 130 LYS B C 1
ATOM 2987 O O . LYS B 1 130 ? -2.158 -13.305 -16.109 1 95 130 LYS B O 1
ATOM 2992 N N . GLU B 1 131 ? -0.769 -14.844 -17.062 1 95.75 131 GLU B N 1
ATOM 2993 C CA . GLU B 1 131 ? -1.057 -15.852 -16.047 1 95.75 131 GLU B CA 1
ATOM 2994 C C . GLU B 1 131 ? 0.224 -16.344 -15.383 1 95.75 131 GLU B C 1
ATOM 2996 O O . GLU B 1 131 ? 1.239 -16.547 -16.047 1 95.75 131 GLU B O 1
ATOM 3001 N N . ILE B 1 132 ? 0.076 -16.469 -14.078 1 97.69 132 ILE B N 1
ATOM 3002 C CA . ILE B 1 132 ? 1.123 -17.156 -13.328 1 97.69 132 ILE B CA 1
ATOM 3003 C C . ILE B 1 132 ? 0.856 -18.656 -13.328 1 97.69 132 ILE B C 1
ATOM 3005 O O . ILE B 1 132 ? -0.085 -19.125 -12.68 1 97.69 132 ILE B O 1
ATOM 3009 N N . VAL B 1 133 ? 1.695 -19.375 -13.953 1 97.31 133 VAL B N 1
ATOM 3010 C CA . VAL B 1 133 ? 1.412 -20.766 -14.266 1 97.31 133 VAL B CA 1
ATOM 3011 C C . VAL B 1 133 ? 1.852 -21.656 -13.109 1 97.31 133 VAL B C 1
ATOM 3013 O O . VAL B 1 133 ? 1.139 -22.594 -12.727 1 97.31 133 VAL B O 1
ATOM 3016 N N . ALA B 1 134 ? 3.016 -21.391 -12.586 1 97.19 134 ALA B N 1
ATOM 3017 C CA . ALA B 1 134 ? 3.572 -22.156 -11.469 1 97.19 134 ALA B CA 1
ATOM 3018 C C . ALA B 1 134 ? 4.609 -21.328 -10.711 1 97.19 134 ALA B C 1
ATOM 3020 O O . ALA B 1 134 ? 5.184 -20.391 -11.25 1 97.19 134 ALA B O 1
ATOM 3021 N N . TRP B 1 135 ? 4.773 -21.656 -9.484 1 97.88 135 TRP B N 1
ATOM 3022 C CA . TRP B 1 135 ? 5.754 -20.953 -8.664 1 97.88 135 TRP B CA 1
ATOM 3023 C C . TRP B 1 135 ? 6.309 -21.875 -7.574 1 97.88 135 TRP B C 1
ATOM 3025 O O . TRP B 1 135 ? 5.699 -22.891 -7.234 1 97.88 135 TRP B O 1
ATOM 3035 N N . VAL B 1 136 ? 7.5 -21.531 -7.09 1 97.88 136 VAL B N 1
ATOM 3036 C CA . VAL B 1 136 ? 8.141 -22.25 -5.992 1 97.88 136 VAL B CA 1
ATOM 3037 C C . VAL B 1 136 ? 8.875 -21.25 -5.09 1 97.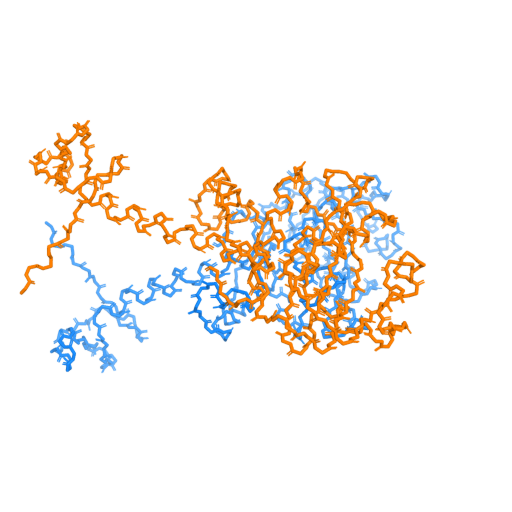88 136 VAL B C 1
ATOM 3039 O O . VAL B 1 136 ? 9.258 -20.172 -5.531 1 97.88 136 VAL B O 1
ATOM 3042 N N . TRP B 1 137 ? 8.93 -21.656 -3.865 1 97.88 137 TRP B N 1
ATOM 3043 C CA . TRP B 1 137 ? 9.672 -20.875 -2.885 1 97.88 137 TRP B CA 1
ATOM 3044 C C . TRP B 1 137 ? 10.953 -21.594 -2.463 1 97.88 137 TRP B C 1
ATOM 3046 O O . TRP B 1 137 ? 10.977 -22.828 -2.387 1 97.88 137 TRP B O 1
ATOM 3056 N N . GLY B 1 138 ? 11.984 -20.859 -2.18 1 96.31 138 GLY B N 1
ATOM 3057 C CA . GLY B 1 138 ? 13.219 -21.453 -1.698 1 96.31 138 GLY B CA 1
ATOM 3058 C C . GLY B 1 138 ? 14.391 -20.5 -1.676 1 96.31 138 GLY B C 1
ATOM 3059 O O . GLY B 1 138 ? 14.219 -19.312 -1.357 1 96.31 138 GLY B O 1
ATOM 3060 N N . LYS B 1 139 ? 15.578 -21.062 -1.788 1 95.19 139 LYS B N 1
ATOM 3061 C CA . LYS B 1 139 ? 16.797 -20.266 -1.896 1 95.19 139 LYS B CA 1
ATOM 3062 C C . LYS B 1 139 ? 17.141 -19.984 -3.355 1 95.19 139 LYS B C 1
ATOM 3064 O O . LYS B 1 139 ? 16.5 -20.516 -4.266 1 95.19 139 LYS B O 1
ATOM 3069 N N . ARG B 1 140 ? 18.109 -19.094 -3.412 1 92.81 140 ARG B N 1
ATOM 3070 C CA . ARG B 1 140 ? 18.578 -18.797 -4.77 1 92.81 140 ARG B CA 1
ATOM 3071 C C . ARG B 1 140 ? 19.594 -19.828 -5.23 1 92.81 140 ARG B C 1
ATOM 3073 O O . ARG B 1 140 ? 20.781 -19.516 -5.348 1 92.81 140 ARG B O 1
ATOM 3080 N N . ASN B 1 141 ? 19.125 -20.969 -5.52 1 93.81 141 ASN B N 1
ATOM 3081 C CA . ASN B 1 141 ? 20.016 -22.047 -5.957 1 93.81 141 ASN B CA 1
ATOM 3082 C C . ASN B 1 141 ? 19.359 -22.906 -7.035 1 93.81 141 ASN B C 1
ATOM 3084 O O . ASN B 1 141 ? 18.188 -22.688 -7.383 1 93.81 141 ASN B O 1
ATOM 3088 N N . ILE B 1 142 ? 20.188 -23.781 -7.539 1 94.75 142 ILE B N 1
ATOM 3089 C CA . ILE B 1 142 ? 19.75 -24.625 -8.648 1 94.75 142 ILE B CA 1
ATOM 3090 C C . ILE B 1 142 ? 18.656 -25.562 -8.188 1 94.75 142 ILE B C 1
ATOM 3092 O O . ILE B 1 142 ? 17.734 -25.875 -8.953 1 94.75 142 ILE B O 1
ATOM 3096 N N . LYS B 1 143 ? 18.719 -25.906 -6.969 1 95.62 143 LYS B N 1
ATOM 3097 C CA . LYS B 1 143 ? 17.719 -26.828 -6.422 1 95.62 143 LYS B CA 1
ATOM 3098 C C . LYS B 1 143 ? 16.328 -26.219 -6.508 1 95.62 143 LYS B C 1
ATOM 3100 O O . LYS B 1 143 ? 15.367 -26.906 -6.867 1 95.62 143 LYS B O 1
ATOM 3105 N N . THR B 1 144 ? 16.25 -24.969 -6.223 1 95.94 144 THR B N 1
ATOM 3106 C CA . THR B 1 144 ? 14.969 -24.297 -6.281 1 95.94 144 THR B CA 1
ATOM 3107 C C . THR B 1 144 ? 14.469 -24.203 -7.719 1 95.94 144 THR B C 1
ATOM 3109 O O . THR B 1 144 ? 13.273 -24.359 -7.98 1 95.94 144 THR B O 1
ATOM 3112 N N . ALA B 1 145 ? 15.32 -23.969 -8.602 1 95.62 145 ALA B N 1
ATOM 3113 C CA . ALA B 1 145 ? 14.961 -23.906 -10.016 1 95.62 145 ALA B CA 1
ATOM 3114 C C . ALA B 1 145 ? 14.469 -25.266 -10.508 1 95.62 145 ALA B C 1
ATOM 3116 O O . ALA B 1 145 ? 13.523 -25.344 -11.297 1 95.62 145 ALA B O 1
ATOM 3117 N N . GLN B 1 146 ? 15.109 -26.297 -10.055 1 96.81 146 GLN B N 1
ATOM 3118 C CA . GLN B 1 146 ? 14.711 -27.641 -10.43 1 96.81 146 GLN B CA 1
ATOM 3119 C C . GLN B 1 146 ? 13.305 -27.969 -9.906 1 96.81 146 GLN B C 1
ATOM 3121 O O . GLN B 1 146 ? 12.539 -28.656 -10.57 1 96.81 146 GLN B O 1
ATOM 3126 N N . LYS B 1 147 ? 13.094 -27.453 -8.742 1 97.38 147 LYS B N 1
ATOM 3127 C CA . LYS B 1 147 ? 11.773 -27.656 -8.164 1 97.38 147 LYS B CA 1
ATOM 3128 C C . LYS B 1 147 ? 10.688 -27.062 -9.062 1 97.38 147 LYS B C 1
ATOM 3130 O O . LYS B 1 147 ? 9.594 -27.625 -9.172 1 97.38 147 LYS B O 1
ATOM 3135 N N . LEU B 1 148 ? 10.984 -25.969 -9.656 1 97.06 148 LEU B N 1
ATOM 3136 C CA . LEU B 1 148 ? 10.008 -25.359 -10.555 1 97.06 148 LEU B CA 1
ATOM 3137 C C . LEU B 1 148 ? 9.766 -26.234 -11.773 1 97.06 148 LEU B C 1
ATOM 3139 O O . LEU B 1 148 ? 8.617 -26.438 -12.188 1 97.06 148 LEU B O 1
ATOM 3143 N N . ARG B 1 149 ? 10.82 -26.719 -12.367 1 96.12 149 ARG B N 1
ATOM 3144 C CA . ARG B 1 149 ? 10.695 -27.594 -13.523 1 96.12 149 ARG B CA 1
ATOM 3145 C C . ARG B 1 149 ? 9.867 -28.828 -13.172 1 96.12 149 ARG B C 1
ATOM 3147 O O . ARG B 1 149 ? 8.992 -29.234 -13.938 1 96.12 149 ARG B O 1
ATOM 3154 N N . GLU B 1 150 ? 10.133 -29.422 -12.047 1 96.56 150 GLU B N 1
ATOM 3155 C CA . GLU B 1 150 ? 9.398 -30.594 -11.594 1 96.56 150 GLU B CA 1
ATOM 3156 C C . GLU B 1 150 ? 7.918 -30.266 -11.391 1 96.56 150 GLU B C 1
ATOM 3158 O O . GLU B 1 150 ? 7.051 -31.078 -11.719 1 96.56 150 GLU B O 1
ATOM 3163 N N . LYS B 1 151 ? 7.73 -29.141 -10.836 1 96.62 151 LYS B N 1
ATOM 3164 C CA . LYS B 1 151 ? 6.344 -28.734 -10.609 1 96.62 151 LYS B CA 1
ATOM 3165 C C . LYS B 1 151 ? 5.605 -28.547 -11.938 1 96.62 151 LYS B C 1
ATOM 3167 O O . LYS B 1 151 ? 4.445 -28.953 -12.062 1 96.62 151 LYS B O 1
ATOM 3172 N N . LEU B 1 152 ? 6.207 -27.953 -12.898 1 95.69 152 LEU B N 1
ATOM 3173 C CA . LEU B 1 152 ? 5.609 -27.781 -14.211 1 95.69 152 LEU B CA 1
ATOM 3174 C C . LEU B 1 152 ? 5.266 -29.125 -14.844 1 95.69 152 LEU B C 1
ATOM 3176 O O . LEU B 1 152 ? 4.195 -29.281 -15.43 1 95.69 152 LEU B O 1
ATOM 3180 N N . LYS B 1 153 ? 6.168 -30.047 -14.672 1 94.75 153 LYS B N 1
ATOM 3181 C CA . LYS B 1 153 ? 5.938 -31.391 -15.195 1 94.75 153 LYS B CA 1
ATOM 3182 C C . LYS B 1 153 ? 4.766 -32.062 -14.484 1 94.75 153 LYS B C 1
ATOM 3184 O O . LYS B 1 153 ? 3.914 -32.688 -15.133 1 94.75 153 LYS B O 1
ATOM 3189 N N . LYS B 1 154 ? 4.742 -31.938 -13.234 1 95.25 154 LYS B N 1
ATOM 3190 C CA . LYS B 1 154 ?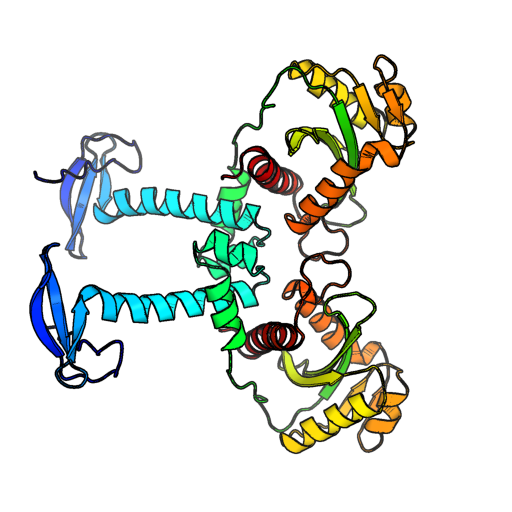 3.691 -32.562 -12.438 1 95.25 154 LYS B CA 1
ATOM 3191 C C . LYS B 1 154 ? 2.322 -31.984 -12.789 1 95.25 154 LYS B C 1
ATOM 3193 O O . LYS B 1 154 ? 1.315 -32.688 -12.742 1 95.25 154 LYS B O 1
ATOM 3198 N N . LEU B 1 155 ? 2.33 -30.734 -13.125 1 94.25 155 LEU B N 1
ATOM 3199 C CA . LEU B 1 155 ? 1.082 -30.062 -13.484 1 94.25 155 LEU B CA 1
ATOM 3200 C C . LEU B 1 155 ? 0.672 -30.422 -14.914 1 94.25 155 LEU B C 1
ATOM 3202 O O . LEU B 1 155 ? -0.425 -30.062 -15.352 1 94.25 155 LEU B O 1
ATOM 3206 N N . GLY B 1 156 ? 1.506 -31.031 -15.602 1 93.12 156 GLY B N 1
ATOM 3207 C CA . GLY B 1 156 ? 1.22 -31.438 -16.969 1 93.12 156 GLY B CA 1
ATOM 3208 C C . GLY B 1 156 ? 1.322 -30.281 -17.953 1 93.12 156 GLY B C 1
ATOM 3209 O O . GLY B 1 156 ? 0.603 -30.25 -18.953 1 93.12 156 GLY B O 1
ATOM 3210 N N . VAL B 1 157 ? 2.145 -29.359 -17.656 1 94.44 157 VAL B N 1
ATOM 3211 C CA . VAL B 1 157 ? 2.271 -28.172 -18.484 1 94.44 157 VAL B CA 1
ATOM 3212 C C . VAL B 1 157 ? 3.396 -28.359 -19.5 1 94.44 157 VAL B C 1
ATOM 3214 O O . VAL B 1 157 ? 4.512 -28.75 -19.141 1 94.44 157 VAL B O 1
ATOM 3217 N N . SER B 1 158 ? 3.043 -28.203 -20.75 1 94.75 158 SER B N 1
ATOM 3218 C CA . SER B 1 158 ? 4.043 -28.203 -21.812 1 94.75 158 SER B CA 1
ATOM 3219 C C . SER B 1 158 ? 4.184 -26.812 -22.438 1 94.75 158 SER B C 1
ATOM 3221 O O . SER B 1 158 ? 3.262 -26 -22.359 1 94.75 158 SER B O 1
ATOM 3223 N N . PHE B 1 159 ? 5.383 -26.547 -22.953 1 95.12 159 PHE B N 1
ATOM 3224 C CA . PHE B 1 159 ? 5.641 -25.25 -23.594 1 95.12 159 PHE B CA 1
ATOM 3225 C C . PHE B 1 159 ? 6.637 -25.406 -24.734 1 95.12 159 PHE B C 1
ATOM 3227 O O . PHE B 1 159 ? 7.465 -26.328 -24.719 1 95.12 159 PHE B O 1
ATOM 3234 N N . ASP B 1 160 ? 6.535 -24.516 -25.656 1 95.06 160 ASP B N 1
ATOM 3235 C CA . ASP B 1 160 ? 7.418 -24.562 -26.812 1 95.06 160 ASP B CA 1
ATOM 3236 C C . ASP B 1 160 ? 8.773 -23.922 -26.5 1 95.06 160 ASP B C 1
ATOM 3238 O O . ASP B 1 160 ? 9.805 -24.391 -26.984 1 95.06 160 ASP B O 1
ATOM 3242 N N . GLU B 1 161 ? 8.695 -22.859 -25.781 1 96.31 161 GLU B N 1
ATOM 3243 C CA . GLU B 1 161 ? 9.93 -22.156 -25.438 1 96.31 161 GLU B CA 1
ATOM 3244 C C . GLU B 1 161 ? 9.867 -21.594 -24.016 1 96.31 161 GLU B C 1
ATOM 3246 O O . GLU B 1 161 ? 8.789 -21.297 -23.5 1 96.31 161 GLU B O 1
ATOM 3251 N N . ILE B 1 162 ? 11.031 -21.484 -23.5 1 96.5 162 ILE B N 1
ATOM 3252 C CA . ILE B 1 162 ? 11.172 -20.922 -22.156 1 96.5 162 ILE B CA 1
ATOM 3253 C C . ILE B 1 162 ? 12.164 -19.766 -22.203 1 96.5 162 ILE B C 1
ATOM 3255 O O . ILE B 1 162 ? 13.227 -19.859 -22.828 1 96.5 162 ILE B O 1
ATOM 3259 N N . CYS B 1 163 ? 11.742 -18.672 -21.625 1 96.88 163 CYS B N 1
ATOM 3260 C CA . CYS B 1 163 ? 12.57 -17.469 -21.625 1 96.88 163 CYS B CA 1
ATOM 3261 C C . CYS B 1 163 ? 13.055 -17.141 -20.219 1 96.88 163 CYS B C 1
ATOM 3263 O O . CYS B 1 163 ? 12.258 -17.109 -19.266 1 96.88 163 CYS B O 1
ATOM 3265 N N . THR B 1 164 ? 14.367 -16.938 -20.047 1 95.38 164 THR B N 1
ATOM 3266 C CA . THR B 1 164 ? 14.938 -16.609 -18.75 1 95.38 164 THR B CA 1
ATOM 3267 C C . THR B 1 164 ? 16 -15.523 -18.891 1 95.38 164 THR B C 1
ATOM 3269 O O . THR B 1 164 ? 16.422 -15.195 -20 1 95.38 164 THR B O 1
ATOM 3272 N N . ASP B 1 165 ? 16.281 -14.953 -17.703 1 91.81 165 ASP B N 1
ATOM 3273 C CA . ASP B 1 165 ? 17.453 -14.094 -17.703 1 91.81 165 ASP B CA 1
ATOM 3274 C C . ASP B 1 165 ? 18.734 -14.914 -17.703 1 91.81 165 ASP B C 1
ATOM 3276 O O . ASP B 1 165 ? 18.703 -16.141 -17.859 1 91.81 165 ASP B O 1
ATOM 3280 N N . ASN B 1 166 ? 19.922 -14.266 -17.578 1 87.69 166 ASN B N 1
ATOM 3281 C CA . ASN B 1 166 ? 21.219 -14.93 -17.719 1 87.69 166 ASN B CA 1
ATOM 3282 C C . ASN B 1 166 ? 21.672 -15.57 -16.406 1 87.69 166 ASN B C 1
ATOM 3284 O O . ASN B 1 166 ? 22.859 -15.609 -16.109 1 87.69 166 ASN B O 1
ATOM 3288 N N . TRP B 1 167 ? 20.797 -16.094 -15.711 1 87.75 167 TRP B N 1
ATOM 3289 C CA . TRP B 1 167 ? 21.188 -16.828 -14.516 1 87.75 167 TRP B CA 1
ATOM 3290 C C . TRP B 1 167 ? 21.594 -18.266 -14.859 1 87.75 167 TRP B C 1
ATOM 3292 O O . TRP B 1 167 ? 20.828 -18.984 -15.508 1 87.75 167 TRP B O 1
ATOM 3302 N N . GLU B 1 168 ? 22.703 -18.703 -14.453 1 89.12 168 GLU B N 1
ATOM 3303 C CA . GLU B 1 168 ? 23.297 -19.969 -14.828 1 89.12 168 GLU B CA 1
ATOM 3304 C C . GLU B 1 168 ? 22.406 -21.141 -14.398 1 89.12 168 GLU B C 1
ATOM 3306 O O . GLU B 1 168 ? 22.344 -22.156 -15.094 1 89.12 168 GLU B O 1
ATOM 3311 N N . ALA B 1 169 ? 21.812 -21.062 -13.312 1 90.56 169 ALA B N 1
ATOM 3312 C CA . ALA B 1 169 ? 20.953 -22.125 -12.82 1 90.56 169 ALA B CA 1
ATOM 3313 C C . ALA B 1 169 ? 19.828 -22.422 -13.812 1 90.56 169 ALA B C 1
ATOM 3315 O O . ALA B 1 169 ? 19.469 -23.578 -14.031 1 90.56 169 ALA B O 1
ATOM 3316 N N . PHE B 1 170 ? 19.344 -21.438 -14.477 1 93 170 PHE B N 1
ATOM 3317 C CA . PHE B 1 170 ? 18.25 -21.625 -15.43 1 93 170 PHE B CA 1
ATOM 3318 C C . PHE B 1 170 ? 18.75 -22.344 -16.672 1 93 170 PHE B C 1
ATOM 3320 O O . PHE B 1 170 ? 18.031 -23.188 -17.219 1 93 170 PHE B O 1
ATOM 3327 N N . ALA B 1 171 ? 19.891 -21.984 -17.031 1 89.38 171 ALA B N 1
ATOM 3328 C CA . ALA B 1 171 ? 20.469 -22.641 -18.203 1 89.38 171 ALA B CA 1
ATOM 3329 C C . ALA B 1 171 ? 20.609 -24.141 -18 1 89.38 171 ALA B C 1
ATOM 3331 O O . ALA B 1 171 ? 20.344 -24.938 -18.906 1 89.38 171 ALA B O 1
ATOM 3332 N N . SER B 1 172 ? 20.984 -24.469 -16.812 1 91.81 172 SER B N 1
ATOM 3333 C CA . SER B 1 172 ? 21.203 -25.875 -16.484 1 91.81 172 SER B CA 1
ATOM 3334 C C . SER B 1 172 ? 19.875 -26.609 -16.359 1 91.81 172 SER B C 1
ATOM 3336 O O . SER B 1 172 ? 19.734 -27.734 -16.828 1 91.81 172 SER B O 1
ATOM 3338 N N . VAL B 1 173 ? 18.922 -26 -15.742 1 94.12 173 VAL B N 1
ATOM 3339 C CA . VAL B 1 173 ? 17.656 -26.641 -15.391 1 94.12 173 VAL B CA 1
ATOM 3340 C C . VAL B 1 173 ? 16.797 -26.797 -16.641 1 94.12 173 VAL B C 1
ATOM 3342 O O . VAL B 1 173 ? 16.094 -27.797 -16.797 1 94.12 173 VAL B O 1
ATOM 3345 N N . PHE B 1 174 ? 16.953 -25.828 -17.578 1 93.19 174 PHE B N 1
ATOM 3346 C CA . PHE B 1 174 ? 16.047 -25.844 -18.734 1 93.19 174 PHE B CA 1
ATOM 3347 C C . PHE B 1 174 ? 16.812 -26.172 -20 1 93.19 174 PHE B C 1
ATOM 3349 O O . PHE B 1 174 ? 16.406 -25.781 -21.094 1 93.19 174 PHE B O 1
ATOM 3356 N N . GLN B 1 175 ? 17.797 -26.891 -19.922 1 88.81 175 GLN B N 1
ATOM 3357 C CA . GLN B 1 175 ? 18.672 -27.219 -21.047 1 88.81 175 GLN B CA 1
ATOM 3358 C C . GLN B 1 175 ? 17.938 -28.078 -22.078 1 88.81 175 GLN B C 1
ATOM 3360 O O . GLN B 1 175 ? 18.234 -28 -23.266 1 88.81 175 GLN B O 1
ATOM 3365 N N . GLU B 1 176 ? 16.984 -28.844 -21.672 1 89.06 176 GLU B N 1
ATOM 3366 C CA . GLU B 1 176 ? 16.297 -29.781 -22.547 1 89.06 176 GLU B CA 1
ATOM 3367 C C . GLU B 1 176 ? 15.219 -29.078 -23.375 1 89.06 176 GLU B C 1
ATOM 3369 O O . GLU B 1 176 ? 14.648 -29.656 -24.297 1 89.06 176 GLU B O 1
ATOM 3374 N N . TYR B 1 177 ? 15.023 -27.859 -23.078 1 91.56 177 TYR B N 1
ATOM 3375 C CA . TYR B 1 177 ? 13.969 -27.109 -23.734 1 91.56 177 TYR B CA 1
ATOM 3376 C C . TYR B 1 177 ? 14.555 -26.062 -24.672 1 91.56 177 TYR B C 1
ATOM 3378 O O . TYR B 1 177 ? 15.75 -25.781 -24.625 1 91.56 177 TYR B O 1
ATOM 3386 N N . THR B 1 178 ? 13.656 -25.609 -25.625 1 92.88 178 THR B N 1
ATOM 3387 C CA . THR B 1 178 ? 14.047 -24.422 -26.375 1 92.88 178 THR B CA 1
ATOM 3388 C C . THR B 1 178 ? 14.156 -23.219 -25.438 1 92.88 178 THR B C 1
ATOM 3390 O O . THR B 1 178 ? 13.141 -22.703 -24.969 1 92.88 178 THR B O 1
ATOM 3393 N N . HIS B 1 179 ? 15.352 -22.828 -25.25 1 92.81 179 HIS B N 1
ATOM 3394 C CA . HIS B 1 179 ? 15.641 -21.844 -24.219 1 92.81 179 HIS B CA 1
ATOM 3395 C C . HIS B 1 179 ? 16.125 -20.531 -24.828 1 92.81 179 HIS B C 1
ATOM 3397 O O . HIS B 1 179 ? 17.156 -20.5 -25.5 1 92.81 179 HIS B O 1
ATOM 3403 N N . LYS B 1 180 ? 15.352 -19.516 -24.594 1 92.5 180 LYS B N 1
ATOM 3404 C CA . LYS B 1 180 ? 15.75 -18.172 -25 1 92.5 180 LYS B CA 1
ATOM 3405 C C . LYS B 1 180 ? 16.25 -17.359 -23.812 1 92.5 180 LYS B C 1
ATOM 3407 O O . LYS B 1 180 ? 15.5 -17.109 -22.859 1 92.5 180 LYS B O 1
ATOM 3412 N N . VAL B 1 181 ? 17.469 -16.938 -23.953 1 92 181 VAL B N 1
ATOM 3413 C CA . VAL B 1 181 ? 18.094 -16.25 -22.812 1 92 181 VAL B CA 1
ATOM 3414 C C . VAL B 1 181 ? 18.312 -14.789 -23.156 1 92 181 VAL B C 1
ATOM 3416 O O . VAL B 1 181 ? 18.781 -14.461 -24.25 1 92 181 VAL B O 1
ATOM 3419 N N . GLY B 1 182 ? 17.891 -13.906 -22.25 1 90.75 182 GLY B N 1
ATOM 3420 C CA . GLY B 1 182 ? 18.125 -12.484 -22.438 1 90.75 182 GLY B CA 1
ATOM 3421 C C . GLY B 1 182 ? 17.078 -11.609 -21.797 1 90.75 182 GLY B C 1
ATOM 3422 O O . GLY B 1 182 ? 15.922 -12.016 -21.656 1 90.75 182 GLY B O 1
ATOM 3423 N N . LYS B 1 183 ? 17.484 -10.422 -21.5 1 89.62 183 LYS B N 1
ATOM 3424 C CA . LYS B 1 183 ? 16.594 -9.469 -20.844 1 89.62 183 LYS B CA 1
ATOM 3425 C C . LYS B 1 183 ? 15.438 -9.086 -21.781 1 89.62 183 LYS B C 1
ATOM 3427 O O . LYS B 1 183 ? 14.344 -8.766 -21.312 1 89.62 183 LYS B O 1
ATOM 3432 N N . LYS B 1 184 ? 15.688 -9.148 -23 1 92.56 184 LYS B N 1
ATOM 3433 C CA . LYS B 1 184 ? 14.672 -8.766 -23.969 1 92.56 184 LYS B CA 1
ATOM 3434 C C . LYS B 1 184 ? 13.508 -9.75 -23.969 1 92.56 184 LYS B C 1
ATOM 3436 O O . LYS B 1 184 ? 12.383 -9.391 -24.344 1 92.56 184 LYS B O 1
ATOM 3441 N N . TYR B 1 185 ? 13.797 -10.969 -23.547 1 93.56 185 TYR B N 1
ATOM 3442 C CA . TYR B 1 185 ? 12.789 -12.016 -23.609 1 93.56 185 TYR B CA 1
ATOM 3443 C C . TYR B 1 185 ? 12.047 -12.125 -22.281 1 93.56 185 TYR B C 1
ATOM 3445 O O . TYR B 1 185 ? 11.164 -12.977 -22.125 1 93.56 185 TYR B O 1
ATOM 3453 N N . THR B 1 186 ? 12.383 -11.32 -21.266 1 95.38 186 THR B N 1
ATOM 3454 C CA . THR B 1 186 ? 11.773 -11.438 -19.953 1 95.38 186 THR B CA 1
ATOM 3455 C C . THR B 1 186 ? 11.102 -10.133 -19.547 1 95.38 186 THR B C 1
ATOM 3457 O O . THR B 1 186 ? 10.891 -9.867 -18.359 1 95.38 186 THR B O 1
ATOM 3460 N N . THR B 1 187 ? 10.672 -9.281 -20.453 1 96.31 187 THR B N 1
ATOM 3461 C CA . THR B 1 187 ? 10.102 -7.969 -20.172 1 96.31 187 THR B CA 1
ATOM 3462 C C . THR B 1 187 ? 8.727 -8.102 -19.531 1 96.31 187 THR B C 1
ATOM 3464 O O . THR B 1 187 ? 8.375 -7.34 -18.625 1 96.31 187 THR B O 1
ATOM 3467 N N . ASP B 1 188 ? 8.023 -9.086 -19.969 1 96.88 188 ASP B N 1
ATOM 3468 C CA . ASP B 1 188 ? 6.652 -9.227 -19.484 1 96.88 188 ASP B CA 1
ATOM 3469 C C . ASP B 1 188 ? 6.629 -9.695 -18.031 1 96.88 188 ASP B C 1
ATOM 3471 O O . ASP B 1 188 ? 5.82 -9.211 -17.219 1 96.88 188 ASP B O 1
ATOM 3475 N N . ILE B 1 189 ? 7.488 -10.578 -17.734 1 97.69 189 ILE B N 1
ATOM 3476 C CA . ILE B 1 189 ? 7.504 -11.055 -16.344 1 97.69 189 ILE B CA 1
ATOM 3477 C C . ILE B 1 189 ? 8.039 -9.961 -15.43 1 97.69 189 ILE B C 1
ATOM 3479 O O . ILE B 1 189 ? 7.648 -9.875 -14.266 1 97.69 189 ILE B O 1
ATOM 3483 N N . GLU B 1 190 ? 8.938 -9.195 -15.984 1 95.38 190 GLU B N 1
ATOM 3484 C CA . GLU B 1 190 ? 9.375 -8.031 -15.227 1 95.38 190 GLU B CA 1
ATOM 3485 C C . GLU B 1 190 ? 8.211 -7.098 -14.93 1 95.38 190 GLU B C 1
ATOM 3487 O O . GLU B 1 190 ? 8.117 -6.535 -13.836 1 95.38 190 GLU B O 1
ATOM 3492 N N . GLY B 1 191 ? 7.371 -6.891 -15.891 1 96.12 191 GLY B N 1
ATOM 3493 C CA . GLY B 1 191 ? 6.148 -6.137 -15.664 1 96.12 191 GLY B CA 1
ATOM 3494 C C . GLY B 1 191 ? 5.262 -6.746 -14.594 1 96.12 191 GLY B C 1
ATOM 3495 O O . GLY B 1 191 ? 4.703 -6.031 -13.758 1 96.12 191 GLY B O 1
ATOM 3496 N N . ASN B 1 192 ? 5.199 -8.055 -14.609 1 97 192 ASN B N 1
ATOM 3497 C CA . ASN B 1 192 ? 4.391 -8.719 -13.594 1 97 192 ASN B CA 1
ATOM 3498 C C . ASN B 1 192 ? 5.02 -8.594 -12.203 1 97 192 ASN B C 1
ATOM 3500 O O . ASN B 1 192 ? 4.312 -8.539 -11.195 1 97 192 ASN B O 1
ATOM 3504 N N . ASN B 1 193 ? 6.363 -8.625 -12.164 1 96.56 193 ASN B N 1
ATOM 3505 C CA . ASN B 1 193 ? 7.031 -8.391 -10.883 1 96.56 193 ASN B CA 1
ATOM 3506 C C . ASN B 1 193 ? 6.633 -7.039 -10.289 1 96.56 193 ASN B C 1
ATOM 3508 O O . ASN B 1 193 ? 6.414 -6.93 -9.078 1 96.56 193 ASN B O 1
ATOM 3512 N N . THR B 1 194 ? 6.566 -6.082 -11.148 1 95 194 THR B N 1
ATOM 3513 C CA . THR B 1 194 ? 6.129 -4.762 -10.711 1 95 194 THR B CA 1
ATOM 3514 C C . THR B 1 194 ? 4.695 -4.812 -10.188 1 95 194 THR B C 1
ATOM 3516 O O . THR B 1 194 ? 4.379 -4.215 -9.156 1 95 194 THR B O 1
ATOM 3519 N N . LEU B 1 195 ? 3.924 -5.574 -10.883 1 95.38 195 LEU B N 1
ATOM 3520 C CA . LEU B 1 195 ? 2.535 -5.734 -10.461 1 95.38 195 LEU B CA 1
ATOM 3521 C C . LEU B 1 195 ? 2.453 -6.414 -9.102 1 95.38 195 LEU B C 1
ATOM 3523 O O . LEU B 1 195 ? 1.653 -6.016 -8.25 1 95.38 195 LEU B O 1
ATOM 3527 N N . LEU B 1 196 ? 3.223 -7.387 -8.922 1 96.44 196 LEU B N 1
ATOM 3528 C CA . LEU B 1 196 ? 3.234 -8.086 -7.641 1 96.44 196 LEU B CA 1
ATOM 3529 C C . LEU B 1 196 ? 3.615 -7.141 -6.508 1 96.44 196 LEU B C 1
ATOM 3531 O O . LEU B 1 196 ? 3.014 -7.176 -5.43 1 96.44 196 LEU B O 1
ATOM 3535 N N . ARG B 1 197 ? 4.531 -6.277 -6.777 1 93.12 197 ARG B N 1
ATOM 3536 C CA . ARG B 1 197 ? 4.949 -5.32 -5.758 1 93.12 197 ARG B CA 1
ATOM 3537 C C . ARG B 1 197 ? 3.863 -4.281 -5.5 1 93.12 197 ARG B C 1
ATOM 3539 O O . ARG B 1 197 ? 3.725 -3.785 -4.379 1 93.12 197 ARG B O 1
ATOM 3546 N N . HIS B 1 198 ? 3.143 -4.082 -6.516 1 92.31 198 HIS B N 1
ATOM 3547 C CA . HIS B 1 198 ? 2.029 -3.145 -6.387 1 92.31 198 HIS B CA 1
ATOM 3548 C C . HIS B 1 198 ? 0.886 -3.756 -5.586 1 92.31 198 HIS B C 1
ATOM 3550 O O . HIS B 1 198 ? 0.204 -3.055 -4.836 1 92.31 198 HIS B O 1
ATOM 3556 N N . ARG B 1 199 ? 0.798 -5.023 -5.707 1 94 199 ARG B N 1
ATOM 3557 C CA . ARG B 1 199 ? -0.362 -5.691 -5.129 1 94 199 ARG B CA 1
ATOM 3558 C C . ARG B 1 199 ? -0.035 -6.262 -3.752 1 94 199 ARG B C 1
ATOM 3560 O O . ARG B 1 199 ? -0.937 -6.531 -2.957 1 94 199 ARG B O 1
ATOM 3567 N N . ILE B 1 200 ? 1.238 -6.453 -3.525 1 94.75 200 ILE B N 1
ATOM 3568 C CA . ILE B 1 200 ? 1.654 -7.102 -2.287 1 94.75 200 ILE B CA 1
ATOM 3569 C C . ILE B 1 200 ? 2.699 -6.238 -1.579 1 94.75 200 ILE B C 1
ATOM 3571 O O . ILE B 1 200 ? 3.871 -6.234 -1.963 1 94.75 200 ILE B O 1
ATOM 3575 N N . ARG B 1 201 ? 2.336 -5.734 -0.496 1 90.81 201 ARG B N 1
ATOM 3576 C CA . ARG B 1 201 ? 3.242 -4.859 0.237 1 90.81 201 ARG B CA 1
ATOM 3577 C C . ARG B 1 201 ? 4.48 -5.617 0.706 1 90.81 201 ARG B C 1
ATOM 3579 O O . ARG B 1 201 ? 5.574 -5.051 0.772 1 90.81 201 ARG B O 1
ATOM 3586 N N . ARG B 1 202 ? 4.25 -6.848 1.018 1 92.69 202 ARG B N 1
ATOM 3587 C CA . ARG B 1 202 ? 5.359 -7.629 1.548 1 92.69 202 ARG B CA 1
ATOM 3588 C C . ARG B 1 202 ? 6.316 -8.047 0.435 1 92.69 202 ARG B C 1
ATOM 3590 O O . ARG B 1 202 ? 7.391 -8.586 0.704 1 92.69 202 ARG B O 1
ATOM 3597 N N . ALA B 1 203 ? 5.98 -7.762 -0.804 1 94.12 203 ALA B N 1
ATOM 3598 C CA . ALA B 1 203 ? 6.879 -8.031 -1.921 1 94.12 203 ALA B CA 1
ATOM 3599 C C . ALA B 1 203 ? 7.906 -6.918 -2.088 1 94.12 203 ALA B C 1
ATOM 3601 O O . ALA B 1 203 ? 8.898 -7.078 -2.803 1 94.12 203 ALA B O 1
ATOM 3602 N N . VAL B 1 204 ? 7.602 -5.781 -1.465 1 91.06 204 VAL B N 1
ATOM 3603 C CA . VAL B 1 204 ? 8.539 -4.664 -1.5 1 91.06 204 VAL B CA 1
ATOM 3604 C C . VAL B 1 204 ? 9.594 -4.844 -0.415 1 91.06 204 VAL B C 1
ATOM 3606 O O . VAL B 1 204 ? 9.273 -5.133 0.738 1 91.06 204 VAL B O 1
ATOM 3609 N N . ARG B 1 205 ? 10.758 -4.633 -0.749 1 86.62 205 ARG B N 1
ATOM 3610 C CA . ARG B 1 205 ? 11.859 -4.949 0.162 1 86.62 205 ARG B CA 1
ATOM 3611 C C . ARG B 1 205 ? 11.977 -3.893 1.257 1 86.62 205 ARG B C 1
ATOM 3613 O O . ARG B 1 205 ? 12.242 -4.219 2.414 1 86.62 205 ARG B O 1
ATOM 3620 N N . LYS B 1 206 ? 11.82 -2.66 0.857 1 87.25 206 LYS B N 1
ATOM 3621 C CA . LYS B 1 206 ? 11.828 -1.592 1.853 1 87.25 206 LYS B CA 1
ATOM 3622 C C . LYS B 1 206 ? 10.438 -1.342 2.412 1 87.25 206 LYS B C 1
ATOM 3624 O O . LYS B 1 206 ? 9.758 -0.392 2.01 1 87.25 206 LYS B O 1
ATOM 3629 N N . THR B 1 207 ? 10.008 -2.262 3.207 1 87.69 207 THR B N 1
ATOM 3630 C CA . THR B 1 207 ? 8.648 -2.199 3.732 1 87.69 207 THR B CA 1
ATOM 3631 C C . THR B 1 207 ? 8.625 -2.523 5.223 1 87.69 207 THR B C 1
ATOM 3633 O O . THR B 1 207 ? 9.5 -3.24 5.719 1 87.69 207 THR B O 1
ATOM 3636 N N . CYS B 1 208 ? 7.637 -1.896 5.824 1 86.5 208 CYS B N 1
ATOM 3637 C CA . CYS B 1 208 ? 7.383 -2.252 7.215 1 86.5 208 CYS B CA 1
ATOM 3638 C C . CYS B 1 208 ? 6.309 -3.326 7.316 1 86.5 208 CYS B C 1
ATOM 3640 O O . CYS B 1 208 ? 6.031 -3.836 8.406 1 86.5 208 CYS B O 1
ATOM 3642 N N . CYS B 1 209 ? 5.754 -3.676 6.203 1 89.5 209 CYS B N 1
ATOM 3643 C CA . CYS B 1 209 ? 4.656 -4.633 6.172 1 89.5 209 CYS B CA 1
ATOM 3644 C C . CYS B 1 209 ? 5.148 -6.016 5.762 1 89.5 209 CYS B C 1
ATOM 3646 O O . CYS B 1 209 ? 4.594 -6.633 4.848 1 89.5 209 CYS B O 1
ATOM 3648 N N . PHE B 1 210 ? 6.09 -6.504 6.484 1 91.75 210 PHE B N 1
ATOM 3649 C CA . PHE B 1 210 ? 6.641 -7.812 6.156 1 91.75 210 PHE B CA 1
ATOM 3650 C C . PHE B 1 210 ? 5.941 -8.906 6.953 1 91.75 210 PHE B C 1
ATOM 3652 O O . PHE B 1 210 ? 5.328 -8.633 7.988 1 91.75 210 PHE B O 1
ATOM 3659 N N . SER B 1 211 ? 6.051 -10.078 6.43 1 94.31 211 SER B N 1
ATOM 3660 C CA . SER B 1 211 ? 5.465 -11.234 7.109 1 94.31 211 SER B CA 1
ATOM 3661 C C . SER B 1 211 ? 6.352 -11.711 8.258 1 94.31 211 SER B C 1
ATOM 3663 O O . SER B 1 211 ? 7.578 -11.711 8.141 1 94.31 211 SER B O 1
ATOM 3665 N N . LYS B 1 212 ? 5.688 -12.125 9.258 1 92.88 212 LYS B N 1
ATOM 3666 C CA . LYS B 1 212 ? 6.426 -12.656 10.398 1 92.88 212 LYS B CA 1
ATOM 3667 C C . LYS B 1 212 ? 6.52 -14.172 10.336 1 92.88 212 LYS B C 1
ATOM 3669 O O . LYS B 1 212 ? 7.43 -14.773 10.922 1 92.88 212 LYS B O 1
ATOM 3674 N N . LYS B 1 213 ? 5.555 -14.781 9.727 1 95.38 213 LYS B N 1
ATOM 3675 C CA . LYS B 1 213 ? 5.508 -16.219 9.531 1 95.38 213 LYS B CA 1
ATOM 3676 C C . LYS B 1 213 ? 5.512 -16.578 8.047 1 95.38 213 LYS B C 1
ATOM 3678 O O . LYS B 1 213 ? 4.77 -15.992 7.258 1 95.38 213 LYS B O 1
ATOM 3683 N N . PHE B 1 214 ? 6.305 -17.609 7.758 1 96.75 214 PHE B N 1
ATOM 3684 C CA . PHE B 1 214 ? 6.457 -18 6.359 1 96.75 214 PHE B CA 1
ATOM 3685 C C . PHE B 1 214 ? 5.145 -18.531 5.801 1 96.75 214 PHE B C 1
ATOM 3687 O O . PHE B 1 214 ? 4.805 -18.266 4.645 1 96.75 214 PHE B O 1
ATOM 3694 N N . GLU B 1 215 ? 4.383 -19.219 6.535 1 95.44 215 GLU B N 1
ATOM 3695 C CA . GLU B 1 215 ? 3.111 -19.766 6.078 1 95.44 215 GLU B CA 1
ATOM 3696 C C . GLU B 1 215 ? 2.154 -18.656 5.648 1 95.44 215 GLU B C 1
ATOM 3698 O O . GLU B 1 215 ? 1.51 -18.766 4.602 1 95.44 215 GLU B O 1
ATOM 3703 N N . ASN B 1 216 ? 2.113 -17.641 6.48 1 94.81 216 ASN B N 1
ATOM 3704 C CA . ASN B 1 216 ? 1.262 -16.5 6.137 1 94.81 216 ASN B CA 1
ATOM 3705 C C . ASN B 1 216 ? 1.766 -15.781 4.891 1 94.81 216 ASN B C 1
ATOM 3707 O O . ASN B 1 216 ? 0.97 -15.281 4.094 1 94.81 216 ASN B O 1
ATOM 3711 N N . HIS B 1 217 ? 3.078 -15.781 4.781 1 96.88 217 HIS B N 1
ATOM 3712 C CA . HIS B 1 217 ? 3.717 -15.164 3.625 1 96.88 217 HIS B CA 1
ATOM 3713 C C . HIS B 1 217 ? 3.285 -15.836 2.328 1 96.88 217 HIS B C 1
ATOM 3715 O O . HIS B 1 217 ? 2.848 -15.172 1.39 1 96.88 217 HIS B O 1
ATOM 3721 N N . ILE B 1 218 ? 3.271 -17.078 2.396 1 96.75 218 ILE B N 1
ATOM 3722 C CA . ILE B 1 218 ? 2.91 -17.875 1.23 1 96.75 218 ILE B CA 1
ATOM 3723 C C . ILE B 1 218 ? 1.439 -17.641 0.888 1 96.75 218 ILE B C 1
ATOM 3725 O O . ILE B 1 218 ? 1.091 -17.438 -0.278 1 96.75 218 ILE B O 1
ATOM 3729 N N . LYS B 1 219 ? 0.649 -17.609 1.862 1 96.88 219 LYS B N 1
ATOM 3730 C CA . LYS B 1 219 ? -0.787 -17.453 1.653 1 96.88 219 LYS B CA 1
ATOM 3731 C C . LYS B 1 219 ? -1.108 -16.078 1.065 1 96.88 219 LYS B C 1
ATOM 3733 O O . LYS B 1 219 ? -1.982 -15.961 0.205 1 96.88 219 LYS B O 1
ATOM 3738 N N . ALA B 1 220 ? -0.42 -15.125 1.523 1 96.88 220 ALA B N 1
ATOM 3739 C CA . ALA B 1 220 ? -0.633 -13.773 1.007 1 96.88 220 ALA B CA 1
ATOM 3740 C C . ALA B 1 220 ? -0.337 -13.703 -0.489 1 96.88 220 ALA B C 1
ATOM 3742 O O . ALA B 1 220 ? -1.08 -13.078 -1.247 1 96.88 220 ALA B O 1
ATOM 3743 N N . PHE B 1 221 ? 0.717 -14.383 -0.915 1 97.75 221 PHE B N 1
ATOM 3744 C CA . PHE B 1 221 ? 1.072 -14.391 -2.328 1 97.75 221 PHE B CA 1
ATOM 3745 C C . PHE B 1 221 ? 0.065 -15.203 -3.137 1 97.75 221 PHE B C 1
ATOM 3747 O O . PHE B 1 221 ? -0.318 -14.805 -4.238 1 97.75 221 PHE B O 1
ATOM 3754 N N . GLU B 1 222 ? -0.367 -16.25 -2.561 1 97.44 222 GLU B N 1
ATOM 3755 C CA . GLU B 1 222 ? -1.316 -17.109 -3.264 1 97.44 222 GLU B CA 1
ATOM 3756 C C . GLU B 1 222 ? -2.623 -16.375 -3.545 1 97.44 222 GLU B C 1
ATOM 3758 O O . GLU B 1 222 ? -3.232 -16.562 -4.598 1 97.44 222 GLU B O 1
ATOM 3763 N N . ILE B 1 223 ? -3.027 -15.617 -2.629 1 97.31 223 ILE B N 1
ATOM 3764 C CA . ILE B 1 223 ? -4.242 -14.82 -2.805 1 97.31 223 ILE B CA 1
ATOM 3765 C C . ILE B 1 223 ? -4.094 -13.914 -4.023 1 97.31 223 ILE B C 1
ATOM 3767 O O . ILE B 1 223 ? -4.996 -13.836 -4.859 1 97.31 223 ILE B O 1
ATOM 3771 N N . VAL B 1 224 ? -2.963 -13.32 -4.148 1 97.69 224 VAL B N 1
ATOM 3772 C CA . VAL B 1 224 ? -2.742 -12.375 -5.234 1 97.69 224 VAL B CA 1
ATOM 3773 C C . VAL B 1 224 ? -2.539 -13.125 -6.547 1 97.69 224 VAL B C 1
ATOM 3775 O O . VAL B 1 224 ? -3 -12.68 -7.602 1 97.69 224 VAL B O 1
ATOM 3778 N N . PHE B 1 225 ? -1.843 -14.289 -6.477 1 97.88 225 PHE B N 1
ATOM 3779 C CA . PHE B 1 225 ? -1.706 -15.109 -7.676 1 97.88 225 PHE B CA 1
ATOM 3780 C C . PHE B 1 225 ? -3.074 -15.492 -8.227 1 97.88 225 PHE B C 1
ATOM 3782 O O . PHE B 1 225 ? -3.316 -15.375 -9.43 1 97.88 225 PHE B O 1
ATOM 3789 N N . PHE B 1 226 ? -3.902 -15.898 -7.344 1 96.69 226 PHE B N 1
ATOM 3790 C CA . PHE B 1 226 ? -5.254 -16.266 -7.738 1 96.69 226 PHE B CA 1
ATOM 3791 C C . PHE B 1 226 ? -5.977 -15.078 -8.375 1 96.69 226 PHE B C 1
ATOM 3793 O O . PHE B 1 226 ? -6.598 -15.219 -9.4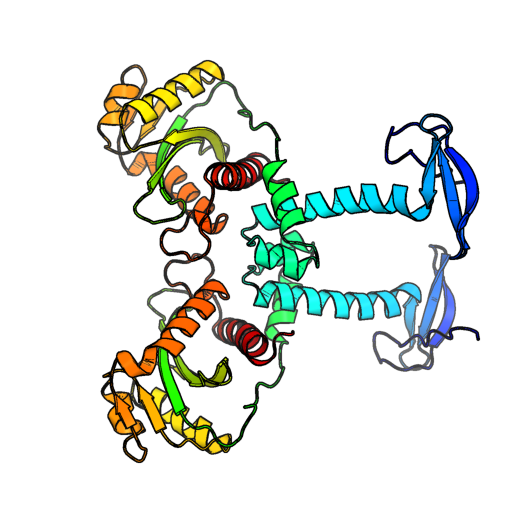3 1 96.69 226 PHE B O 1
ATOM 3800 N N . TYR B 1 227 ? -5.852 -14 -7.715 1 96.06 227 TYR B N 1
ATOM 3801 C CA . TYR B 1 227 ? -6.531 -12.797 -8.188 1 96.06 227 TYR B CA 1
ATOM 3802 C C . TYR B 1 227 ? -6.016 -12.383 -9.555 1 96.06 227 TYR B C 1
ATOM 3804 O O . TYR B 1 227 ? -6.793 -11.977 -10.422 1 96.06 227 TYR B O 1
ATOM 3812 N N . ILE B 1 228 ? -4.773 -12.477 -9.773 1 95.69 228 ILE B N 1
ATOM 3813 C CA . ILE B 1 228 ? -4.172 -12.117 -11.047 1 95.69 228 ILE B CA 1
ATOM 3814 C C . ILE B 1 228 ? -4.656 -13.078 -12.133 1 95.69 228 ILE B C 1
ATOM 3816 O O . ILE B 1 228 ? -5.023 -12.648 -13.234 1 95.69 228 ILE B O 1
ATOM 3820 N N . ASN B 1 229 ? -4.695 -14.344 -11.812 1 94.88 229 ASN B N 1
ATOM 3821 C CA . ASN B 1 229 ? -5.031 -15.367 -12.805 1 94.88 229 ASN B CA 1
ATOM 3822 C C . ASN B 1 229 ? -6.512 -15.336 -13.156 1 94.88 229 ASN B C 1
ATOM 3824 O O . ASN B 1 229 ? -6.887 -15.578 -14.305 1 94.88 229 ASN B O 1
ATOM 3828 N N . PHE B 1 230 ? -7.367 -15.008 -12.188 1 91.81 230 PHE B N 1
ATOM 3829 C CA . PHE B 1 230 ? -8.789 -15.227 -12.43 1 91.81 230 PHE B CA 1
ATOM 3830 C C . PHE B 1 230 ? -9.547 -13.898 -12.422 1 91.81 230 PHE B C 1
ATOM 3832 O O . PHE B 1 230 ? -10.672 -13.82 -12.93 1 91.81 230 PHE B O 1
ATOM 3839 N N . GLY B 1 231 ? -9.055 -12.891 -11.812 1 86.19 231 GLY B N 1
ATOM 3840 C CA . GLY B 1 231 ? -9.672 -11.57 -11.828 1 86.19 231 GLY B CA 1
ATOM 3841 C C . GLY B 1 231 ? -10.727 -11.391 -10.758 1 86.19 231 GLY B C 1
ATOM 3842 O O . GLY B 1 231 ? -11.359 -10.336 -10.68 1 86.19 231 GLY B O 1
ATOM 3843 N N . TRP B 1 232 ? -10.977 -12.453 -10.109 1 84.56 232 TRP B N 1
ATOM 3844 C CA . TRP B 1 232 ? -11.922 -12.398 -9 1 84.56 232 TRP B CA 1
ATOM 3845 C C . TRP B 1 232 ? -11.375 -13.148 -7.785 1 84.56 232 TRP B C 1
ATOM 3847 O O . TRP B 1 232 ? -10.391 -13.891 -7.898 1 84.56 232 TRP B O 1
ATOM 3857 N N . ILE B 1 233 ? -12.008 -12.773 -6.645 1 85.88 233 ILE B N 1
ATOM 3858 C CA . ILE B 1 233 ? -11.555 -13.508 -5.465 1 85.88 233 ILE B CA 1
ATOM 3859 C C . ILE B 1 233 ? -12.711 -13.633 -4.465 1 85.88 233 ILE B C 1
ATOM 3861 O O . ILE B 1 233 ? -13.602 -12.781 -4.43 1 85.88 233 ILE B O 1
#

pLDDT: mean 87.25, std 14.86, range [23.34, 98.19]

Solvent-accessible surface area (backbone atoms only — not comparable to full-atom values): 25672 Å² total; per-residue (Å²): 129,81,81,74,78,80,58,48,34,87,82,77,61,45,68,60,57,46,84,56,54,57,44,98,82,70,43,51,21,26,29,23,73,80,80,63,50,72,45,50,55,73,48,44,64,49,40,51,52,42,47,51,49,47,46,40,49,51,48,43,40,47,40,56,34,41,50,63,66,47,45,17,63,75,69,70,47,52,55,65,56,53,49,48,51,47,67,63,60,73,79,83,78,70,58,92,60,49,68,41,65,54,36,25,43,52,74,50,64,32,41,40,71,43,76,86,44,59,39,24,37,41,36,34,30,28,67,89,78,55,28,74,54,48,70,39,75,37,60,96,46,51,66,40,52,42,50,39,54,52,48,39,53,74,68,55,50,44,62,61,30,39,18,26,52,88,49,65,52,54,55,66,65,42,58,90,48,51,65,44,73,31,69,84,57,31,52,60,51,52,52,47,51,53,47,45,38,65,31,28,54,41,51,36,80,93,48,88,56,56,32,75,44,67,69,57,43,52,37,57,52,49,49,36,50,40,29,58,56,66,72,52,109,130,82,81,74,77,80,58,48,35,85,83,77,60,44,67,60,56,44,85,57,54,58,43,97,84,69,43,51,21,27,29,23,75,81,80,64,50,73,43,48,55,74,46,41,62,48,40,52,50,42,47,50,50,46,47,40,49,50,48,43,40,48,41,56,35,42,50,63,66,47,47,16,62,76,67,70,46,52,54,65,56,51,49,49,51,46,68,64,60,73,78,82,77,69,57,92,61,49,69,43,66,53,36,26,42,53,75,50,65,31,42,40,71,44,78,85,44,59,38,24,36,39,36,35,29,26,68,90,77,54,29,74,53,47,70,38,73,38,60,95,46,52,67,40,52,41,50,40,54,52,49,38,53,74,70,52,49,45,62,61,29,39,18,24,52,87,48,66,50,54,54,65,68,42,58,91,47,52,65,44,73,29,68,86,57,33,52,60,50,51,52,47,51,52,46,45,38,67,31,28,54,41,51,37,79,94,49,89,56,55,32,75,44,66,70,56,43,52,37,58,51,48,49,34,52,39,30,58,56,67,72,52,109

Foldseek 3Di:
DPPPPQFADPPPRDSQKDFDAADPVRFTWIARPPPRDIDGRVCRVCVVVVLVVLLQVLLVCLLQAHALVRSCVVVVHDSVSSLVSLLPDDDDDAAPDQEEAEKEWDKAWFAAQDLVRIKIKIWIAHLVLRATHDIFIDDPDLVRVLVGVVVNVVSNHYYQEYEYEPDVSNCVNCVVHHYHYHPVRRVRVVVVLVVLVSRYVRSDHPHPRHHNDVSSVVSSSVSNNVCSNPVGD/DPPPPQFADPPPRDSQKDFDAADPVRFTWIARPPPRDIDGRVCRVCVVVVLVVLLQVLLVCLLQAHALVRSCVVVVHDSVSSLVSLLPDDDDDAAPDQEEAEKEWDKAWFAAQDLVRIKIKIWIAHQVLRATHDIFIDDPDLVRVLVGVVVNVVSNHYYQEYEYEPDVSNCVNCVVHHYHYHPVRRVRVVVVLVVLVSRYVRSDHPHPRHHNDVSSVVSSSVSNNVCSNPVGD

Secondary structure (DSSP, 8-state):
------PPPTTT--S-EEEEEE-TTS-EEEEETTT--EEEHHHHHHHHHHHHHHHHHHHHHHHTT--HHHHHHHHT--HHHHHHHHHT-------S-SEEEEEEEEEEEEEESEEEEEEEEEEEEETTTTEEEEEEEE-SSHHHHHHHHHHHHHTT-EEEEEEE-S-HHHHHHTTTSEEEESGGG-HHHHHHHHHHHHH-GGGSSS-S--BSSHHHHHHHHHHHHHHHHHS--/------PPPTTT--S-EEEEEE-TTS-EEEEETTT--EEEHHHHHHHHHHHHHHHHHHHHHHHTT--HHHHHHHHT--HHHHHHHHHT-------S-SEEEEEEEEEEEEEESEEEEEEEEEEEEETTTTEEEEEEEE-SSHHHHHHHHHHHHHTT-EEEEEEE-S-HHHHHHTTTS-EEESGGG-HHHHHHHHHHHHH-GGGSSS-S--BSSHHHHHHHHHHHHHHHHHS--

Nearest PDB structures (foldseek):
  5ejk-assembly1_B  TM=5.489E-01  e=5.986E-07  Rous sarcoma virus - Prague C
  7ouf-assembly1_E  TM=5.804E-01  e=2.064E-05  Simian T-lymphotropic virus 1
  7jn3-assembly1_E  TM=5.468E-01  e=1.277E-05  Rous sarcoma virus (strain Schmidt-Ruppin A)
  7pel-assembly1_E  TM=5.917E-01  e=5.392E-05  Simian T-lymphotropic virus 1
  7usf-assembly1_C-2  TM=4.555E-01  e=1.724E-05  Mouse mammary tumor virus